Protein AF-0000000077735007 (afdb_homodimer)

Secondary structure (DSSP, 8-state):
---------------------------S--HHHHHT----TT-TT-SSB-TTSHHHHHHHHHHHHHH-TTSTT---GGG-EEEE--BTTTB---SSS-HHHHHHHIIIII-TT----HHHHHHHHHHHHHHHHT---TTHHHHHHHHHHHHHTT-BHHHHHHHHHHHHTSB-TTBTT-BGGG-B-HHHHHHHHHHHHTT-EEEEEEEEEHHHHHHHHTTTS---TT-EEEEEEEEEETT-TT--GGG----TTT--EEEEEEEE--STHHHHHHIIIII-S--SEEEE-SGGGHHHHHHHHTT-SS--EEEEEE---SSSS---HHHHHHHHHHHHHHTPEEEETTTTBS-SS-TT--B--/---------------------------S--HHHHHT----TT-TT-SSB-TT-HHHHHHHHHHHHHH-TTSTT---GGG-EEEE--BTTTB---SSS-HHHHHHHIIIII-TT----HHHHHHHHHHHHHHHHT---TTHHHHHHHHHHHHHTT-BHHHHHHHHHHHHTSB-TTBTT-BGGG-B-HHHHHHHHHHHHTT-EEEEEEEEEHHHHHHHHTTTS---TT-EEEEEEEEEETT-TT--GGG----TTT--EEEEEEEE---THHHHHHIIIII-S--SEEEE-SGGGHHHHHHHHTT-SS--EEEEEE---SSSS---HHHHHHHHHHHHHHTPEEEETTTTBS-SS-TT--B--

InterPro domains:
  IPR023214 HAD superfamily [G3DSA:3.40.50.1000] (142-342)
  IPR036412 HAD-like superfamily [SSF56784] (80-298)
  IPR050582 HAD-like hydrolase superfamily, SerB [PTHR43344] (69-299)

Organism: NCBI:txid416586

Radius of gyration: 31.61 Å; Cα contacts (8 Å, |Δi|>4): 1387; chains: 2; bounding box: 78×144×102 Å

Sequence (722 aa):
MKKGKLCAALLAMSIAIGGASFQMDVEAATRAEIGQISVNQKGSDFQYWNKDAASYKALTNYVKTVTNKKSADYIPPEDRVAVFDMDGTLLGERTPSYFEWMMYVHRALHDPSYTPSEEDRAYAKVVEDAIYAHAIPGDMERKEAKSQASVFAGMTIPEYDDYVRQFMETPAEGLTNLKRGEEFYLPMAEVVSYLKANDFDVWIVSGSDREAQRVLMEGVLPIERDHFIGTDAWILASGQGDTDGLDYVYNQKSDTLVRGQFVLKDVKMNKVSNIAREIGRQPVLAFGNSSGDASMFNYTIAKNKYKAMAFSLLCDDLEDDLGSTAKADKMRADCEKNGWVPVSMRDDWKTIYGYDVKVAKMKKGKLCAALLAMSIAIGGASFQMDVEAATRAEIGQISVNQKGSDFQYWNKDAASYKALTNYVKTVTNKKSADYIPPEDRVAVFDMDGTLLGERTPSYFEWMMYVHRALHDPSYTPSEEDRAYAKVVEDAIYAHAIPGDMERKEAKSQASVFAGMTIPEYDDYVRQFMETPAEGLTNLKRGEEFYLPMAEVVSYLKANDFDVWIVSGSDREAQRVLMEGVLPIERDHFIGTDAWILASGQGDTDGLDYVYNQKSDTLVRGQFVLKDVKMNKVSNIAREIGRQPVLAFGNSSGDASMFNYTIAKNKYKAMAFSLLCDDLEDDLGSTAKADKMRADCEKNGWVPVSMRDDWKTIYGYDVKVAK

pLDDT: mean 92.37, std 18.16, range [17.66, 99.0]

Nearest PDB structures (foldseek):
  4ovy-assembly1_A-2  TM=8.430E-01  e=2.562E-24  Planctopirus limnophila DSM 3776
  7c4d-assembly1_A  TM=3.943E-01  e=4.756E+00  uncultured bacterium
  6w6b-assembly1_A-2  TM=3.874E-01  e=7.699E+00  Staphylococcus aureus
  7wgr-assembly1_B  TM=2.923E-01  e=7.249E+00  Homo sapiens
  4ovy-assembly1_A-2  TM=8.430E-01  e=2.573E-24  Planctopirus limnophila DSM 3776

Structure (mmCIF, N/CA/C/O backbone):
data_AF-0000000077735007-model_v1
#
loop_
_entity.id
_entity.type
_entity.pdbx_description
1 polymer 'Haloacid dehalogenase-like hydrolase'
#
loop_
_atom_site.group_PDB
_atom_site.id
_atom_site.type_symbol
_atom_site.label_atom_id
_atom_site.label_alt_id
_atom_site.label_comp_id
_atom_site.label_asym_id
_atom_site.label_entity_id
_atom_site.label_seq_id
_atom_site.pdbx_PDB_ins_code
_atom_site.Cartn_x
_atom_site.Cartn_y
_atom_site.Cartn_z
_atom_site.occupancy
_atom_site.B_iso_or_equiv
_atom_site.auth_seq_id
_atom_site.auth_comp_id
_atom_site.auth_asym_id
_atom_site.auth_atom_id
_atom_site.pdbx_PDB_model_num
ATOM 1 N N . MET A 1 1 ? -22.094 -95.25 33.062 1 17.66 1 MET A N 1
ATOM 2 C CA . MET A 1 1 ? -22.344 -95.188 31.625 1 17.66 1 MET A CA 1
ATOM 3 C C . MET A 1 1 ? -21.984 -93.812 31.078 1 17.66 1 MET A C 1
ATOM 5 O O . MET A 1 1 ? -22.328 -93.5 29.953 1 17.66 1 MET A O 1
ATOM 9 N N . LYS A 1 2 ? -21.766 -92.938 32.156 1 20.27 2 LYS A N 1
ATOM 10 C CA . LYS A 1 2 ? -21.953 -91.5 32 1 20.27 2 LYS A CA 1
ATOM 11 C C . LYS A 1 2 ? -21.125 -91 30.844 1 20.27 2 LYS A C 1
ATOM 13 O O . LYS A 1 2 ? -20.172 -91.625 30.406 1 20.27 2 LYS A O 1
ATOM 18 N N . LYS A 1 3 ? -20.734 -89.688 30.922 1 23.72 3 LYS A N 1
ATOM 19 C CA . LYS A 1 3 ? -20.922 -88.5 30.031 1 23.72 3 LYS A CA 1
ATOM 20 C C . LYS A 1 3 ? -19.734 -88.375 29.078 1 23.72 3 LYS A C 1
ATOM 22 O O . LYS A 1 3 ? -18.594 -88.25 29.5 1 23.72 3 LYS A O 1
ATOM 27 N N . GLY A 1 4 ? -19.812 -88.875 27.891 1 18.06 4 GLY A N 1
ATOM 28 C CA . GLY A 1 4 ? -18.812 -89.125 26.875 1 18.06 4 GLY A CA 1
ATOM 29 C C . GLY A 1 4 ? -18.062 -87.812 26.5 1 18.06 4 GLY A C 1
ATOM 30 O O . GLY A 1 4 ? -18.531 -86.75 26.781 1 18.06 4 GLY A O 1
ATOM 31 N N . LYS A 1 5 ? -16.797 -88 26.156 1 22.81 5 LYS A N 1
ATOM 32 C CA . LYS A 1 5 ? -15.57 -87.312 25.672 1 22.81 5 LYS A CA 1
ATOM 33 C C . LYS A 1 5 ? -15.82 -86.562 24.375 1 22.81 5 LYS A C 1
ATOM 35 O O . LYS A 1 5 ? -15.883 -87.188 23.297 1 22.81 5 LYS A O 1
ATOM 40 N N . LEU A 1 6 ? -16.984 -85.625 24.297 1 23.36 6 LEU A N 1
ATOM 41 C CA . LEU A 1 6 ? -17.297 -85 23.016 1 23.36 6 LEU A CA 1
ATOM 42 C C . LEU A 1 6 ? -16.078 -84.25 22.469 1 23.36 6 LEU A C 1
ATOM 44 O O . LEU A 1 6 ? -15.539 -83.375 23.125 1 23.36 6 LEU A O 1
ATOM 48 N N . CYS A 1 7 ? -15.258 -84.812 21.719 1 22.83 7 CYS A N 1
ATOM 49 C CA . CYS A 1 7 ? -14.086 -84.375 20.969 1 22.83 7 CYS A CA 1
ATOM 50 C C . CYS A 1 7 ? -14.445 -83.25 20.062 1 22.83 7 CYS A C 1
ATOM 52 O O . CYS A 1 7 ? -15.195 -83.375 19.094 1 22.83 7 CYS A O 1
ATOM 54 N N . ALA A 1 8 ? -14.789 -82 20.594 1 24.3 8 ALA A N 1
ATOM 55 C CA . ALA A 1 8 ? -15.125 -80.875 19.797 1 24.3 8 ALA A CA 1
ATOM 56 C C . ALA A 1 8 ? -14.023 -80.5 18.812 1 24.3 8 ALA A C 1
ATOM 58 O O . ALA A 1 8 ? -12.867 -80.312 19.188 1 24.3 8 ALA A O 1
ATOM 59 N N . ALA A 1 9 ? -14.031 -81.062 17.594 1 22.89 9 ALA A N 1
ATOM 60 C CA . ALA A 1 9 ? -13.227 -80.75 16.422 1 22.89 9 ALA A CA 1
ATOM 61 C C . ALA A 1 9 ? -13.242 -79.25 16.141 1 22.89 9 ALA A C 1
ATOM 63 O O . ALA A 1 9 ? -14.305 -78.688 15.898 1 22.89 9 ALA A O 1
ATOM 64 N N . LEU A 1 10 ? -12.375 -78.5 16.75 1 22.52 10 LEU A N 1
ATOM 65 C CA . LEU A 1 10 ? -12.078 -77.125 16.531 1 22.52 10 LEU A CA 1
ATOM 66 C C . LEU A 1 10 ? -11.719 -76.812 15.078 1 22.52 10 LEU A C 1
ATOM 68 O O . LEU A 1 10 ? -10.703 -77.312 14.586 1 22.52 10 LEU A O 1
ATOM 72 N N . LEU A 1 11 ? -12.695 -76.875 14.156 1 22.05 11 LEU A N 1
ATOM 73 C CA . LEU A 1 11 ? -12.43 -76.5 12.766 1 22.05 11 LEU A CA 1
ATOM 74 C C . LEU A 1 11 ? -11.797 -75.125 12.664 1 22.05 11 LEU A C 1
ATOM 76 O O . LEU A 1 11 ? -12.359 -74.125 13.156 1 22.05 11 LEU A O 1
ATOM 80 N N . ALA A 1 12 ? -10.438 -74.938 12.438 1 24.91 12 ALA A N 1
ATOM 81 C CA . ALA A 1 12 ? -9.531 -73.875 12.102 1 24.91 12 ALA A CA 1
ATOM 82 C C . ALA A 1 12 ? -9.969 -73.188 10.812 1 24.91 12 ALA A C 1
ATOM 84 O O . ALA A 1 12 ? -9.828 -73.688 9.719 1 24.91 12 ALA A O 1
ATOM 85 N N . MET A 1 13 ? -11.195 -72.562 10.719 1 24.12 13 MET A N 1
ATOM 86 C CA . MET A 1 13 ? -11.445 -71.875 9.484 1 24.12 13 MET A CA 1
ATOM 87 C C . MET A 1 13 ? -10.398 -70.75 9.281 1 24.12 13 MET A C 1
ATOM 89 O O . MET A 1 13 ? -10.211 -69.875 10.148 1 24.12 13 MET A O 1
ATOM 93 N N . SER A 1 14 ? -9.336 -70.938 8.602 1 23.88 14 SER A N 1
ATOM 94 C CA . SER A 1 14 ? -8.344 -70 8.102 1 23.88 14 SER A CA 1
ATOM 95 C C . SER A 1 14 ? -9.016 -68.875 7.328 1 23.88 14 SER A C 1
ATOM 97 O O . SER A 1 14 ? -9.562 -69.062 6.246 1 23.88 14 SER A O 1
ATOM 99 N N . ILE A 1 15 ? -9.758 -68 7.945 1 27.77 15 ILE A N 1
ATOM 100 C CA . ILE A 1 15 ? -10.242 -66.812 7.195 1 27.77 15 ILE A CA 1
ATOM 101 C C . ILE A 1 15 ? -9.062 -66.062 6.602 1 27.77 15 ILE A C 1
ATOM 103 O O . ILE A 1 15 ? -8.188 -65.562 7.332 1 27.77 15 ILE A O 1
ATOM 107 N N . ALA A 1 16 ? -8.578 -66.25 5.367 1 30.47 16 ALA A N 1
ATOM 108 C CA . ALA A 1 16 ? -7.711 -65.375 4.535 1 30.47 16 ALA A CA 1
ATOM 109 C C . ALA A 1 16 ? -8.203 -63.969 4.492 1 30.47 16 ALA A C 1
ATOM 111 O O . ALA A 1 16 ? -9.211 -63.656 3.842 1 30.47 16 ALA A O 1
ATOM 112 N N . ILE A 1 17 ? -8.148 -63.188 5.543 1 31.28 17 ILE A N 1
ATOM 113 C CA . ILE A 1 17 ? -8.414 -61.75 5.457 1 31.28 17 ILE A CA 1
ATOM 114 C C . ILE A 1 17 ? -7.473 -61.125 4.438 1 31.28 17 ILE A C 1
ATOM 116 O O . ILE A 1 17 ? -6.254 -61.125 4.625 1 31.28 17 ILE A O 1
ATOM 120 N N . GLY A 1 18 ? -7.676 -61.188 3.168 1 31.64 18 GLY A N 1
ATOM 121 C CA . GLY A 1 18 ? -7.016 -60.344 2.184 1 31.64 18 GLY A CA 1
ATOM 122 C C . GLY A 1 18 ? -6.82 -58.906 2.654 1 31.64 18 GLY A C 1
ATOM 123 O O . GLY A 1 18 ? -7.781 -58.219 3.035 1 31.64 18 GLY A O 1
ATOM 124 N N . GLY A 1 19 ? -5.727 -58.531 3.273 1 30.31 19 GLY A N 1
ATOM 125 C CA . GLY A 1 19 ? -5.277 -57.188 3.629 1 30.31 19 GLY A CA 1
ATOM 126 C C . GLY A 1 19 ? -5.398 -56.188 2.486 1 30.31 19 GLY A C 1
ATOM 127 O O . GLY A 1 19 ? -4.645 -56.281 1.513 1 30.31 19 GLY A O 1
ATOM 128 N N . ALA A 1 20 ? -6.57 -55.781 2.041 1 35.41 20 ALA A N 1
ATOM 129 C CA . ALA A 1 20 ? -6.602 -54.562 1.223 1 35.41 20 ALA A CA 1
ATOM 130 C C . ALA A 1 20 ? -5.695 -53.469 1.807 1 35.41 20 ALA A C 1
ATOM 132 O O . ALA A 1 20 ? -5.883 -53.062 2.947 1 35.41 20 ALA A O 1
ATOM 133 N N . SER A 1 21 ? -4.496 -53.406 1.361 1 33.19 21 SER A N 1
ATOM 134 C CA . SER A 1 21 ? -3.691 -52.219 1.544 1 33.19 21 SER A CA 1
ATOM 135 C C . SER A 1 21 ? -4.516 -50.969 1.3 1 33.19 21 SER A C 1
ATOM 137 O O . SER A 1 21 ? -5.008 -50.75 0.192 1 33.19 21 SER A O 1
ATOM 139 N N . PHE A 1 22 ? -5.285 -50.5 2.223 1 32.91 22 PHE A N 1
ATOM 140 C CA . PHE A 1 22 ? -5.719 -49.094 2.143 1 32.91 22 PHE A CA 1
ATOM 141 C C . PHE A 1 22 ? -4.59 -48.219 1.636 1 32.91 22 PHE A C 1
ATOM 143 O O . PHE A 1 22 ? -3.625 -47.969 2.359 1 32.91 22 PHE A O 1
ATOM 150 N N . GLN A 1 23 ? -4.262 -48.312 0.34 1 32.78 23 GLN A N 1
ATOM 151 C CA . GLN A 1 23 ? -3.541 -47.156 -0.168 1 32.78 23 GLN A CA 1
ATOM 152 C C . GLN A 1 23 ? -4.098 -45.875 0.425 1 32.78 23 GLN A C 1
ATOM 154 O O . GLN A 1 23 ? -5.254 -45.5 0.179 1 32.78 23 GLN A O 1
ATOM 159 N N . MET A 1 24 ? -3.76 -45.562 1.601 1 35.25 24 MET A N 1
ATOM 160 C CA . MET A 1 24 ? -4.016 -44.188 1.989 1 35.25 24 MET A CA 1
ATOM 161 C C . MET A 1 24 ? -3.773 -43.25 0.818 1 35.25 24 MET A C 1
ATOM 163 O O . MET A 1 24 ? -2.643 -43.094 0.349 1 35.25 24 MET A O 1
ATOM 167 N N . ASP A 1 25 ? -4.625 -43.125 -0.136 1 41.38 25 ASP A N 1
ATOM 168 C CA . ASP A 1 25 ? -4.648 -42.062 -1.12 1 41.38 25 ASP A CA 1
ATOM 169 C C . ASP A 1 25 ? -4.102 -40.75 -0.529 1 41.38 25 ASP A C 1
ATOM 171 O O . ASP A 1 25 ? -4.816 -40.031 0.173 1 41.38 25 ASP A O 1
ATOM 175 N N . VAL A 1 26 ? -2.834 -40.75 -0.117 1 50.5 26 VAL A N 1
ATOM 176 C CA . VAL A 1 26 ? -2.234 -39.531 0.436 1 50.5 26 VAL A CA 1
ATOM 177 C C . VAL A 1 26 ? -2.311 -38.406 -0.591 1 50.5 26 VAL A C 1
ATOM 179 O O . VAL A 1 26 ? -1.719 -38.5 -1.669 1 50.5 26 VAL A O 1
ATOM 182 N N . GLU A 1 27 ? -3.332 -37.5 -0.576 1 65.38 27 GLU A N 1
ATOM 183 C CA . GLU A 1 27 ? -3.787 -36.344 -1.346 1 65.38 27 GLU A CA 1
ATOM 184 C C . GLU A 1 27 ? -2.812 -35.156 -1.216 1 65.38 27 GLU A C 1
ATOM 186 O O . GLU A 1 27 ? -1.914 -35.188 -0.372 1 65.38 27 GLU A O 1
ATOM 191 N N . ALA A 1 28 ? -2.686 -34.281 -2.232 1 82.38 28 ALA A N 1
ATOM 192 C CA . ALA A 1 28 ? -2.041 -32.969 -2.139 1 82.38 28 ALA A CA 1
ATOM 193 C C . ALA A 1 28 ? -2.215 -32.375 -0.746 1 82.38 28 ALA A C 1
ATOM 195 O O . ALA A 1 28 ? -3.193 -32.688 -0.053 1 82.38 28 ALA A O 1
ATOM 196 N N . ALA A 1 29 ? -1.147 -31.703 -0.324 1 91.44 29 ALA A N 1
ATOM 197 C CA . ALA A 1 29 ? -1.343 -30.969 0.925 1 91.44 29 ALA A CA 1
ATOM 198 C C . ALA A 1 29 ? -2.584 -30.094 0.854 1 91.44 29 ALA A C 1
ATOM 200 O O . ALA A 1 29 ? -2.777 -29.359 -0.121 1 91.44 29 ALA A O 1
ATOM 201 N N . THR A 1 30 ? -3.438 -30.188 1.893 1 94.75 30 THR A N 1
ATOM 202 C CA . THR A 1 30 ? -4.598 -29.312 1.975 1 94.75 30 THR A CA 1
ATOM 203 C C . THR A 1 30 ? -4.168 -27.891 2.316 1 94.75 30 THR A C 1
ATOM 205 O O . THR A 1 30 ? -3.051 -27.656 2.787 1 94.75 30 THR A O 1
ATOM 208 N N . ARG A 1 31 ? -5.043 -26.938 2.031 1 96.69 31 ARG A N 1
ATOM 209 C CA . ARG A 1 31 ? -4.773 -25.547 2.383 1 96.69 31 ARG A CA 1
ATOM 210 C C . ARG A 1 31 ? -4.473 -25.406 3.871 1 96.69 31 ARG A C 1
ATOM 212 O O . ARG A 1 31 ? -3.564 -24.672 4.258 1 96.69 31 ARG A O 1
ATOM 219 N N . ALA A 1 32 ? -5.234 -26.109 4.73 1 96.38 32 ALA A N 1
ATOM 220 C CA . ALA A 1 32 ? -5.02 -26.062 6.172 1 96.38 32 ALA A CA 1
ATOM 221 C C . ALA A 1 32 ? -3.637 -26.594 6.539 1 96.38 32 ALA A C 1
ATOM 223 O O . ALA A 1 32 ? -2.965 -26.047 7.414 1 96.38 32 ALA A O 1
ATOM 224 N N . GLU A 1 33 ? -3.234 -27.672 5.871 1 96.12 33 GLU A N 1
ATOM 225 C CA . GLU A 1 33 ? -1.919 -28.25 6.121 1 96.12 33 GLU A CA 1
ATOM 226 C C . GLU A 1 33 ? -0.806 -27.297 5.703 1 96.12 33 GLU A C 1
ATOM 228 O O . GLU A 1 33 ? 0.19 -27.141 6.414 1 96.12 33 GLU A O 1
ATOM 233 N N . ILE A 1 34 ? -0.926 -26.641 4.586 1 97.69 34 ILE A N 1
ATOM 234 C CA . ILE A 1 34 ? 0.062 -25.672 4.125 1 97.69 34 ILE A CA 1
ATOM 235 C C . ILE A 1 34 ? 0.154 -24.516 5.117 1 97.69 34 ILE A C 1
ATOM 237 O O . ILE A 1 34 ? 1.251 -24.047 5.445 1 97.69 34 ILE A O 1
ATOM 241 N N . GLY A 1 35 ? -0.985 -24.062 5.629 1 97.56 35 GLY A N 1
ATOM 242 C CA . GLY A 1 35 ? -1.037 -22.969 6.594 1 97.56 35 GLY A CA 1
ATOM 243 C C . GLY A 1 35 ? -0.333 -23.297 7.895 1 97.56 35 GLY A C 1
ATOM 244 O O . GLY A 1 35 ? -0.026 -22.391 8.68 1 97.56 35 GLY A O 1
ATOM 245 N N . GLN A 1 36 ? -0.027 -24.562 8.148 1 97.06 36 GLN A N 1
ATOM 246 C CA . GLN A 1 36 ? 0.595 -24.984 9.391 1 97.06 36 GLN A CA 1
ATOM 247 C C . GLN A 1 36 ? 2.102 -25.156 9.227 1 97.06 36 GLN A C 1
ATOM 249 O O . GLN A 1 36 ? 2.811 -25.453 10.195 1 97.06 36 GLN A O 1
ATOM 254 N N . ILE A 1 37 ? 2.539 -25 8.023 1 97.56 37 ILE A N 1
ATOM 255 C CA . ILE A 1 37 ? 3.975 -25.109 7.789 1 97.56 37 ILE A CA 1
ATOM 256 C C . ILE A 1 37 ? 4.711 -24.047 8.609 1 97.56 37 ILE A C 1
ATOM 258 O O . ILE A 1 37 ? 4.34 -22.875 8.594 1 97.56 37 ILE A O 1
ATOM 262 N N . SER A 1 38 ? 5.699 -24.484 9.352 1 97.75 38 SER A N 1
ATOM 263 C CA . SER A 1 38 ? 6.512 -23.609 10.195 1 97.75 38 SER A CA 1
ATOM 264 C C . SER A 1 38 ? 7.984 -24 10.133 1 97.75 38 SER A C 1
ATOM 266 O O . SER A 1 38 ? 8.32 -25.172 10.211 1 97.75 38 SER A O 1
ATOM 268 N N . VAL A 1 39 ? 8.805 -23.047 9.867 1 98.56 39 VAL A N 1
ATOM 269 C CA . VAL A 1 39 ? 10.25 -23.219 9.867 1 98.56 39 VAL A CA 1
ATOM 270 C C . VAL A 1 39 ? 10.883 -22.328 10.938 1 98.56 39 VAL A C 1
ATOM 272 O O . VAL A 1 39 ? 10.516 -21.172 11.078 1 98.56 39 VAL A O 1
ATOM 275 N N . ASN A 1 40 ? 11.82 -22.797 11.695 1 98 40 ASN A N 1
ATOM 276 C CA . ASN A 1 40 ? 12.414 -22.047 12.789 1 98 40 ASN A CA 1
ATOM 277 C C . ASN A 1 40 ? 13.453 -21.047 12.281 1 98 40 ASN A C 1
ATOM 279 O O . ASN A 1 40 ? 13.781 -21.031 11.094 1 98 40 ASN A O 1
ATOM 283 N N . GLN A 1 41 ? 14 -20.234 13.148 1 97.88 41 GLN A N 1
ATOM 284 C CA . GLN A 1 41 ? 14.906 -19.141 12.812 1 97.88 41 GLN A CA 1
ATOM 285 C C . GLN A 1 41 ? 16.203 -19.672 12.219 1 97.88 41 GLN A C 1
ATOM 287 O O . GLN A 1 41 ? 16.828 -19.016 11.375 1 97.88 41 GLN A O 1
ATOM 292 N N . LYS A 1 42 ? 16.578 -20.875 12.617 1 96.94 42 LYS A N 1
ATOM 293 C CA . LYS A 1 42 ? 17.844 -21.422 12.148 1 96.94 42 LYS A CA 1
ATOM 294 C C . LYS A 1 42 ? 17.703 -22.047 10.766 1 96.94 42 LYS A C 1
ATOM 296 O O . LYS A 1 42 ? 18.703 -22.328 10.094 1 96.94 42 LYS A O 1
ATOM 301 N N . GLY A 1 43 ? 16.5 -22.312 10.344 1 97 43 GLY A N 1
ATOM 302 C CA . GLY A 1 43 ? 16.25 -22.938 9.055 1 97 43 GLY A CA 1
ATOM 303 C C . GLY A 1 43 ? 16.625 -24.406 9.031 1 97 43 GLY A C 1
ATOM 304 O O . GLY A 1 43 ? 16.781 -25 7.957 1 97 43 GLY A O 1
ATOM 305 N N . SER A 1 44 ? 16.766 -25.062 10.133 1 95.81 44 SER A N 1
ATOM 306 C CA . SER A 1 44 ? 17.25 -26.438 10.219 1 95.81 44 SER A CA 1
ATOM 307 C C . SER A 1 44 ? 16.125 -27.438 9.984 1 95.81 44 SER A C 1
ATOM 309 O O . SER A 1 44 ? 16.375 -28.625 9.766 1 95.81 44 SER A O 1
ATOM 311 N N . ASP A 1 45 ? 14.922 -26.969 10.023 1 97.44 45 ASP A N 1
ATOM 312 C CA . ASP A 1 45 ? 13.812 -27.906 9.977 1 97.44 45 ASP A CA 1
ATOM 313 C C . ASP A 1 45 ? 13.023 -27.766 8.672 1 97.44 45 ASP A C 1
ATOM 315 O O . ASP A 1 45 ? 11.828 -28.062 8.625 1 97.44 45 ASP A O 1
ATOM 319 N N . PHE A 1 46 ? 13.688 -27.203 7.668 1 98.25 46 PHE A N 1
ATOM 320 C CA . PHE A 1 46 ? 13.117 -27.344 6.332 1 98.25 46 PHE A CA 1
ATOM 321 C C . PHE A 1 46 ? 12.828 -28.797 6.012 1 98.25 46 PHE A C 1
ATOM 323 O O . PHE A 1 46 ? 13.695 -29.656 6.188 1 98.25 46 PHE A O 1
ATOM 330 N N . GLN A 1 47 ? 11.68 -29.078 5.492 1 97.75 47 GLN A N 1
ATOM 331 C CA . GLN A 1 47 ? 11.289 -30.469 5.234 1 97.75 47 GLN A CA 1
ATOM 332 C C . GLN A 1 47 ? 11.297 -30.766 3.738 1 97.75 47 GLN A C 1
ATOM 334 O O . GLN A 1 47 ? 11.547 -31.906 3.332 1 97.75 47 GLN A O 1
ATOM 339 N N . TYR A 1 48 ? 11.047 -29.766 2.955 1 98.12 48 TYR A N 1
ATOM 340 C CA . TYR A 1 48 ? 10.742 -30.047 1.556 1 98.12 48 TYR A CA 1
ATOM 341 C C . TYR A 1 48 ? 11.852 -29.531 0.643 1 98.12 48 TYR A C 1
ATOM 343 O O . TYR A 1 48 ? 11.758 -29.656 -0.581 1 98.12 48 TYR A O 1
ATOM 351 N N . TRP A 1 49 ? 12.844 -28.859 1.148 1 98.25 49 TRP A N 1
ATOM 352 C CA . TRP A 1 49 ? 14.008 -28.344 0.425 1 98.25 49 TRP A CA 1
ATOM 353 C C . TRP A 1 49 ? 15.266 -29.109 0.819 1 98.25 49 TRP A C 1
ATOM 355 O O . TRP A 1 49 ? 15.617 -29.172 2 1 98.25 49 TRP A O 1
ATOM 365 N N . ASN A 1 50 ? 15.945 -29.719 -0.192 1 98.19 50 ASN A N 1
ATOM 366 C CA . ASN A 1 50 ? 17.172 -30.453 0.091 1 98.19 50 ASN A CA 1
ATOM 367 C C . ASN A 1 50 ? 18.25 -29.547 0.69 1 98.19 50 ASN A C 1
ATOM 369 O O . ASN A 1 50 ? 18.641 -28.562 0.072 1 98.19 50 ASN A O 1
ATOM 373 N N . LYS A 1 51 ? 18.781 -29.969 1.745 1 97.25 51 LYS A N 1
ATOM 374 C CA . LYS A 1 51 ? 19.688 -29.109 2.5 1 97.25 51 LYS A CA 1
ATOM 375 C C . LYS A 1 51 ? 21.078 -29.078 1.848 1 97.25 51 LYS A C 1
ATOM 377 O O . LYS A 1 51 ? 21.891 -28.203 2.166 1 97.25 51 LYS A O 1
ATOM 382 N N . ASP A 1 52 ? 21.328 -29.984 0.973 1 97.69 52 ASP A N 1
ATOM 383 C CA . ASP A 1 52 ? 22.609 -29.984 0.271 1 97.69 52 ASP A CA 1
ATOM 384 C C . ASP A 1 52 ? 22.547 -29.125 -0.991 1 97.69 52 ASP A C 1
ATOM 386 O O . ASP A 1 52 ? 23.578 -28.844 -1.614 1 97.69 52 ASP A O 1
ATOM 390 N N . ALA A 1 53 ? 21.297 -28.719 -1.317 1 98.56 53 ALA A N 1
ATOM 391 C CA . ALA A 1 53 ? 21.156 -27.859 -2.492 1 98.56 53 ALA A CA 1
ATOM 392 C C . ALA A 1 53 ? 21.891 -26.531 -2.303 1 98.56 53 ALA A C 1
ATOM 394 O O . ALA A 1 53 ? 21.828 -25.938 -1.228 1 98.56 53 ALA A O 1
ATOM 395 N N . ALA A 1 54 ? 22.562 -26.078 -3.408 1 98.56 54 ALA A N 1
ATOM 396 C CA . ALA A 1 54 ? 23.281 -24.812 -3.371 1 98.56 54 ALA A CA 1
ATOM 397 C C . ALA A 1 54 ? 22.344 -23.656 -3.078 1 98.56 54 ALA A C 1
ATOM 399 O O . ALA A 1 54 ? 22.703 -22.703 -2.373 1 98.56 54 ALA A O 1
ATOM 400 N N . SER A 1 55 ? 21.188 -23.688 -3.623 1 98.81 55 SER A N 1
ATOM 401 C CA . SER A 1 55 ? 20.203 -22.625 -3.426 1 98.81 55 SER A CA 1
ATOM 402 C C . SER A 1 55 ? 19.75 -22.547 -1.97 1 98.81 55 SER A C 1
ATOM 404 O O . SER A 1 55 ? 19.625 -21.453 -1.414 1 98.81 55 SER A O 1
ATOM 406 N N . TYR A 1 56 ? 19.516 -23.672 -1.333 1 98.81 56 TYR A N 1
ATOM 407 C CA . TYR A 1 56 ? 19.172 -23.719 0.086 1 98.81 56 TYR A CA 1
ATOM 408 C C . TYR A 1 56 ? 20.281 -23.094 0.929 1 98.81 56 TYR A C 1
ATOM 410 O O . TYR A 1 56 ? 20.016 -22.25 1.795 1 98.81 56 TYR A O 1
ATOM 418 N N . LYS A 1 57 ? 21.469 -23.484 0.669 1 98.75 57 LYS A N 1
ATOM 419 C CA . LYS A 1 57 ? 22.609 -22.984 1.421 1 98.75 57 LYS A CA 1
ATOM 420 C C . LYS A 1 57 ? 22.797 -21.484 1.217 1 98.75 57 LYS A C 1
ATOM 422 O O . LYS A 1 57 ? 23.109 -20.75 2.158 1 98.75 57 LYS A O 1
ATOM 427 N N . ALA A 1 58 ? 22.578 -21.062 -0.004 1 98.88 58 ALA A N 1
ATOM 428 C CA . ALA A 1 58 ? 22.688 -19.625 -0.29 1 98.88 58 ALA A CA 1
ATOM 429 C C . ALA A 1 58 ? 21.688 -18.828 0.549 1 98.88 58 ALA A C 1
ATOM 431 O O . ALA A 1 58 ? 22.062 -17.828 1.167 1 98.88 58 ALA A O 1
ATOM 432 N N . LEU A 1 59 ? 20.438 -19.281 0.611 1 98.94 59 LEU A N 1
ATOM 433 C CA . LEU A 1 59 ? 19.406 -18.562 1.342 1 98.94 59 LEU A CA 1
ATOM 434 C C . LEU A 1 59 ? 19.688 -18.578 2.842 1 98.94 59 LEU A C 1
ATOM 436 O O . LEU A 1 59 ? 19.656 -17.547 3.496 1 98.94 59 LEU A O 1
ATOM 440 N N . THR A 1 60 ? 19.984 -19.734 3.391 1 98.81 60 THR A N 1
ATOM 441 C CA . THR A 1 60 ? 20.125 -19.859 4.836 1 98.81 60 THR A CA 1
ATOM 442 C C . THR A 1 60 ? 21.391 -19.141 5.312 1 98.81 60 THR A C 1
ATOM 444 O O . THR A 1 60 ? 21.391 -18.531 6.379 1 98.81 60 THR A O 1
ATOM 447 N N . ASN A 1 61 ? 22.438 -19.203 4.5 1 98.75 61 ASN A N 1
ATOM 448 C CA . ASN A 1 61 ? 23.641 -18.438 4.832 1 98.75 61 ASN A CA 1
ATOM 449 C C . ASN A 1 61 ? 23.375 -16.938 4.785 1 98.75 61 ASN A C 1
ATOM 451 O O . ASN A 1 61 ? 23.859 -16.188 5.645 1 98.75 61 ASN A O 1
ATOM 455 N N . TYR A 1 62 ? 22.688 -16.531 3.771 1 98.88 62 TYR A N 1
ATOM 456 C CA . TYR A 1 62 ? 22.328 -15.117 3.656 1 98.88 62 TYR A CA 1
ATOM 457 C C . TYR A 1 62 ? 21.562 -14.641 4.883 1 98.88 62 TYR A C 1
ATOM 459 O O . TYR A 1 62 ? 21.938 -13.648 5.512 1 98.88 62 TYR A O 1
ATOM 467 N N . VAL A 1 63 ? 20.484 -15.352 5.266 1 98.94 63 VAL A N 1
ATOM 468 C CA . VAL A 1 63 ? 19.625 -14.953 6.379 1 98.94 63 VAL A CA 1
ATOM 469 C C . VAL A 1 63 ? 20.422 -14.945 7.676 1 98.94 63 VAL A C 1
ATOM 471 O O . VAL A 1 63 ? 20.328 -14.008 8.469 1 98.94 63 VAL A O 1
ATOM 474 N N . LYS A 1 64 ? 21.25 -16 7.84 1 98.62 64 LYS A N 1
ATOM 475 C CA . LYS A 1 64 ? 22.109 -16.062 9.023 1 98.62 64 LYS A CA 1
ATOM 476 C C . LYS A 1 64 ? 23.016 -14.836 9.102 1 98.62 64 LYS A C 1
ATOM 478 O O . LYS A 1 64 ? 23.188 -14.242 10.172 1 98.62 64 LYS A O 1
ATOM 483 N N . THR A 1 65 ? 23.547 -14.461 8.008 1 98.75 65 THR A N 1
ATOM 484 C CA . THR A 1 65 ? 24.5 -13.352 7.938 1 98.75 65 THR A CA 1
ATOM 485 C C . THR A 1 65 ? 23.812 -12.031 8.242 1 98.75 65 THR A C 1
ATOM 487 O O . THR A 1 65 ? 24.281 -11.25 9.078 1 98.75 65 THR A O 1
ATOM 490 N N . VAL A 1 66 ? 22.625 -11.711 7.688 1 98.88 66 VAL A N 1
ATOM 491 C CA . VAL A 1 66 ? 22.047 -10.383 7.727 1 98.88 66 VAL A CA 1
ATOM 492 C C . VAL A 1 66 ? 21.25 -10.203 9.023 1 98.88 66 VAL A C 1
ATOM 494 O O . VAL A 1 66 ? 20.859 -9.086 9.367 1 98.88 66 VAL A O 1
ATOM 497 N N . THR A 1 67 ? 21 -11.32 9.734 1 98.81 67 THR A N 1
ATOM 498 C CA . THR A 1 67 ? 20.266 -11.203 10.984 1 98.81 67 THR A CA 1
ATOM 499 C C . THR A 1 67 ? 21.219 -11.242 12.18 1 98.81 67 THR A C 1
ATOM 501 O O . THR A 1 67 ? 20.781 -11.094 13.328 1 98.81 67 THR A O 1
ATOM 504 N N . ASN A 1 68 ? 22.5 -11.492 11.945 1 98.62 68 ASN A N 1
ATOM 505 C CA . ASN A 1 68 ? 23.531 -11.477 12.984 1 98.62 68 ASN A CA 1
ATOM 506 C C . ASN A 1 68 ? 24 -10.055 13.281 1 98.62 68 ASN A C 1
ATOM 508 O O . ASN A 1 68 ? 24.703 -9.445 12.461 1 98.62 68 ASN A O 1
ATOM 512 N N . LYS A 1 69 ? 23.734 -9.523 14.445 1 98.12 69 LYS A N 1
ATOM 513 C CA . LYS A 1 69 ? 24.047 -8.148 14.82 1 98.12 69 LYS A CA 1
ATOM 514 C C . LYS A 1 69 ? 25.547 -7.895 14.805 1 98.12 69 LYS A C 1
ATOM 516 O O . LYS A 1 69 ? 25.984 -6.746 14.719 1 98.12 69 LYS A O 1
ATOM 521 N N . LYS A 1 70 ? 26.328 -8.953 14.836 1 98.25 70 LYS A N 1
ATOM 522 C CA . LYS A 1 70 ? 27.781 -8.82 14.844 1 98.25 70 LYS A CA 1
ATOM 523 C C . LYS A 1 70 ? 28.344 -8.82 13.422 1 98.25 70 LYS A C 1
ATOM 525 O O . LYS A 1 70 ? 29.531 -8.578 13.211 1 98.25 70 LYS A O 1
ATOM 530 N N . SER A 1 71 ? 27.516 -9.156 12.516 1 98.5 71 SER A N 1
ATOM 531 C CA . SER A 1 71 ? 27.938 -9.203 11.117 1 98.5 71 SER A CA 1
ATOM 532 C C . SER A 1 71 ? 28.078 -7.801 10.539 1 98.5 71 SER A C 1
ATOM 534 O O . SER A 1 71 ? 27.25 -6.93 10.812 1 98.5 71 SER A O 1
ATOM 536 N N . ALA A 1 72 ? 29.016 -7.582 9.641 1 98.19 72 ALA A N 1
ATOM 537 C CA . ALA A 1 72 ? 29.156 -6.328 8.906 1 98.19 72 ALA A CA 1
ATOM 538 C C . ALA A 1 72 ? 27.984 -6.121 7.941 1 98.19 72 ALA A C 1
ATOM 540 O O . ALA A 1 72 ? 27.75 -5.004 7.484 1 98.19 72 ALA A O 1
ATOM 541 N N . ASP A 1 73 ? 27.203 -7.168 7.719 1 98.69 73 ASP A N 1
ATOM 542 C CA . ASP A 1 73 ? 26.094 -7.121 6.773 1 98.69 73 ASP A CA 1
ATOM 543 C C . ASP A 1 73 ? 24.75 -7.145 7.5 1 98.69 73 ASP A C 1
ATOM 545 O O . ASP A 1 73 ? 23.719 -7.441 6.895 1 98.69 73 ASP A O 1
ATOM 549 N N . TYR A 1 74 ? 24.797 -6.84 8.789 1 98.88 74 TYR A N 1
ATOM 550 C CA . TYR A 1 74 ? 23.578 -6.82 9.57 1 98.88 74 TYR A CA 1
ATOM 551 C C . TYR A 1 74 ? 22.562 -5.859 8.969 1 98.88 74 TYR A C 1
ATOM 553 O O . TYR A 1 74 ? 22.906 -4.75 8.562 1 98.88 74 TYR A O 1
ATOM 561 N N . ILE A 1 75 ? 21.328 -6.32 8.891 1 98.88 75 ILE A N 1
ATOM 562 C CA . ILE A 1 75 ? 20.219 -5.484 8.445 1 98.88 75 ILE A CA 1
ATOM 563 C C . ILE A 1 75 ? 19.203 -5.336 9.578 1 98.88 75 ILE A C 1
ATOM 565 O O . ILE A 1 75 ? 18.656 -6.328 10.07 1 98.88 75 ILE A O 1
ATOM 569 N N . PRO A 1 76 ? 18.875 -4.121 9.992 1 98.44 76 PRO A N 1
ATOM 570 C CA . PRO A 1 76 ? 17.828 -3.953 11.008 1 98.44 76 PRO A CA 1
ATOM 571 C C . PRO A 1 76 ? 16.469 -4.453 10.539 1 98.44 76 PRO A C 1
ATOM 573 O O . PRO A 1 76 ? 16.141 -4.359 9.352 1 98.44 76 PRO A O 1
ATOM 576 N N . PRO A 1 77 ? 15.664 -4.953 11.422 1 98.12 77 PRO A N 1
ATOM 577 C CA . PRO A 1 77 ? 14.391 -5.57 11.047 1 98.12 77 PRO A CA 1
ATOM 578 C C . PRO A 1 77 ? 13.539 -4.672 10.148 1 98.12 77 PRO A C 1
ATOM 580 O O . PRO A 1 77 ? 12.898 -5.156 9.211 1 98.12 77 PRO A O 1
ATOM 583 N N . GLU A 1 78 ? 13.547 -3.369 10.344 1 96.25 78 GLU A N 1
ATOM 584 C CA . GLU A 1 78 ? 12.695 -2.441 9.609 1 96.25 78 GLU A CA 1
ATOM 585 C C . GLU A 1 78 ? 13.094 -2.385 8.133 1 96.25 78 GLU A C 1
ATOM 587 O O . GLU A 1 78 ? 12.305 -1.96 7.289 1 96.25 78 GLU A O 1
ATOM 592 N N . ASP A 1 79 ? 14.297 -2.883 7.805 1 98.12 79 ASP A N 1
ATOM 593 C CA . ASP A 1 79 ? 14.797 -2.799 6.438 1 98.12 79 ASP A CA 1
ATOM 594 C C . ASP A 1 79 ? 14.852 -4.18 5.789 1 98.12 79 ASP A C 1
ATOM 596 O O . ASP A 1 79 ? 15.273 -4.312 4.637 1 98.12 79 ASP A O 1
ATOM 600 N N . ARG A 1 80 ? 14.383 -5.23 6.5 1 98.88 80 ARG A N 1
ATOM 601 C CA . ARG A 1 80 ? 14.383 -6.582 5.945 1 98.88 80 ARG A CA 1
ATOM 602 C C . ARG A 1 80 ? 13.133 -6.84 5.117 1 98.88 80 ARG A C 1
ATOM 604 O O . ARG A 1 80 ? 12.211 -7.527 5.57 1 98.88 80 ARG A O 1
ATOM 611 N N . VAL A 1 81 ? 13.133 -6.344 3.947 1 98.94 81 VAL A N 1
ATOM 612 C CA . VAL A 1 81 ? 11.984 -6.496 3.059 1 98.94 81 VAL A CA 1
ATOM 613 C C . VAL A 1 81 ? 12.273 -7.59 2.031 1 98.94 81 VAL A C 1
ATOM 615 O O . VAL A 1 81 ? 13.297 -7.562 1.353 1 98.94 81 VAL A O 1
ATOM 618 N N . ALA A 1 82 ? 11.398 -8.562 1.925 1 99 82 ALA A N 1
ATOM 619 C CA . ALA A 1 82 ? 11.438 -9.609 0.905 1 99 82 ALA A CA 1
ATOM 620 C C . ALA A 1 82 ? 10.211 -9.539 0.005 1 99 82 ALA A C 1
ATOM 622 O O . ALA A 1 82 ? 9.078 -9.445 0.492 1 99 82 ALA A O 1
ATOM 623 N N . VAL A 1 83 ? 10.43 -9.586 -1.301 1 99 83 VAL A N 1
ATOM 624 C CA . VAL A 1 83 ? 9.32 -9.523 -2.25 1 99 83 VAL A CA 1
ATOM 625 C C . VAL A 1 83 ? 9.258 -10.828 -3.047 1 99 83 VAL A C 1
ATOM 627 O O . VAL A 1 83 ? 10.289 -11.375 -3.441 1 99 83 VAL A O 1
ATOM 630 N N . PHE A 1 84 ? 8.016 -11.32 -3.215 1 99 84 PHE A N 1
ATOM 631 C CA . PHE A 1 84 ? 7.754 -12.57 -3.922 1 99 84 PHE A CA 1
ATOM 632 C C . PHE A 1 84 ? 6.797 -12.344 -5.086 1 99 84 PHE A C 1
ATOM 634 O O . PHE A 1 84 ? 5.742 -11.734 -4.914 1 99 84 PHE A O 1
ATOM 641 N N . ASP A 1 85 ? 7.188 -12.898 -6.23 1 98.94 85 ASP A N 1
ATOM 642 C CA . ASP A 1 85 ? 6.168 -13.219 -7.23 1 98.94 85 ASP A CA 1
ATOM 643 C C . ASP A 1 85 ? 5.246 -14.328 -6.742 1 98.94 85 ASP A C 1
ATOM 645 O O . ASP A 1 85 ? 5.566 -15.039 -5.785 1 98.94 85 ASP A O 1
ATOM 649 N N . MET A 1 86 ? 4.027 -14.391 -7.371 1 98.81 86 MET A N 1
ATOM 650 C CA . MET A 1 86 ? 3.129 -15.461 -6.961 1 98.81 86 MET A CA 1
ATOM 651 C C . MET A 1 86 ? 3.168 -16.609 -7.957 1 98.81 86 MET A C 1
ATOM 653 O O . MET A 1 86 ? 3.674 -17.688 -7.645 1 98.81 86 MET A O 1
ATOM 657 N N . ASP A 1 87 ? 2.793 -16.406 -9.195 1 98.38 87 ASP A N 1
ATOM 658 C CA . ASP A 1 87 ? 2.641 -17.438 -10.203 1 98.38 87 ASP A CA 1
ATOM 659 C C . ASP A 1 87 ? 3.996 -18.031 -10.602 1 98.38 87 ASP A C 1
ATOM 661 O O . ASP A 1 87 ? 4.887 -17.297 -11.047 1 98.38 87 ASP A O 1
ATOM 665 N N . GLY A 1 88 ? 4.113 -19.297 -10.43 1 98.56 88 GLY A N 1
ATOM 666 C CA . GLY A 1 88 ? 5.359 -19.969 -10.758 1 98.56 88 GLY A CA 1
ATOM 667 C C . GLY A 1 88 ? 6.426 -19.797 -9.695 1 98.56 88 GLY A C 1
ATOM 668 O O . GLY A 1 88 ? 7.57 -20.219 -9.883 1 98.56 88 GLY A O 1
ATOM 669 N N . THR A 1 89 ? 6.055 -19.109 -8.617 1 98.88 89 THR A N 1
ATOM 670 C CA . THR A 1 89 ? 6.98 -18.859 -7.52 1 98.88 89 THR A CA 1
ATOM 671 C C . THR A 1 89 ? 6.426 -19.406 -6.203 1 98.88 89 THR A C 1
ATOM 673 O O . THR A 1 89 ? 7.074 -20.219 -5.543 1 98.88 89 THR A O 1
ATOM 676 N N . LEU A 1 90 ? 5.234 -18.984 -5.82 1 98.88 90 LEU A N 1
ATOM 677 C CA . LEU A 1 90 ? 4.555 -19.516 -4.641 1 98.88 90 LEU A CA 1
ATOM 678 C C . LEU A 1 90 ? 3.455 -20.484 -5.039 1 98.88 90 LEU A C 1
ATOM 680 O O . LEU A 1 90 ? 3.139 -21.406 -4.285 1 98.88 90 LEU A O 1
ATOM 684 N N . LEU A 1 91 ? 2.871 -20.25 -6.18 1 98.44 91 LEU A N 1
ATOM 685 C CA . LEU A 1 91 ? 1.729 -20.984 -6.707 1 98.44 91 LEU A CA 1
ATOM 686 C C . LEU A 1 91 ? 1.998 -21.453 -8.133 1 98.44 91 LEU A C 1
ATOM 688 O O . LEU A 1 91 ? 2.598 -20.734 -8.93 1 98.44 91 LEU A O 1
ATOM 692 N N . GLY A 1 92 ? 1.491 -22.656 -8.461 1 97.81 92 GLY A N 1
ATOM 693 C CA . GLY A 1 92 ? 1.643 -23.156 -9.82 1 97.81 92 GLY A CA 1
ATOM 694 C C . GLY A 1 92 ? 1.061 -22.219 -10.867 1 97.81 92 GLY A C 1
ATOM 695 O O . GLY A 1 92 ? 0.107 -21.484 -10.594 1 97.81 92 GLY A O 1
ATOM 696 N N . GLU A 1 93 ? 1.604 -22.328 -12.156 1 96.25 93 GLU A N 1
ATOM 697 C CA . GLU A 1 93 ? 1.146 -21.375 -13.164 1 96.25 93 GLU A CA 1
ATOM 698 C C . GLU A 1 93 ? 0.853 -22.078 -14.484 1 96.25 93 GLU A C 1
ATOM 700 O O . GLU A 1 93 ? 0.64 -21.406 -15.508 1 96.25 93 GLU A O 1
ATOM 705 N N . ARG A 1 94 ? 0.848 -23.359 -14.516 1 94.69 94 ARG A N 1
ATOM 706 C CA . ARG A 1 94 ? 0.774 -24.047 -15.805 1 94.69 94 ARG A CA 1
ATOM 707 C C . ARG A 1 94 ? -0.337 -25.094 -15.812 1 94.69 94 ARG A C 1
ATOM 709 O O . ARG A 1 94 ? -0.182 -26.172 -16.391 1 94.69 94 ARG A O 1
ATOM 716 N N . THR A 1 95 ? -1.392 -24.828 -15.242 1 95.69 95 THR A N 1
ATOM 717 C CA . THR A 1 95 ? -2.447 -25.828 -15.125 1 95.69 95 THR A CA 1
ATOM 718 C C . THR A 1 95 ? -3.736 -25.328 -15.773 1 95.69 95 THR A C 1
ATOM 720 O O . THR A 1 95 ? -4.789 -25.297 -15.133 1 95.69 95 THR A O 1
ATOM 723 N N . PRO A 1 96 ? -3.854 -24.938 -16.938 1 95.38 96 PRO A N 1
ATOM 724 C CA . PRO A 1 96 ? -2.752 -24.844 -17.906 1 95.38 96 PRO A CA 1
ATOM 725 C C . PRO A 1 96 ? -2.166 -23.438 -18 1 95.38 96 PRO A C 1
ATOM 727 O O . PRO A 1 96 ? -1.245 -23.203 -18.781 1 95.38 96 PRO A O 1
ATOM 730 N N . SER A 1 97 ? -2.734 -22.516 -17.375 1 96.56 97 SER A N 1
ATOM 731 C CA . SER A 1 97 ? -2.205 -21.156 -17.281 1 96.56 97 SER A CA 1
ATOM 732 C C . SER A 1 97 ? -2.398 -20.594 -15.867 1 96.56 97 SER A C 1
ATOM 734 O O . SER A 1 97 ? -2.744 -21.328 -14.945 1 96.56 97 SER A O 1
ATOM 736 N N . TYR A 1 98 ? -2.051 -19.281 -15.734 1 97.06 98 TYR A N 1
ATOM 737 C CA . TYR A 1 98 ? -2.18 -18.625 -14.438 1 97.06 98 TYR A CA 1
ATOM 738 C C . TYR A 1 98 ? -3.584 -18.797 -13.875 1 97.06 98 TYR A C 1
ATOM 740 O O . TYR A 1 98 ? -4.562 -18.828 -14.625 1 97.06 98 TYR A O 1
ATOM 748 N N . PHE A 1 99 ? -3.668 -18.891 -12.5 1 98.06 99 PHE A N 1
ATOM 749 C CA . PHE A 1 99 ? -4.949 -19.016 -11.82 1 98.06 99 PHE A CA 1
ATOM 750 C C . PHE A 1 99 ? -5.941 -17.984 -12.344 1 98.06 99 PHE A C 1
ATOM 752 O O . PHE A 1 99 ? -7.066 -18.328 -12.711 1 98.06 99 PHE A O 1
ATOM 759 N N . GLU A 1 100 ? -5.539 -16.703 -12.422 1 97.44 100 GLU A N 1
ATOM 760 C CA . GLU A 1 100 ? -6.484 -15.633 -12.742 1 97.44 100 GLU A CA 1
ATOM 761 C C . GLU A 1 100 ? -6.883 -15.672 -14.219 1 97.44 100 GLU A C 1
ATOM 763 O O . GLU A 1 100 ? -7.996 -15.281 -14.578 1 97.44 100 GLU A O 1
ATOM 768 N N . TRP A 1 101 ? -5.957 -16.172 -15.117 1 97.94 101 TRP A N 1
ATOM 769 C CA . TRP A 1 101 ? -6.332 -16.312 -16.516 1 97.94 101 TRP A CA 1
ATOM 770 C C . TRP A 1 101 ? -7.41 -17.375 -16.688 1 97.94 101 TRP A C 1
ATOM 772 O O . TRP A 1 101 ? -8.367 -17.188 -17.438 1 97.94 101 TRP A O 1
ATOM 782 N N . MET A 1 102 ? -7.203 -18.453 -15.992 1 98.44 102 MET A N 1
ATOM 783 C CA . MET A 1 102 ? -8.188 -19.531 -16.078 1 98.44 102 MET A CA 1
ATOM 784 C C . MET A 1 102 ? -9.523 -19.094 -15.477 1 98.44 102 MET A C 1
ATOM 786 O O . MET A 1 102 ? -10.586 -19.438 -15.992 1 98.44 102 MET A O 1
ATOM 790 N N . MET A 1 103 ? -9.484 -18.359 -14.375 1 98.75 103 MET A N 1
ATOM 791 C CA . MET A 1 103 ? -10.688 -17.828 -13.742 1 98.75 103 MET A CA 1
ATOM 792 C C . MET A 1 103 ? -11.406 -16.859 -14.68 1 98.75 103 MET A C 1
ATOM 794 O O . MET A 1 103 ? -12.633 -16.906 -14.797 1 98.75 103 MET A O 1
ATOM 798 N N . TYR A 1 104 ? -10.664 -16.016 -15.344 1 98.69 104 TYR A N 1
ATOM 799 C CA . TYR A 1 104 ? -11.18 -15.078 -16.328 1 98.69 104 TYR A CA 1
ATOM 800 C C . TYR A 1 104 ? -11.883 -15.805 -17.469 1 98.69 104 TYR A C 1
ATOM 802 O O . TYR A 1 104 ? -13.016 -15.477 -17.828 1 98.69 104 TYR A O 1
ATOM 810 N N . VAL A 1 105 ? -11.227 -16.812 -18.031 1 98.5 105 VAL A N 1
ATOM 811 C CA . VAL A 1 105 ? -11.797 -17.594 -19.125 1 98.5 105 VAL A CA 1
ATOM 812 C C . VAL A 1 105 ? -13.078 -18.281 -18.656 1 98.5 105 VAL A C 1
ATOM 814 O O . VAL A 1 105 ? -14.086 -18.297 -19.375 1 98.5 105 VAL A O 1
ATOM 817 N N . HIS A 1 106 ? -13.039 -18.844 -17.469 1 98.75 106 HIS A N 1
ATOM 818 C CA . HIS A 1 106 ? -14.234 -19.469 -16.906 1 98.75 106 HIS A CA 1
ATOM 819 C C . HIS A 1 106 ? -15.398 -18.484 -16.828 1 98.75 106 HIS A C 1
ATOM 821 O O . HIS A 1 106 ? -16.516 -18.797 -17.25 1 98.75 106 HIS A O 1
ATOM 827 N N . ARG A 1 107 ? -15.156 -17.297 -16.312 1 98.75 107 ARG A N 1
ATOM 828 C CA . ARG A 1 107 ? -16.203 -16.281 -16.156 1 98.75 107 ARG A CA 1
ATOM 829 C C . ARG A 1 107 ? -16.781 -15.891 -17.5 1 98.75 107 ARG A C 1
ATOM 831 O O . ARG A 1 107 ? -18 -15.859 -17.688 1 98.75 107 ARG A O 1
ATOM 838 N N . ALA A 1 108 ? -15.93 -15.641 -18.453 1 98.75 108 ALA A N 1
ATOM 839 C CA . ALA A 1 108 ? -16.328 -15.055 -19.734 1 98.75 108 ALA A CA 1
ATOM 840 C C . ALA A 1 108 ? -17 -16.094 -20.609 1 98.75 108 ALA A C 1
ATOM 842 O O . ALA A 1 108 ? -17.891 -15.758 -21.406 1 98.75 108 ALA A O 1
ATOM 843 N N . LEU A 1 109 ? -16.625 -17.391 -20.438 1 98.62 109 LEU A N 1
ATOM 844 C CA . LEU A 1 109 ? -17.047 -18.344 -21.453 1 98.62 109 LEU A CA 1
ATOM 845 C C . LEU A 1 109 ? -17.891 -19.453 -20.828 1 98.62 109 LEU A C 1
ATOM 847 O O . LEU A 1 109 ? -18.719 -20.078 -21.516 1 98.62 109 LEU A O 1
ATOM 851 N N . HIS A 1 110 ? -17.719 -19.719 -19.516 1 98.19 110 HIS A N 1
ATOM 852 C CA . HIS A 1 110 ? -18.25 -21 -19.016 1 98.19 110 HIS A CA 1
ATOM 853 C C . HIS A 1 110 ? -19.141 -20.781 -17.797 1 98.19 110 HIS A C 1
ATOM 855 O O . HIS A 1 110 ? -19.734 -21.734 -17.297 1 98.19 110 HIS A O 1
ATOM 861 N N . ASP A 1 111 ? -19.172 -19.625 -17.297 1 97.88 111 ASP A N 1
ATOM 862 C CA . ASP A 1 111 ? -20.047 -19.297 -16.172 1 97.88 111 ASP A CA 1
ATOM 863 C C . ASP A 1 111 ? -21.469 -19.062 -16.641 1 97.88 111 ASP A C 1
ATOM 865 O O . ASP A 1 111 ? -21.766 -18.031 -17.266 1 97.88 111 ASP A O 1
ATOM 869 N N . PRO A 1 112 ? -22.422 -19.875 -16.328 1 97.19 112 PRO A N 1
ATOM 870 C CA . PRO A 1 112 ? -23.797 -19.719 -16.812 1 97.19 112 PRO A CA 1
ATOM 871 C C . PRO A 1 112 ? -24.516 -18.547 -16.156 1 97.19 112 PRO A C 1
ATOM 873 O O . PRO A 1 112 ? -25.562 -18.109 -16.656 1 97.19 112 PRO A O 1
ATOM 876 N N . SER A 1 113 ? -23.984 -18.078 -15.07 1 96.31 113 SER A N 1
ATOM 877 C CA . SER A 1 113 ? -24.641 -17 -14.344 1 96.31 113 SER A CA 1
ATOM 878 C C . SER A 1 113 ? -24.25 -15.641 -14.891 1 96.31 113 SER A C 1
ATOM 880 O O . SER A 1 113 ? -24.75 -14.609 -14.414 1 96.31 113 SER A O 1
ATOM 882 N N . TYR A 1 114 ? -23.406 -15.641 -15.875 1 97.56 114 TYR A N 1
ATOM 883 C CA . TYR A 1 114 ? -22.891 -14.375 -16.391 1 97.56 114 TYR A CA 1
ATOM 884 C C . TYR A 1 114 ? -22.938 -14.352 -17.906 1 97.56 114 TYR A C 1
ATOM 886 O O . TYR A 1 114 ? -22.562 -15.32 -18.562 1 97.56 114 TYR A O 1
ATOM 894 N N . THR A 1 115 ? -23.469 -13.211 -18.516 1 97.94 115 THR A N 1
ATOM 895 C CA . THR A 1 115 ? -23.422 -12.992 -19.953 1 97.94 115 THR A CA 1
ATOM 896 C C . THR A 1 115 ? -22.422 -11.891 -20.312 1 97.94 115 THR A C 1
ATOM 898 O O . THR A 1 115 ? -22.672 -10.711 -20.078 1 97.94 115 THR A O 1
ATOM 901 N N . PRO A 1 116 ? -21.328 -12.234 -20.781 1 98.12 116 PRO A N 1
ATOM 902 C CA . PRO A 1 116 ? -20.344 -11.219 -21.172 1 98.12 116 PRO A CA 1
ATOM 903 C C . PRO A 1 116 ? -20.781 -10.422 -22.406 1 98.12 116 PRO A C 1
ATOM 905 O O . PRO A 1 116 ? -21.672 -10.859 -23.141 1 98.12 116 PRO A O 1
ATOM 908 N N . SER A 1 117 ? -20.172 -9.273 -22.641 1 97.94 117 SER A N 1
ATOM 909 C CA . SER A 1 117 ? -20.344 -8.594 -23.922 1 97.94 117 SER A CA 1
ATOM 910 C C . SER A 1 117 ? -19.812 -9.453 -25.078 1 97.94 117 SER A C 1
ATOM 912 O O . SER A 1 117 ? -19.016 -10.367 -24.859 1 97.94 117 SER A O 1
ATOM 914 N N . GLU A 1 118 ? -20.281 -9.133 -26.234 1 98.19 118 GLU A N 1
ATOM 915 C CA . GLU A 1 118 ? -19.797 -9.852 -27.406 1 98.19 118 GLU A CA 1
ATOM 916 C C . GLU A 1 118 ? -18.281 -9.711 -27.562 1 98.19 118 GLU A C 1
ATOM 918 O O . GLU A 1 118 ? -17.594 -10.68 -27.875 1 98.19 118 GLU A O 1
ATOM 923 N N . GLU A 1 119 ? -17.797 -8.539 -27.312 1 98 119 GLU A N 1
ATOM 924 C CA . GLU A 1 119 ? -16.375 -8.266 -27.422 1 98 119 GLU A CA 1
ATOM 925 C C . GLU A 1 119 ? -15.578 -9.07 -26.391 1 98 119 GLU A C 1
ATOM 927 O O . GLU A 1 119 ? -14.562 -9.68 -26.734 1 98 119 GLU A O 1
ATOM 932 N N . ASP A 1 120 ? -16.016 -9.109 -25.188 1 98.06 120 ASP A N 1
ATOM 933 C CA . ASP A 1 120 ? -15.328 -9.852 -24.125 1 98.06 120 ASP A CA 1
ATOM 934 C C . ASP A 1 120 ? -15.344 -11.352 -24.422 1 98.06 120 ASP A C 1
ATOM 936 O O . ASP A 1 120 ? -14.344 -12.039 -24.203 1 98.06 120 ASP A O 1
ATOM 940 N N . ARG A 1 121 ? -16.453 -11.852 -24.875 1 98.38 121 ARG A N 1
ATOM 941 C CA . ARG A 1 121 ? -16.562 -13.266 -25.188 1 98.38 121 ARG A CA 1
ATOM 942 C C . ARG A 1 121 ? -15.602 -13.656 -26.312 1 98.38 121 ARG A C 1
ATOM 944 O O . ARG A 1 121 ? -14.898 -14.664 -26.219 1 98.38 121 ARG A O 1
ATOM 951 N N . ALA A 1 122 ? -15.617 -12.836 -27.375 1 98.44 122 ALA A N 1
ATOM 952 C CA . ALA A 1 122 ? -14.75 -13.117 -28.531 1 98.44 122 ALA A CA 1
ATOM 953 C C . ALA A 1 122 ? -13.281 -13.125 -28.109 1 98.44 122 ALA A C 1
ATOM 955 O O . ALA A 1 122 ? -12.523 -14.008 -28.516 1 98.44 122 ALA A O 1
ATOM 956 N N . TYR A 1 123 ? -12.891 -12.195 -27.344 1 97.94 123 TYR A N 1
ATOM 957 C CA . TYR A 1 123 ? -11.484 -12.117 -26.953 1 97.94 123 TYR A CA 1
ATOM 958 C C . TYR A 1 123 ? -11.133 -13.234 -25.984 1 97.94 123 TYR A C 1
ATOM 960 O O . TYR A 1 123 ? -10.023 -13.781 -26.031 1 97.94 123 TYR A O 1
ATOM 968 N N . ALA A 1 124 ? -12.023 -13.508 -25.047 1 98.5 124 ALA A N 1
ATOM 969 C CA . ALA A 1 124 ? -11.781 -14.609 -24.125 1 98.5 124 ALA A CA 1
ATOM 970 C C . ALA A 1 124 ? -11.539 -15.922 -24.875 1 98.5 124 ALA A C 1
ATOM 972 O O . ALA A 1 124 ? -10.742 -16.75 -24.438 1 98.5 124 ALA A O 1
ATOM 973 N N . LYS A 1 125 ? -12.242 -16.109 -25.984 1 98.44 125 LYS A N 1
ATOM 974 C CA . LYS A 1 125 ? -12.023 -17.297 -26.812 1 98.44 125 LYS A CA 1
ATOM 975 C C . LYS A 1 125 ? -10.617 -17.312 -27.406 1 98.44 125 LYS A C 1
ATOM 977 O O . LYS A 1 125 ? -9.977 -18.359 -27.469 1 98.44 125 LYS A O 1
ATOM 982 N N . VAL A 1 126 ? -10.172 -16.141 -27.875 1 97.94 126 VAL A N 1
ATOM 983 C CA . VAL A 1 126 ? -8.812 -16.016 -28.375 1 97.94 126 VAL A CA 1
ATOM 984 C C . VAL A 1 126 ? -7.812 -16.391 -27.281 1 97.94 126 VAL A C 1
ATOM 986 O O . VAL A 1 126 ? -6.848 -17.109 -27.547 1 97.94 126 VAL A O 1
ATOM 989 N N . VAL A 1 127 ? -8.023 -15.945 -26.047 1 98.19 127 VAL A N 1
ATOM 990 C CA . VAL A 1 127 ? -7.145 -16.219 -24.906 1 98.19 127 VAL A CA 1
ATOM 991 C C . VAL A 1 127 ? -7.168 -17.703 -24.578 1 98.19 127 VAL A C 1
ATOM 993 O O . VAL A 1 127 ? -6.113 -18.328 -24.406 1 98.19 127 VAL A O 1
ATOM 996 N N . GLU A 1 128 ? -8.359 -18.281 -24.516 1 98.19 128 GLU A N 1
ATOM 997 C CA . GLU A 1 128 ? -8.477 -19.703 -24.219 1 98.19 128 GLU A CA 1
ATOM 998 C C . GLU A 1 128 ? -7.715 -20.531 -25.25 1 98.19 128 GLU A C 1
ATOM 1000 O O . GLU A 1 128 ? -6.977 -21.453 -24.875 1 98.19 128 GLU A O 1
ATOM 1005 N N . ASP A 1 129 ? -7.875 -20.219 -26.484 1 97.81 129 ASP A N 1
ATOM 1006 C CA . ASP A 1 129 ? -7.203 -20.953 -27.547 1 97.81 129 ASP A CA 1
ATOM 1007 C C . ASP A 1 129 ? -5.684 -20.844 -27.406 1 97.81 129 ASP A C 1
ATOM 1009 O O . ASP A 1 129 ? -4.973 -21.844 -27.594 1 97.81 129 ASP A O 1
ATOM 1013 N N . ALA A 1 130 ? -5.227 -19.688 -27.125 1 97 130 ALA A N 1
ATOM 1014 C CA . ALA A 1 130 ? -3.791 -19.484 -26.953 1 97 130 ALA A CA 1
ATOM 1015 C C . ALA A 1 130 ? -3.262 -20.312 -25.781 1 97 130 ALA A C 1
ATOM 1017 O O . ALA A 1 130 ? -2.172 -20.875 -25.859 1 97 130 ALA A O 1
ATOM 1018 N N . ILE A 1 131 ? -4 -20.359 -24.672 1 96.81 131 ILE A N 1
ATOM 1019 C CA . ILE A 1 131 ? -3.617 -21.125 -23.484 1 96.81 131 ILE A CA 1
ATOM 1020 C C . ILE A 1 131 ? -3.477 -22.594 -23.828 1 96.81 131 ILE A C 1
ATOM 1022 O O . ILE A 1 131 ? -2.443 -23.219 -23.562 1 96.81 131 ILE A O 1
ATOM 1026 N N . TYR A 1 132 ? -4.387 -23.125 -24.516 1 95.75 132 TYR A N 1
ATOM 1027 C CA . TYR A 1 132 ? -4.402 -24.562 -24.781 1 95.75 132 TYR A CA 1
ATOM 1028 C C . TYR A 1 132 ? -3.451 -24.922 -25.922 1 95.75 132 TYR A C 1
ATOM 1030 O O . TYR A 1 132 ? -3.004 -26.062 -26.031 1 95.75 132 TYR A O 1
ATOM 1038 N N . ALA A 1 133 ? -3.1 -23.938 -26.734 1 94.5 133 ALA A N 1
ATOM 1039 C CA . ALA A 1 133 ? -2.082 -24.141 -27.766 1 94.5 133 ALA A CA 1
ATOM 1040 C C . ALA A 1 133 ? -0.68 -23.953 -27.188 1 94.5 133 ALA A C 1
ATOM 1042 O O . ALA A 1 133 ? 0.315 -24.219 -27.875 1 94.5 133 ALA A O 1
ATOM 1043 N N . HIS A 1 134 ? -0.611 -23.5 -25.922 1 89.62 134 HIS A N 1
ATOM 1044 C CA . HIS A 1 134 ? 0.646 -23.203 -25.25 1 89.62 134 HIS A CA 1
ATOM 1045 C C . HIS A 1 134 ? 1.474 -22.188 -26.031 1 89.62 134 HIS A C 1
ATOM 1047 O O . HIS A 1 134 ? 2.693 -22.328 -26.141 1 89.62 134 HIS A O 1
ATOM 1053 N N . ALA A 1 135 ? 0.783 -21.266 -26.641 1 88.19 135 ALA A N 1
ATOM 1054 C CA . ALA A 1 135 ? 1.401 -20.219 -27.469 1 88.19 135 ALA A CA 1
ATOM 1055 C C . ALA A 1 135 ? 0.808 -18.859 -27.156 1 88.19 135 ALA A C 1
ATOM 1057 O O . ALA A 1 135 ? 0.079 -18.297 -27.984 1 88.19 135 ALA A O 1
ATOM 1058 N N . ILE A 1 136 ? 1.128 -18.344 -26.031 1 88.12 136 ILE A N 1
ATOM 1059 C CA . ILE A 1 136 ? 0.611 -17.047 -25.609 1 88.12 136 ILE A CA 1
ATOM 1060 C C . ILE A 1 136 ? 1.505 -15.938 -26.156 1 88.12 136 ILE A C 1
ATOM 1062 O O . ILE A 1 136 ? 2.684 -15.859 -25.812 1 88.12 136 ILE A O 1
ATOM 1066 N N . PRO A 1 137 ? 0.946 -15.102 -26.984 1 86.31 137 PRO A N 1
ATOM 1067 C CA . PRO A 1 137 ? 1.752 -14 -27.5 1 86.31 137 PRO A CA 1
ATOM 1068 C C . PRO A 1 137 ? 2.205 -13.031 -26.406 1 86.31 137 PRO A C 1
ATOM 1070 O O . PRO A 1 137 ? 1.51 -12.859 -25.406 1 86.31 137 PRO A O 1
ATOM 1073 N N . GLY A 1 138 ? 3.322 -12.328 -26.672 1 77.62 138 GLY A N 1
ATOM 1074 C CA . GLY A 1 138 ? 3.916 -11.438 -25.688 1 77.62 138 GLY A CA 1
ATOM 1075 C C . GLY A 1 138 ? 3.033 -10.258 -25.344 1 77.62 138 GLY A C 1
ATOM 1076 O O . GLY A 1 138 ? 3.072 -9.75 -24.219 1 77.62 138 GLY A O 1
ATOM 1077 N N . ASP A 1 139 ? 2.279 -9.805 -26.219 1 81.38 139 ASP A N 1
ATOM 1078 C CA . ASP A 1 139 ? 1.489 -8.594 -26.016 1 81.38 139 ASP A CA 1
ATOM 1079 C C . ASP A 1 139 ? 0.108 -8.922 -25.453 1 81.38 139 ASP A C 1
ATOM 1081 O O . ASP A 1 139 ? -0.697 -8.023 -25.203 1 81.38 139 ASP A O 1
ATOM 1085 N N . MET A 1 140 ? -0.178 -10.125 -25.203 1 90.62 140 MET A N 1
ATOM 1086 C CA . MET A 1 140 ? -1.508 -10.555 -24.781 1 90.62 140 MET A CA 1
ATOM 1087 C C . MET A 1 140 ? -1.77 -10.148 -23.328 1 90.62 140 MET A C 1
ATOM 1089 O O . MET A 1 140 ? -2.92 -9.961 -22.938 1 90.62 140 MET A O 1
ATOM 1093 N N . GLU A 1 141 ? -0.747 -9.938 -22.594 1 88.81 141 GLU A N 1
ATOM 1094 C CA . GLU A 1 141 ? -0.884 -9.672 -21.172 1 88.81 141 GLU A CA 1
ATOM 1095 C C . GLU A 1 141 ? -1.709 -8.414 -20.922 1 88.81 141 GLU A C 1
ATOM 1097 O O . GLU A 1 141 ? -2.582 -8.406 -20.047 1 88.81 141 GLU A O 1
ATOM 1102 N N . ARG A 1 142 ? -1.45 -7.406 -21.688 1 90.19 142 ARG A N 1
ATOM 1103 C CA . ARG A 1 142 ? -2.146 -6.137 -21.484 1 90.19 142 ARG A CA 1
ATOM 1104 C C . ARG A 1 142 ? -3.623 -6.262 -21.859 1 90.19 142 ARG A C 1
ATOM 1106 O O . ARG A 1 142 ? -4.492 -5.848 -21.094 1 90.19 142 ARG A O 1
ATOM 1113 N N . LYS A 1 143 ? -3.885 -6.797 -23.016 1 93.25 143 LYS A N 1
ATOM 1114 C CA . LYS A 1 143 ? -5.262 -6.914 -23.484 1 93.25 143 LYS A CA 1
ATOM 1115 C C . LYS A 1 143 ? -6.066 -7.871 -22.609 1 93.25 143 LYS A C 1
ATOM 1117 O O . LYS A 1 143 ? -7.246 -7.637 -22.344 1 93.25 143 LYS A O 1
ATOM 1122 N N . GLU A 1 144 ? -5.395 -8.875 -22.25 1 96.56 144 GLU A N 1
ATOM 1123 C CA . GLU A 1 144 ? -6.051 -9.82 -21.344 1 96.56 144 GLU A CA 1
ATOM 1124 C C . GLU A 1 144 ? -6.453 -9.148 -20.031 1 96.56 144 GLU A C 1
ATOM 1126 O O . GLU A 1 144 ? -7.574 -9.336 -19.562 1 96.56 144 GLU A O 1
ATOM 1131 N N . ALA A 1 145 ? -5.555 -8.367 -19.422 1 96.31 145 ALA A N 1
ATOM 1132 C CA . ALA A 1 145 ? -5.84 -7.703 -18.156 1 96.31 145 ALA A CA 1
ATOM 1133 C C . ALA A 1 145 ? -7.039 -6.77 -18.281 1 96.31 145 ALA A C 1
ATOM 1135 O O . ALA A 1 145 ? -7.875 -6.695 -17.391 1 96.31 145 ALA A O 1
ATOM 1136 N N . LYS A 1 146 ? -7.117 -6.051 -19.375 1 97 146 LYS A N 1
ATOM 1137 C CA . LYS A 1 146 ? -8.242 -5.16 -19.625 1 97 146 LYS A CA 1
ATOM 1138 C C . LYS A 1 146 ? -9.547 -5.941 -19.734 1 97 146 LYS A C 1
ATOM 1140 O O . LYS A 1 146 ? -10.555 -5.555 -19.141 1 97 146 LYS A O 1
ATOM 1145 N N . SER A 1 147 ? -9.516 -7 -20.516 1 98.06 147 SER A N 1
ATOM 1146 C CA . SER A 1 147 ? -10.711 -7.82 -20.672 1 98.06 147 SER A CA 1
ATOM 1147 C C . SER A 1 147 ? -11.109 -8.477 -19.359 1 98.06 147 SER A C 1
ATOM 1149 O O . SER A 1 147 ? -12.297 -8.578 -19.047 1 98.06 147 SER A O 1
ATOM 1151 N N . GLN A 1 148 ? -10.133 -8.945 -18.641 1 98.31 148 GLN A N 1
ATOM 1152 C CA . GLN A 1 148 ? -10.406 -9.539 -17.328 1 98.31 148 GLN A CA 1
ATOM 1153 C C . GLN A 1 148 ? -11.102 -8.539 -16.406 1 98.31 148 GLN A C 1
ATOM 1155 O O . GLN A 1 148 ? -12.109 -8.875 -15.773 1 98.31 148 GLN A O 1
ATOM 1160 N N . ALA A 1 149 ? -10.578 -7.305 -16.328 1 98.38 149 ALA A N 1
ATOM 1161 C CA . ALA A 1 149 ? -11.219 -6.281 -15.508 1 98.38 149 ALA A CA 1
ATOM 1162 C C . ALA A 1 149 ? -12.656 -6.047 -15.953 1 98.38 149 ALA A C 1
ATOM 1164 O O . ALA A 1 149 ? -13.555 -5.887 -15.117 1 98.38 149 ALA A O 1
ATOM 1165 N N . SER A 1 150 ? -12.875 -6.086 -17.203 1 98.44 150 SER A N 1
ATOM 1166 C CA . SER A 1 150 ? -14.195 -5.816 -17.781 1 98.44 150 SER A CA 1
ATOM 1167 C C . SER A 1 150 ? -15.211 -6.863 -17.344 1 98.44 150 SER A C 1
ATOM 1169 O O . SER A 1 150 ? -16.328 -6.52 -16.953 1 98.44 150 SER A O 1
ATOM 1171 N N . VAL A 1 151 ? -14.867 -8.102 -17.344 1 98.62 151 VAL A N 1
ATOM 1172 C CA . VAL A 1 151 ? -15.852 -9.148 -17.109 1 98.62 151 VAL A CA 1
ATOM 1173 C C . VAL A 1 151 ? -16.172 -9.25 -15.625 1 98.62 151 VAL A C 1
ATOM 1175 O O . VAL A 1 151 ? -17.172 -9.844 -15.234 1 98.62 151 VAL A O 1
ATOM 1178 N N . PHE A 1 152 ? -15.328 -8.75 -14.781 1 98.56 152 PHE A N 1
ATOM 1179 C CA . PHE A 1 152 ? -15.594 -8.773 -13.344 1 98.56 152 PHE A CA 1
ATOM 1180 C C . PHE A 1 152 ? -16.047 -7.406 -12.859 1 98.56 152 PHE A C 1
ATOM 1182 O O . PHE A 1 152 ? -16.297 -7.219 -11.664 1 98.56 152 PHE A O 1
ATOM 1189 N N . ALA A 1 153 ? -16.125 -6.379 -13.734 1 98 153 ALA A N 1
ATOM 1190 C CA . ALA A 1 153 ? -16.562 -5.035 -13.367 1 98 153 ALA A CA 1
ATOM 1191 C C . ALA A 1 153 ? -17.984 -5.055 -12.812 1 98 153 ALA A C 1
ATOM 1193 O O . ALA A 1 153 ? -18.828 -5.809 -13.297 1 98 153 ALA A O 1
ATOM 1194 N N . GLY A 1 154 ? -18.203 -4.242 -11.773 1 97.44 154 GLY A N 1
ATOM 1195 C CA . GLY A 1 154 ? -19.531 -4.117 -11.195 1 97.44 154 GLY A CA 1
ATOM 1196 C C . GLY A 1 154 ? -19.75 -5.039 -10.008 1 97.44 154 GLY A C 1
ATOM 1197 O O . GLY A 1 154 ? -20.656 -4.816 -9.211 1 97.44 154 GLY A O 1
ATOM 1198 N N . MET A 1 155 ? -18.953 -6.125 -9.875 1 98.06 155 MET A N 1
ATOM 1199 C CA . MET A 1 155 ? -19.047 -6.98 -8.695 1 98.06 155 MET A CA 1
ATOM 1200 C C . MET A 1 155 ? -18.641 -6.219 -7.434 1 98.06 155 MET A C 1
ATOM 1202 O O . MET A 1 155 ? -17.703 -5.43 -7.453 1 98.06 155 MET A O 1
ATOM 1206 N N . THR A 1 156 ? -19.391 -6.434 -6.426 1 98.06 156 THR A N 1
ATOM 1207 C CA . THR A 1 156 ? -18.891 -5.984 -5.129 1 98.06 156 THR A CA 1
ATOM 1208 C C . THR A 1 156 ? -17.641 -6.773 -4.727 1 98.06 156 THR A C 1
ATOM 1210 O O . THR A 1 156 ? -17.375 -7.848 -5.273 1 98.06 156 THR A O 1
ATOM 1213 N N . ILE A 1 157 ? -16.922 -6.297 -3.812 1 96.69 157 ILE A N 1
ATOM 1214 C CA . ILE A 1 157 ? -15.695 -6.957 -3.396 1 96.69 157 ILE A CA 1
ATOM 1215 C C . ILE A 1 157 ? -16.016 -8.32 -2.795 1 96.69 157 ILE A C 1
ATOM 1217 O O . ILE A 1 157 ? -15.422 -9.336 -3.168 1 96.69 157 ILE A O 1
ATOM 1221 N N . PRO A 1 158 ? -17.078 -8.422 -1.905 1 97.44 158 PRO A N 1
ATOM 1222 C CA . PRO A 1 158 ? -17.422 -9.75 -1.377 1 97.44 158 PRO A CA 1
ATOM 1223 C C . PRO A 1 158 ? -17.859 -10.727 -2.467 1 97.44 158 PRO A C 1
ATOM 1225 O O . PRO A 1 158 ? -17.531 -11.914 -2.402 1 97.44 158 PRO A O 1
ATOM 1228 N N . GLU A 1 159 ? -18.578 -10.258 -3.465 1 98.31 159 GLU A N 1
ATOM 1229 C CA . GLU A 1 159 ? -18.984 -11.117 -4.574 1 98.31 159 GLU A CA 1
ATOM 1230 C C . GLU A 1 159 ? -17.766 -11.656 -5.324 1 98.31 159 GLU A C 1
ATOM 1232 O O . GLU A 1 159 ? -17.719 -12.836 -5.688 1 98.31 159 GLU A O 1
ATOM 1237 N N . TYR A 1 160 ? -16.844 -10.812 -5.59 1 98.56 160 TYR A N 1
ATOM 1238 C CA . TYR A 1 160 ? -15.625 -11.227 -6.277 1 98.56 160 TYR A CA 1
ATOM 1239 C C . TYR A 1 160 ? -14.836 -12.227 -5.441 1 98.56 160 TYR A C 1
ATOM 1241 O O . TYR A 1 160 ? -14.352 -13.234 -5.961 1 98.56 160 TYR A O 1
ATOM 1249 N N . ASP A 1 161 ? -14.688 -11.938 -4.137 1 98.5 161 ASP A N 1
ATOM 1250 C CA . ASP A 1 161 ? -14 -12.859 -3.238 1 98.5 161 ASP A CA 1
ATOM 1251 C C . ASP A 1 161 ? -14.625 -14.25 -3.297 1 98.5 161 ASP A C 1
ATOM 1253 O O . ASP A 1 161 ? -13.914 -15.258 -3.359 1 98.5 161 ASP A O 1
ATOM 1257 N N . ASP A 1 162 ? -15.914 -14.273 -3.283 1 98.62 162 ASP A N 1
ATOM 1258 C CA . ASP A 1 162 ? -16.625 -15.547 -3.336 1 98.62 162 ASP A CA 1
ATOM 1259 C C . ASP A 1 162 ? -16.359 -16.266 -4.652 1 98.62 162 ASP A C 1
ATOM 1261 O O . ASP A 1 162 ? -16.234 -17.5 -4.68 1 98.62 162 ASP A O 1
ATOM 1265 N N . TYR A 1 163 ? -16.328 -15.5 -5.699 1 98.75 163 TYR A N 1
ATOM 1266 C CA . TYR A 1 163 ? -16.031 -16.094 -6.996 1 98.75 163 TYR A CA 1
ATOM 1267 C C . TYR A 1 163 ? -14.648 -16.734 -7 1 98.75 163 TYR A C 1
ATOM 1269 O O . TYR A 1 163 ? -14.477 -17.859 -7.488 1 98.75 163 TYR A O 1
ATOM 1277 N N . VAL A 1 164 ? -13.68 -16.062 -6.473 1 98.81 164 VAL A N 1
ATOM 1278 C CA . VAL A 1 164 ? -12.32 -16.578 -6.375 1 98.81 164 VAL A CA 1
ATOM 1279 C C . VAL A 1 164 ? -12.32 -17.859 -5.555 1 98.81 164 VAL A C 1
ATOM 1281 O O . VAL A 1 164 ? -11.766 -18.875 -5.98 1 98.81 164 VAL A O 1
ATOM 1284 N N . ARG A 1 165 ? -12.977 -17.859 -4.422 1 98.62 165 ARG A N 1
ATOM 1285 C CA . ARG A 1 165 ? -13.008 -19.031 -3.539 1 98.62 165 ARG A CA 1
ATOM 1286 C C . ARG A 1 165 ? -13.633 -20.234 -4.242 1 98.62 165 ARG A C 1
ATOM 1288 O O . ARG A 1 165 ? -13.148 -21.359 -4.109 1 98.62 165 ARG A O 1
ATOM 1295 N N . GLN A 1 166 ? -14.695 -19.953 -4.953 1 98.38 166 GLN A N 1
ATOM 1296 C CA . GLN A 1 166 ? -15.352 -21.031 -5.68 1 98.38 166 GLN A CA 1
ATOM 1297 C C . GLN A 1 166 ? -14.422 -21.609 -6.746 1 98.38 166 GLN A C 1
ATOM 1299 O O . GLN A 1 166 ? -14.336 -22.828 -6.898 1 98.38 166 GLN A O 1
ATOM 1304 N N . PHE A 1 167 ? -13.758 -20.797 -7.438 1 98.56 167 PHE A N 1
ATOM 1305 C CA . PHE A 1 167 ? -12.883 -21.266 -8.508 1 98.56 167 PHE A CA 1
ATOM 1306 C C . PHE A 1 167 ? -11.695 -22.031 -7.945 1 98.56 167 PHE A C 1
ATOM 1308 O O . PHE A 1 167 ? -11.188 -22.953 -8.586 1 98.56 167 PHE A O 1
ATOM 1315 N N . MET A 1 168 ? -11.219 -21.703 -6.758 1 98.38 168 MET A N 1
ATOM 1316 C CA . MET A 1 168 ? -10.133 -22.375 -6.066 1 98.38 168 MET A CA 1
ATOM 1317 C C . MET A 1 168 ? -10.43 -23.875 -5.914 1 98.38 168 MET A C 1
ATOM 1319 O O . MET A 1 168 ? -9.508 -24.688 -5.828 1 98.38 168 MET A O 1
ATOM 1323 N N . GLU A 1 169 ? -11.656 -24.203 -5.91 1 98 169 GLU A N 1
ATOM 1324 C CA . GLU A 1 169 ? -12.07 -25.578 -5.629 1 98 169 GLU A CA 1
ATOM 1325 C C . GLU A 1 169 ? -12.023 -26.438 -6.891 1 98 169 GLU A C 1
ATOM 1327 O O . GLU A 1 169 ? -12.195 -27.656 -6.828 1 98 169 GLU A O 1
ATOM 1332 N N . THR A 1 170 ? -11.781 -25.859 -8.008 1 97.88 170 THR A N 1
ATOM 1333 C CA . THR A 1 170 ? -11.734 -26.594 -9.266 1 97.88 170 THR A CA 1
ATOM 1334 C C . THR A 1 170 ? -10.398 -27.312 -9.422 1 97.88 170 THR A C 1
ATOM 1336 O O . THR A 1 170 ? -9.406 -26.938 -8.789 1 97.88 170 THR A O 1
ATOM 1339 N N . PRO A 1 171 ? -10.352 -28.359 -10.203 1 96.94 171 PRO A N 1
ATOM 1340 C CA . PRO A 1 171 ? -9.125 -29.141 -10.344 1 96.94 171 PRO A CA 1
ATOM 1341 C C . PRO A 1 171 ? -8.008 -28.391 -11.055 1 96.94 171 PRO A C 1
ATOM 1343 O O . PRO A 1 171 ? -8.273 -27.609 -11.984 1 96.94 171 PRO A O 1
ATOM 1346 N N . ALA A 1 172 ? -6.812 -28.609 -10.648 1 97.5 172 ALA A N 1
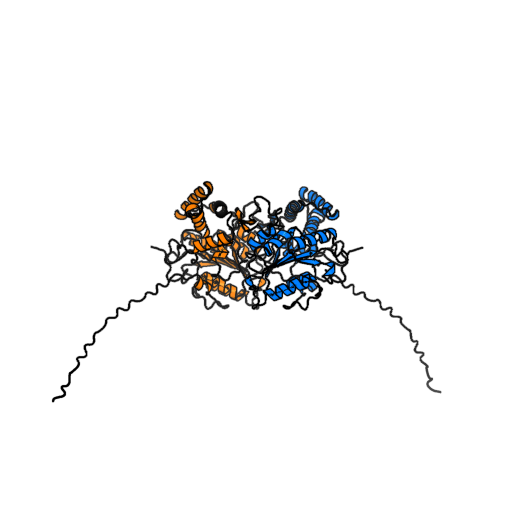ATOM 1347 C CA . ALA A 1 172 ? -5.629 -28.188 -11.391 1 97.5 172 ALA A CA 1
ATOM 1348 C C . ALA A 1 172 ? -5.383 -29.109 -12.594 1 97.5 172 ALA A C 1
ATOM 1350 O O . ALA A 1 172 ? -4.773 -30.172 -12.461 1 97.5 172 ALA A O 1
ATOM 1351 N N . GLU A 1 173 ? -5.758 -28.641 -13.734 1 96.38 173 GLU A N 1
ATOM 1352 C CA . GLU A 1 173 ? -5.742 -29.484 -14.922 1 96.38 173 GLU A CA 1
ATOM 1353 C C . GLU A 1 173 ? -4.324 -29.938 -15.258 1 96.38 173 GLU A C 1
ATOM 1355 O O . GLU A 1 173 ? -3.395 -29.125 -15.289 1 96.38 173 GLU A O 1
ATOM 1360 N N . GLY A 1 174 ? -4.223 -31.219 -15.477 1 96.62 174 GLY A N 1
ATOM 1361 C CA . GLY A 1 174 ? -2.941 -31.781 -15.859 1 96.62 174 GLY A CA 1
ATOM 1362 C C . GLY A 1 174 ? -2.17 -32.375 -14.695 1 96.62 174 GLY A C 1
ATOM 1363 O O . GLY A 1 174 ? -1.172 -33.062 -14.891 1 96.62 174 GLY A O 1
ATOM 1364 N N . LEU A 1 175 ? -2.592 -32.062 -13.469 1 97.19 175 LEU A N 1
ATOM 1365 C CA . LEU A 1 175 ? -1.99 -32.656 -12.266 1 97.19 175 LEU A CA 1
ATOM 1366 C C . LEU A 1 175 ? -3.004 -33.5 -11.5 1 97.19 175 LEU A C 1
ATOM 1368 O O . LEU A 1 175 ? -4.184 -33.125 -11.422 1 97.19 175 LEU A O 1
ATOM 1372 N N . THR A 1 176 ? -2.549 -34.594 -10.922 1 95.62 176 THR A N 1
ATOM 1373 C CA . THR A 1 176 ? -3.434 -35.469 -10.188 1 95.62 176 THR A CA 1
ATOM 1374 C C . THR A 1 176 ? -3.633 -35 -8.758 1 95.62 176 THR A C 1
ATOM 1376 O O . THR A 1 176 ? -2.715 -34.438 -8.156 1 95.62 176 THR A O 1
ATOM 1379 N N . ASN A 1 177 ? -4.863 -35.156 -8.234 1 94.31 177 ASN A N 1
ATOM 1380 C CA . ASN A 1 177 ? -5.16 -35 -6.816 1 94.31 177 ASN A CA 1
ATOM 1381 C C . ASN A 1 177 ? -4.844 -33.562 -6.344 1 94.31 177 ASN A C 1
ATOM 1383 O O . ASN A 1 177 ? -4.242 -33.375 -5.281 1 94.31 177 ASN A O 1
ATOM 1387 N N . LEU A 1 178 ? -5.133 -32.625 -7.133 1 96.94 178 LEU A N 1
ATOM 1388 C CA . LEU A 1 178 ? -4.758 -31.25 -6.797 1 96.94 178 LEU A CA 1
ATOM 1389 C C . LEU A 1 178 ? -5.828 -30.266 -7.254 1 96.94 178 LEU A C 1
ATOM 1391 O O . LEU A 1 178 ? -6.25 -30.297 -8.414 1 96.94 178 LEU A O 1
ATOM 1395 N N . LYS A 1 179 ? -6.297 -29.469 -6.332 1 97.44 179 LYS A N 1
ATOM 1396 C CA . LYS A 1 179 ? -7.18 -28.359 -6.672 1 97.44 179 LYS A CA 1
ATOM 1397 C C . LYS A 1 179 ? -6.387 -27.078 -6.91 1 97.44 179 LYS A C 1
ATOM 1399 O O . LYS A 1 179 ? -5.27 -26.938 -6.41 1 97.44 179 LYS A O 1
ATOM 1404 N N . ARG A 1 180 ? -6.992 -26.141 -7.613 1 97.88 180 ARG A N 1
ATOM 1405 C CA . ARG A 1 180 ? -6.312 -24.891 -7.949 1 97.88 180 ARG A CA 1
ATOM 1406 C C . ARG A 1 180 ? -5.938 -24.109 -6.691 1 97.88 180 ARG A C 1
ATOM 1408 O O . ARG A 1 180 ? -4.875 -23.484 -6.633 1 97.88 180 ARG A O 1
ATOM 1415 N N . GLY A 1 181 ? -6.758 -24.094 -5.668 1 97.88 181 GLY A N 1
ATOM 1416 C CA . GLY A 1 181 ? -6.492 -23.359 -4.438 1 97.88 181 GLY A CA 1
ATOM 1417 C C . GLY A 1 181 ? -5.422 -24.016 -3.58 1 97.88 181 GLY A C 1
ATOM 1418 O O . GLY A 1 181 ? -5.012 -23.469 -2.561 1 97.88 181 GLY A O 1
ATOM 1419 N N . GLU A 1 182 ? -4.902 -25.188 -4 1 97.44 182 GLU A N 1
ATOM 1420 C CA . GLU A 1 182 ? -3.92 -25.969 -3.246 1 97.44 182 GLU A CA 1
ATOM 1421 C C . GLU A 1 182 ? -2.586 -26.031 -3.986 1 97.44 182 GLU A C 1
ATOM 1423 O O . GLU A 1 182 ? -1.65 -26.688 -3.527 1 97.44 182 GLU A O 1
ATOM 1428 N N . GLU A 1 183 ? -2.455 -25.312 -5.02 1 97.88 183 GLU A N 1
ATOM 1429 C CA . GLU A 1 183 ? -1.298 -25.438 -5.898 1 97.88 183 GLU A CA 1
ATOM 1430 C C . GLU A 1 183 ? -0.101 -24.656 -5.352 1 97.88 183 GLU A C 1
ATOM 1432 O O . GLU A 1 183 ? 0.672 -24.078 -6.117 1 97.88 183 GLU A O 1
ATOM 1437 N N . PHE A 1 184 ? 0.048 -24.594 -4.082 1 98.5 184 PHE A N 1
ATOM 1438 C CA . PHE A 1 184 ? 1.178 -23.906 -3.486 1 98.5 184 PHE A CA 1
ATOM 1439 C C . PHE A 1 184 ? 2.412 -24.797 -3.445 1 98.5 184 PHE A C 1
ATOM 1441 O O . PHE A 1 184 ? 2.309 -25.984 -3.162 1 98.5 184 PHE A O 1
ATOM 1448 N N . TYR A 1 185 ? 3.564 -24.219 -3.789 1 98.69 185 TYR A N 1
ATOM 1449 C CA . TYR A 1 185 ? 4.832 -24.922 -3.643 1 98.69 185 TYR A CA 1
ATOM 1450 C C . TYR A 1 185 ? 5.227 -25.031 -2.176 1 98.69 185 TYR A C 1
ATOM 1452 O O . TYR A 1 185 ? 5.59 -24.047 -1.542 1 98.69 185 TYR A O 1
ATOM 1460 N N . LEU A 1 186 ? 5.262 -26.25 -1.686 1 98.5 186 LEU A N 1
ATOM 1461 C CA . LEU A 1 186 ? 5.5 -26.5 -0.267 1 98.5 186 LEU A CA 1
ATOM 1462 C C . LEU A 1 186 ? 6.859 -25.953 0.156 1 98.5 186 LEU A C 1
ATOM 1464 O O . LEU A 1 186 ? 6.973 -25.281 1.19 1 98.5 186 LEU A O 1
ATOM 1468 N N . PRO A 1 187 ? 7.969 -26.141 -0.638 1 98.69 187 PRO A N 1
ATOM 1469 C CA . PRO A 1 187 ? 9.25 -25.578 -0.216 1 98.69 187 PRO A CA 1
ATOM 1470 C C . PRO A 1 187 ? 9.219 -24.062 -0.105 1 98.69 187 PRO A C 1
ATOM 1472 O O . PRO A 1 187 ? 9.875 -23.484 0.769 1 98.69 187 PRO A O 1
ATOM 1475 N N . MET A 1 188 ? 8.469 -23.375 -0.931 1 98.88 188 MET A N 1
ATOM 1476 C CA . MET A 1 188 ? 8.414 -21.922 -0.891 1 98.88 188 MET A CA 1
ATOM 1477 C C . MET A 1 188 ? 7.551 -21.438 0.271 1 98.88 188 MET A C 1
ATOM 1479 O O . MET A 1 188 ? 7.816 -20.391 0.851 1 98.88 188 MET A O 1
ATOM 1483 N N . ALA A 1 189 ? 6.488 -22.219 0.58 1 98.81 189 ALA A N 1
ATOM 1484 C CA . ALA A 1 189 ? 5.77 -21.922 1.818 1 98.81 189 ALA A CA 1
ATOM 1485 C C . ALA A 1 189 ? 6.715 -21.953 3.018 1 98.81 189 ALA A C 1
ATOM 1487 O O . ALA A 1 189 ? 6.613 -21.125 3.916 1 98.81 189 ALA A O 1
ATOM 1488 N N . GLU A 1 190 ? 7.676 -22.906 3.012 1 98.81 190 GLU A N 1
ATOM 1489 C CA . GLU A 1 190 ? 8.688 -22.969 4.059 1 98.81 190 GLU A CA 1
ATOM 1490 C C . GLU A 1 190 ? 9.57 -21.719 4.055 1 98.81 190 GLU A C 1
ATOM 1492 O O . GLU A 1 190 ? 9.938 -21.203 5.113 1 98.81 190 GLU A O 1
ATOM 1497 N N . VAL A 1 191 ? 9.883 -21.25 2.857 1 98.94 191 VAL A N 1
ATOM 1498 C CA . VAL A 1 191 ? 10.727 -20.062 2.74 1 98.94 191 VAL A CA 1
ATOM 1499 C C . VAL A 1 191 ? 10.016 -18.875 3.371 1 98.94 191 VAL A C 1
ATOM 1501 O O . VAL A 1 191 ? 10.625 -18.109 4.133 1 98.94 191 VAL A O 1
ATOM 1504 N N . VAL A 1 192 ? 8.742 -18.672 3.066 1 98.94 192 VAL A N 1
ATOM 1505 C CA . VAL A 1 192 ? 7.973 -17.562 3.629 1 98.94 192 VAL A CA 1
ATOM 1506 C C . VAL A 1 192 ? 7.961 -17.672 5.152 1 98.94 192 VAL A C 1
ATOM 1508 O O . VAL A 1 192 ? 8.227 -16.688 5.848 1 98.94 192 VAL A O 1
ATOM 1511 N N . SER A 1 193 ? 7.699 -18.891 5.66 1 98.75 193 SER A N 1
ATOM 1512 C CA . SER A 1 193 ? 7.691 -19.109 7.102 1 98.75 193 SER A CA 1
ATOM 1513 C C . SER A 1 193 ? 9.047 -18.797 7.719 1 98.75 193 SER A C 1
ATOM 1515 O O . SER A 1 193 ? 9.133 -18.125 8.75 1 98.75 193 SER A O 1
ATOM 1517 N N . TYR A 1 194 ? 10.078 -19.234 7.066 1 98.88 194 TYR A N 1
ATOM 1518 C CA . TYR A 1 194 ? 11.453 -19.031 7.531 1 98.88 194 TYR A CA 1
ATOM 1519 C C . TYR A 1 194 ? 11.797 -17.547 7.609 1 98.88 194 TYR A C 1
ATOM 1521 O O . TYR A 1 194 ? 12.375 -17.094 8.602 1 98.88 194 TYR A O 1
ATOM 1529 N N . LEU A 1 195 ? 11.438 -16.844 6.598 1 98.94 195 LEU A N 1
ATOM 1530 C CA . LEU A 1 195 ? 11.734 -15.414 6.551 1 98.94 195 LEU A CA 1
ATOM 1531 C C . LEU A 1 195 ? 10.938 -14.656 7.609 1 98.94 195 LEU A C 1
ATOM 1533 O O . LEU A 1 195 ? 11.461 -13.75 8.258 1 98.94 195 LEU A O 1
ATOM 1537 N N . LYS A 1 196 ? 9.711 -15.039 7.785 1 98.62 196 LYS A N 1
ATOM 1538 C CA . LYS A 1 196 ? 8.906 -14.43 8.836 1 98.62 196 LYS A CA 1
ATOM 1539 C C . LYS A 1 196 ? 9.508 -14.688 10.219 1 98.62 196 LYS A C 1
ATOM 1541 O O . LYS A 1 196 ? 9.547 -13.789 11.062 1 98.62 196 LYS A O 1
ATOM 1546 N N . ALA A 1 197 ? 10.008 -15.859 10.453 1 98.62 197 ALA A N 1
ATOM 1547 C CA . ALA A 1 197 ? 10.641 -16.219 11.719 1 98.62 197 ALA A CA 1
ATOM 1548 C C . ALA A 1 197 ? 11.883 -15.359 11.969 1 98.62 197 ALA A C 1
ATOM 1550 O O . ALA A 1 197 ? 12.367 -15.281 13.094 1 98.62 197 ALA A O 1
ATOM 1551 N N . ASN A 1 198 ? 12.406 -14.812 10.945 1 98.88 198 ASN A N 1
ATOM 1552 C CA . ASN A 1 198 ? 13.602 -13.984 11.047 1 98.88 198 ASN A CA 1
ATOM 1553 C C . ASN A 1 198 ? 13.281 -12.508 10.828 1 98.88 198 ASN A C 1
ATOM 1555 O O . ASN A 1 198 ? 14.156 -11.734 10.43 1 98.88 198 ASN A O 1
ATOM 1559 N N . ASP A 1 199 ? 12.055 -12.078 10.992 1 98.38 199 ASP A N 1
ATOM 1560 C CA . ASP A 1 199 ? 11.555 -10.703 11.055 1 98.38 199 ASP A CA 1
ATOM 1561 C C . ASP A 1 199 ? 11.656 -10.023 9.695 1 98.38 199 ASP A C 1
ATOM 1563 O O . ASP A 1 199 ? 11.891 -8.812 9.617 1 98.38 199 ASP A O 1
ATOM 1567 N N . PHE A 1 200 ? 11.625 -10.812 8.641 1 98.88 200 PHE A N 1
ATOM 1568 C CA . PHE A 1 200 ? 11.477 -10.195 7.328 1 98.88 200 PHE A CA 1
ATOM 1569 C C . PHE A 1 200 ? 10.039 -9.75 7.105 1 98.88 200 PHE A C 1
ATOM 1571 O O . PHE A 1 200 ? 9.094 -10.438 7.492 1 98.88 200 PHE A O 1
ATOM 1578 N N . ASP A 1 201 ? 9.945 -8.578 6.559 1 98.75 201 ASP A N 1
ATOM 1579 C CA . ASP A 1 201 ? 8.672 -8.078 6.043 1 98.75 201 ASP A CA 1
ATOM 1580 C C . ASP A 1 201 ? 8.398 -8.625 4.641 1 98.75 201 ASP A C 1
ATOM 1582 O O . ASP A 1 201 ? 9.016 -8.18 3.668 1 98.75 201 ASP A O 1
ATOM 1586 N N . VAL A 1 202 ? 7.453 -9.547 4.516 1 98.94 202 VAL A N 1
ATOM 1587 C CA . VAL A 1 202 ? 7.254 -10.289 3.271 1 98.94 202 VAL A CA 1
ATOM 1588 C C . VAL A 1 202 ? 6.09 -9.68 2.492 1 98.94 202 VAL A C 1
ATOM 1590 O O . VAL A 1 202 ? 4.996 -9.5 3.035 1 98.94 202 VAL A O 1
ATOM 1593 N N . TRP A 1 203 ? 6.355 -9.359 1.232 1 98.94 203 TRP A N 1
ATOM 1594 C CA . TRP A 1 203 ? 5.367 -8.82 0.307 1 98.94 203 TRP A CA 1
ATOM 1595 C C . TRP A 1 203 ? 5.203 -9.719 -0.909 1 98.94 203 TRP A C 1
ATOM 1597 O O . TRP A 1 203 ? 6.172 -10.32 -1.384 1 98.94 203 TRP A O 1
ATOM 1607 N N . ILE A 1 204 ? 3.943 -9.805 -1.378 1 98.94 204 ILE A N 1
ATOM 1608 C CA . ILE A 1 204 ? 3.676 -10.469 -2.65 1 98.94 204 ILE A CA 1
ATOM 1609 C C . ILE A 1 204 ? 3.502 -9.422 -3.75 1 98.94 204 ILE A C 1
ATOM 1611 O O . ILE A 1 204 ? 2.74 -8.461 -3.592 1 98.94 204 ILE A O 1
ATOM 1615 N N . VAL A 1 205 ? 4.254 -9.586 -4.824 1 98.94 205 VAL A N 1
ATOM 1616 C CA . VAL A 1 205 ? 4.258 -8.68 -5.969 1 98.94 205 VAL A CA 1
ATOM 1617 C C . VAL A 1 205 ? 4.043 -9.477 -7.254 1 98.94 205 VAL A C 1
ATOM 1619 O O . VAL A 1 205 ? 4.988 -10.055 -7.797 1 98.94 205 VAL A O 1
ATOM 1622 N N . SER A 1 206 ? 2.838 -9.375 -7.82 1 98.69 206 SER A N 1
ATOM 1623 C CA . SER A 1 206 ? 2.486 -10.32 -8.875 1 98.69 206 SER A CA 1
ATOM 1624 C C . SER A 1 206 ? 1.725 -9.625 -10 1 98.69 206 SER A C 1
ATOM 1626 O O . SER A 1 206 ? 1.109 -8.578 -9.789 1 98.69 206 SER A O 1
ATOM 1628 N N . GLY A 1 207 ? 1.85 -10.227 -11.172 1 97.88 207 GLY A N 1
ATOM 1629 C CA . GLY A 1 207 ? 1.032 -9.805 -12.297 1 97.88 207 GLY A CA 1
ATOM 1630 C C . GLY A 1 207 ? -0.423 -10.211 -12.164 1 97.88 207 GLY A C 1
ATOM 1631 O O . GLY A 1 207 ? -1.268 -9.773 -12.953 1 97.88 207 GLY A O 1
ATOM 1632 N N . SER A 1 208 ? -0.762 -10.945 -11.203 1 98.25 208 SER A N 1
ATOM 1633 C CA . SER A 1 208 ? -2.139 -11.375 -10.984 1 98.25 208 SER A CA 1
ATOM 1634 C C . SER A 1 208 ? -2.936 -10.305 -10.242 1 98.25 208 SER A C 1
ATOM 1636 O O . SER A 1 208 ? -2.359 -9.422 -9.602 1 98.25 208 SER A O 1
ATOM 1638 N N . ASP A 1 209 ? -4.219 -10.438 -10.359 1 98.38 209 ASP A N 1
ATOM 1639 C CA . ASP A 1 209 ? -5.148 -9.531 -9.695 1 98.38 209 ASP A CA 1
ATOM 1640 C C . ASP A 1 209 ? -4.867 -9.453 -8.195 1 98.38 209 ASP A C 1
ATOM 1642 O O . ASP A 1 209 ? -4.715 -10.484 -7.535 1 98.38 209 ASP A O 1
ATOM 1646 N N . ARG A 1 210 ? -4.793 -8.266 -7.676 1 98.62 210 ARG A N 1
ATOM 1647 C CA . ARG A 1 210 ? -4.402 -8.016 -6.293 1 98.62 210 ARG A CA 1
ATOM 1648 C C . ARG A 1 210 ? -5.352 -8.711 -5.324 1 98.62 210 ARG A C 1
ATOM 1650 O O . ARG A 1 210 ? -4.91 -9.414 -4.41 1 98.62 210 ARG A O 1
ATOM 1657 N N . GLU A 1 211 ? -6.629 -8.516 -5.473 1 98.56 211 GLU A N 1
ATOM 1658 C CA . GLU A 1 211 ? -7.609 -9.094 -4.559 1 98.56 211 GLU A CA 1
ATOM 1659 C C . GLU A 1 211 ? -7.637 -10.617 -4.66 1 98.56 211 GLU A C 1
ATOM 1661 O O . GLU A 1 211 ? -7.773 -11.312 -3.648 1 98.56 211 GLU A O 1
ATOM 1666 N N . ALA A 1 212 ? -7.465 -11.117 -5.828 1 98.75 212 ALA A N 1
ATOM 1667 C CA . ALA A 1 212 ? -7.406 -12.57 -5.988 1 98.75 212 ALA A CA 1
ATOM 1668 C C . ALA A 1 212 ? -6.234 -13.164 -5.211 1 98.75 212 ALA A C 1
ATOM 1670 O O . ALA A 1 212 ? -6.359 -14.227 -4.602 1 98.75 212 ALA A O 1
ATOM 1671 N N . GLN A 1 213 ? -5.109 -12.5 -5.227 1 98.75 213 GLN A N 1
ATOM 1672 C CA . GLN A 1 213 ? -3.961 -12.945 -4.445 1 98.75 213 GLN A CA 1
ATOM 1673 C C . GLN A 1 213 ? -4.312 -13.055 -2.965 1 98.75 213 GLN A C 1
ATOM 1675 O O . GLN A 1 213 ? -3.971 -14.047 -2.311 1 98.75 213 GLN A O 1
ATOM 1680 N N . ARG A 1 214 ? -4.961 -11.969 -2.479 1 98.62 214 ARG A N 1
ATOM 1681 C CA . ARG A 1 214 ? -5.332 -11.93 -1.067 1 98.62 214 ARG A CA 1
ATOM 1682 C C . ARG A 1 214 ? -6.199 -13.125 -0.694 1 98.62 214 ARG A C 1
ATOM 1684 O O . ARG A 1 214 ? -5.941 -13.797 0.305 1 98.62 214 ARG A O 1
ATOM 1691 N N . VAL A 1 215 ? -7.191 -13.367 -1.523 1 98.5 215 VAL A N 1
ATOM 1692 C CA . VAL A 1 215 ? -8.125 -14.453 -1.241 1 98.5 215 VAL A CA 1
ATOM 1693 C C . VAL A 1 215 ? -7.402 -15.797 -1.334 1 98.5 215 VAL A C 1
ATOM 1695 O O . VAL A 1 215 ? -7.555 -16.656 -0.459 1 98.5 215 VAL A O 1
ATOM 1698 N N . LEU A 1 216 ? -6.586 -15.945 -2.328 1 98.38 216 LEU A N 1
ATOM 1699 C CA . LEU A 1 216 ? -5.855 -17.188 -2.553 1 98.38 216 LEU A CA 1
ATOM 1700 C C . LEU A 1 216 ? -4.941 -17.5 -1.372 1 98.38 216 LEU A C 1
ATOM 1702 O O . LEU A 1 216 ? -4.789 -18.656 -0.992 1 98.38 216 LEU A O 1
ATOM 1706 N N . MET A 1 217 ? -4.359 -16.547 -0.771 1 98 217 MET A N 1
ATOM 1707 C CA . MET A 1 217 ? -3.324 -16.797 0.228 1 98 217 MET A CA 1
ATOM 1708 C C . MET A 1 217 ? -3.908 -16.766 1.636 1 98 217 MET A C 1
ATOM 1710 O O . MET A 1 217 ? -3.238 -17.156 2.598 1 98 217 MET A O 1
ATOM 1714 N N . GLU A 1 218 ? -5.141 -16.344 1.719 1 97.25 218 GLU A N 1
ATOM 1715 C CA . GLU A 1 218 ? -5.793 -16.281 3.023 1 97.25 218 GLU A CA 1
ATOM 1716 C C . GLU A 1 218 ? -5.797 -17.656 3.695 1 97.25 218 GLU A C 1
ATOM 1718 O O . GLU A 1 218 ? -6.293 -18.641 3.125 1 97.25 218 GLU A O 1
ATOM 1723 N N . GLY A 1 219 ? -5.16 -17.734 4.867 1 96 219 GLY A N 1
ATOM 1724 C CA . GLY A 1 219 ? -5.156 -18.953 5.648 1 96 219 GLY A CA 1
ATOM 1725 C C . GLY A 1 219 ? -4.094 -19.953 5.207 1 96 219 GLY A C 1
ATOM 1726 O O . GLY A 1 219 ? -3.973 -21.031 5.773 1 96 219 GLY A O 1
ATOM 1727 N N . VAL A 1 220 ? -3.309 -19.578 4.215 1 97.31 220 VAL A N 1
ATOM 1728 C CA . VAL A 1 220 ? -2.35 -20.516 3.648 1 97.31 220 VAL A CA 1
ATOM 1729 C C . VAL A 1 220 ? -0.927 -20.016 3.893 1 97.31 220 VAL A C 1
ATOM 1731 O O . VAL A 1 220 ? -0.052 -20.781 4.297 1 97.31 220 VAL A O 1
ATOM 1734 N N . LEU A 1 221 ? -0.683 -18.828 3.609 1 97.94 221 LEU A N 1
ATOM 1735 C CA . LEU A 1 221 ? 0.593 -18.188 3.906 1 97.94 221 LEU A CA 1
ATOM 1736 C C . LEU A 1 221 ? 0.404 -17 4.855 1 97.94 221 LEU A C 1
ATOM 1738 O O . LEU A 1 221 ? -0.604 -16.297 4.781 1 97.94 221 LEU A O 1
ATOM 1742 N N . PRO A 1 222 ? 1.352 -16.828 5.785 1 96.88 222 PRO A N 1
ATOM 1743 C CA . PRO A 1 222 ? 1.221 -15.773 6.797 1 96.88 222 PRO A CA 1
ATOM 1744 C C . PRO A 1 222 ? 1.584 -14.391 6.262 1 96.88 222 PRO A C 1
ATOM 1746 O O . PRO A 1 222 ? 2.51 -13.758 6.766 1 96.88 222 PRO A O 1
ATOM 1749 N N . ILE A 1 223 ? 0.853 -13.938 5.305 1 98.06 223 ILE A N 1
ATOM 1750 C CA . ILE A 1 223 ? 1.054 -12.625 4.695 1 98.06 223 ILE A CA 1
ATOM 1751 C C . ILE A 1 223 ? -0.055 -11.672 5.137 1 98.06 223 ILE A C 1
ATOM 1753 O O . ILE A 1 223 ? -1.239 -12.008 5.059 1 98.06 223 ILE A O 1
ATOM 1757 N N . GLU A 1 224 ? 0.342 -10.539 5.633 1 97.19 224 GLU A N 1
ATOM 1758 C CA . GLU A 1 224 ? -0.657 -9.547 6.023 1 97.19 224 GLU A CA 1
ATOM 1759 C C . GLU A 1 224 ? -1.491 -9.109 4.824 1 97.19 224 GLU A C 1
ATOM 1761 O O . GLU A 1 224 ? -0.975 -8.992 3.709 1 97.19 224 GLU A O 1
ATOM 1766 N N . ARG A 1 225 ? -2.711 -8.82 5.047 1 97.56 225 ARG A N 1
ATOM 1767 C CA . ARG A 1 225 ? -3.648 -8.531 3.967 1 97.56 225 ARG A CA 1
ATOM 1768 C C . ARG A 1 225 ? -3.238 -7.266 3.215 1 97.56 225 ARG A C 1
ATOM 1770 O O . ARG A 1 225 ? -3.617 -7.074 2.059 1 97.56 225 ARG A O 1
ATOM 1777 N N . ASP A 1 226 ? -2.471 -6.367 3.82 1 98.5 226 ASP A N 1
ATOM 1778 C CA . ASP A 1 226 ? -2.039 -5.133 3.176 1 98.5 226 ASP A CA 1
ATOM 1779 C C . ASP A 1 226 ? -0.673 -5.305 2.518 1 98.5 226 ASP A C 1
ATOM 1781 O O . ASP A 1 226 ? -0.036 -4.32 2.131 1 98.5 226 ASP A O 1
ATOM 1785 N N . HIS A 1 227 ? -0.157 -6.504 2.375 1 98.81 227 HIS A N 1
ATOM 1786 C CA . HIS A 1 227 ? 1.163 -6.758 1.809 1 98.81 227 HIS A CA 1
ATOM 1787 C C . HIS A 1 227 ? 1.059 -7.414 0.437 1 98.81 227 HIS A C 1
ATOM 1789 O O . HIS A 1 227 ? 1.874 -8.273 0.09 1 98.81 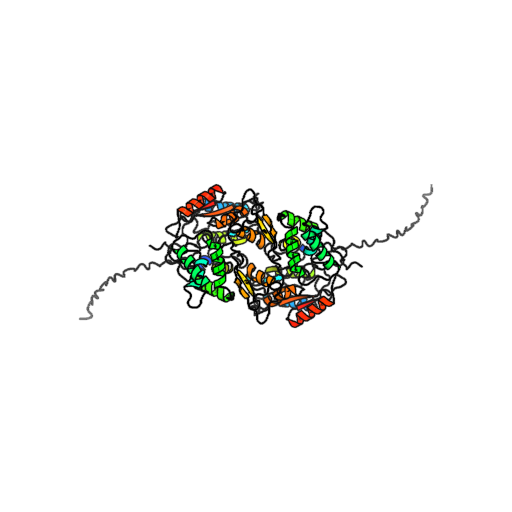227 HIS A O 1
ATOM 1795 N N . PHE A 1 228 ? 0.012 -7.012 -0.301 1 98.88 228 PHE A N 1
ATOM 1796 C CA . PHE A 1 228 ? -0.169 -7.516 -1.658 1 98.88 228 PHE A CA 1
ATOM 1797 C C . PHE A 1 228 ? -0.129 -6.375 -2.668 1 98.88 228 PHE A C 1
ATOM 1799 O O . PHE A 1 228 ? -0.905 -5.422 -2.568 1 98.88 228 PHE A O 1
ATOM 1806 N N . ILE A 1 229 ? 0.813 -6.465 -3.584 1 98.88 229 ILE A N 1
ATOM 1807 C CA . ILE A 1 229 ? 0.868 -5.645 -4.789 1 98.88 229 ILE A CA 1
ATOM 1808 C C . ILE A 1 229 ? 0.529 -6.496 -6.012 1 98.88 229 ILE A C 1
ATOM 1810 O O . ILE A 1 229 ? 1.055 -7.598 -6.172 1 98.88 229 ILE A O 1
ATOM 1814 N N . GLY A 1 230 ? -0.383 -6.098 -6.797 1 98.69 230 GLY A N 1
ATOM 1815 C CA . GLY A 1 230 ? -0.803 -6.852 -7.965 1 98.69 230 GLY A CA 1
ATOM 1816 C C . GLY A 1 230 ? -1.372 -5.977 -9.07 1 98.69 230 GLY A C 1
ATOM 1817 O O . GLY A 1 230 ? -1.192 -4.758 -9.055 1 98.69 230 GLY A O 1
ATOM 1818 N N . THR A 1 231 ? -1.885 -6.656 -10.047 1 98.31 231 THR A N 1
ATOM 1819 C CA . THR A 1 231 ? -2.611 -5.953 -11.102 1 98.31 231 THR A CA 1
ATOM 1820 C C . THR A 1 231 ? -3.891 -5.332 -10.547 1 98.31 231 THR A C 1
ATOM 1822 O O . THR A 1 231 ? -4.621 -5.969 -9.789 1 98.31 231 THR A O 1
ATOM 1825 N N . ASP A 1 232 ? -4.07 -4.094 -10.945 1 97.38 232 ASP A N 1
ATOM 1826 C CA . ASP A 1 232 ? -5.148 -3.346 -10.305 1 97.38 232 ASP A CA 1
ATOM 1827 C C . ASP A 1 232 ? -6.254 -3.014 -11.305 1 97.38 232 ASP A C 1
ATOM 1829 O O . ASP A 1 232 ? -5.973 -2.658 -12.453 1 97.38 232 ASP A O 1
ATOM 1833 N N . ALA A 1 233 ? -7.477 -3.188 -10.875 1 97.56 233 ALA A N 1
ATOM 1834 C CA . ALA A 1 233 ? -8.664 -2.525 -11.406 1 97.56 233 ALA A CA 1
ATOM 1835 C C . ALA A 1 233 ? -9.18 -1.462 -10.438 1 97.56 233 ALA A C 1
ATOM 1837 O O . ALA A 1 233 ? -8.883 -1.507 -9.242 1 97.56 233 ALA A O 1
ATOM 1838 N N . TRP A 1 234 ? -9.883 -0.558 -10.977 1 97.38 234 TRP A N 1
ATOM 1839 C CA . TRP A 1 234 ? -10.445 0.483 -10.117 1 97.38 234 TRP A CA 1
ATOM 1840 C C . TRP A 1 234 ? -11.367 -0.117 -9.062 1 97.38 234 TRP A C 1
ATOM 1842 O O . TRP A 1 234 ? -12.078 -1.093 -9.336 1 97.38 234 TRP A O 1
ATOM 1852 N N . ILE A 1 235 ? -11.336 0.446 -7.902 1 98.44 235 ILE A N 1
ATOM 1853 C CA . ILE A 1 235 ? -12.367 0.259 -6.891 1 98.44 235 ILE A CA 1
ATOM 1854 C C . ILE A 1 235 ? -13.219 1.522 -6.785 1 98.44 235 ILE A C 1
ATOM 1856 O O . ILE A 1 235 ? -12.703 2.605 -6.508 1 98.44 235 ILE A O 1
ATOM 1860 N N . LEU A 1 236 ? -14.484 1.378 -6.957 1 98.5 236 LEU A N 1
ATOM 1861 C CA . LEU A 1 236 ? -15.383 2.516 -7.082 1 98.5 236 LEU A CA 1
ATOM 1862 C C . LEU A 1 236 ? -16.516 2.426 -6.066 1 98.5 236 LEU A C 1
ATOM 1864 O O . LEU A 1 236 ? -16.812 1.343 -5.559 1 98.5 236 LEU A O 1
ATOM 1868 N N . ALA A 1 237 ? -17.094 3.58 -5.75 1 98.69 237 ALA A N 1
ATOM 1869 C CA . ALA A 1 237 ? -18.406 3.562 -5.105 1 98.69 237 ALA A CA 1
ATOM 1870 C C . ALA A 1 237 ? -19.5 3.172 -6.094 1 98.69 237 ALA A C 1
ATOM 1872 O O . ALA A 1 237 ? -19.484 3.615 -7.242 1 98.69 237 ALA A O 1
ATOM 1873 N N . SER A 1 238 ? -20.438 2.393 -5.645 1 98.19 238 SER A N 1
ATOM 1874 C CA . SER A 1 238 ? -21.469 1.871 -6.523 1 98.19 238 SER A CA 1
ATOM 1875 C C . SER A 1 238 ? -22.281 3 -7.156 1 98.19 238 SER A C 1
ATOM 1877 O O . SER A 1 238 ? -22.781 2.859 -8.273 1 98.19 238 SER A O 1
ATOM 1879 N N . GLY A 1 239 ? -22.438 4.148 -6.469 1 97.88 239 GLY A N 1
ATOM 1880 C CA . GLY A 1 239 ? -23.219 5.266 -6.988 1 97.88 239 GLY A CA 1
ATOM 1881 C C . GLY A 1 239 ? -22.375 6.285 -7.727 1 97.88 239 GLY A C 1
ATOM 1882 O O . GLY A 1 239 ? -22.891 7.289 -8.227 1 97.88 239 GLY A O 1
ATOM 1883 N N . GLN A 1 240 ? -21.078 6 -7.867 1 97.31 240 GLN A N 1
ATOM 1884 C CA . GLN A 1 240 ? -20.125 6.957 -8.422 1 97.31 240 GLN A CA 1
ATOM 1885 C C . GLN A 1 240 ? -20.359 7.152 -9.914 1 97.31 240 GLN A C 1
ATOM 1887 O O . GLN A 1 240 ? -20.141 8.25 -10.438 1 97.31 240 GLN A O 1
ATOM 1892 N N . GLY A 1 241 ? -20.766 6.141 -10.609 1 93.69 241 GLY A N 1
ATOM 1893 C CA . GLY A 1 241 ? -20.891 6.191 -12.062 1 93.69 241 GLY A CA 1
ATOM 1894 C C . GLY A 1 241 ? -19.625 6.645 -12.75 1 93.69 241 GLY A C 1
ATOM 1895 O O . GLY A 1 241 ? -18.531 6.125 -12.477 1 93.69 241 GLY A O 1
ATOM 1896 N N . ASP A 1 242 ? -19.75 7.648 -13.602 1 93.94 242 ASP A N 1
ATOM 1897 C CA . ASP A 1 242 ? -18.609 8.141 -14.367 1 93.94 242 ASP A CA 1
ATOM 1898 C C . ASP A 1 242 ? -17.969 9.352 -13.688 1 93.94 242 ASP A C 1
ATOM 1900 O O . ASP A 1 242 ? -17.047 9.961 -14.234 1 93.94 242 ASP A O 1
ATOM 1904 N N . THR A 1 243 ? -18.5 9.648 -12.523 1 96.56 243 THR A N 1
ATOM 1905 C CA . THR A 1 243 ? -17.938 10.789 -11.805 1 96.56 243 THR A CA 1
ATOM 1906 C C . THR A 1 243 ? -16.531 10.492 -11.312 1 96.56 243 THR A C 1
ATOM 1908 O O . THR A 1 243 ? -16.281 9.438 -10.719 1 96.56 243 THR A O 1
ATOM 1911 N N . ASP A 1 244 ? -15.617 11.406 -11.562 1 95.19 244 ASP A N 1
ATOM 1912 C CA . ASP A 1 244 ? -14.242 11.25 -11.094 1 95.19 244 ASP A CA 1
ATOM 1913 C C . ASP A 1 244 ? -14.188 11.141 -9.57 1 95.19 244 ASP A C 1
ATOM 1915 O O . ASP A 1 244 ? -14.938 11.828 -8.867 1 95.19 244 ASP A O 1
ATOM 1919 N N . GLY A 1 245 ? -13.32 10.297 -9.047 1 96.19 245 GLY A N 1
ATOM 1920 C CA . GLY A 1 245 ? -13.188 10.109 -7.609 1 96.19 245 GLY A CA 1
ATOM 1921 C C . GLY A 1 245 ? -12.883 11.398 -6.867 1 96.19 245 GLY A C 1
ATOM 1922 O O . GLY A 1 245 ? -13.234 11.547 -5.695 1 96.19 245 GLY A O 1
ATOM 1923 N N . LEU A 1 246 ? -12.305 12.375 -7.566 1 95.12 246 LEU A N 1
ATOM 1924 C CA . LEU A 1 246 ? -11.961 13.656 -6.977 1 95.12 246 LEU A CA 1
ATOM 1925 C C . LEU A 1 246 ? -13.195 14.531 -6.793 1 95.12 246 LEU A C 1
ATOM 1927 O O . LEU A 1 246 ? -13.156 15.539 -6.09 1 95.12 246 LEU A O 1
ATOM 1931 N N . ASP A 1 247 ? -14.312 14.078 -7.398 1 95.31 247 ASP A N 1
ATOM 1932 C CA . ASP A 1 247 ? -15.531 14.883 -7.367 1 95.31 247 ASP A CA 1
ATOM 1933 C C . ASP A 1 247 ? -16.688 14.109 -6.75 1 95.31 247 ASP A C 1
ATOM 1935 O O . ASP A 1 247 ? -17.844 14.531 -6.848 1 95.31 247 ASP A O 1
ATOM 1939 N N . TYR A 1 248 ? -16.422 12.961 -6.18 1 97.5 248 TYR A N 1
ATOM 1940 C CA . TYR A 1 248 ? -17.469 12.133 -5.598 1 97.5 248 TYR A CA 1
ATOM 1941 C C . TYR A 1 248 ? -17.266 11.969 -4.094 1 97.5 248 TYR A C 1
ATOM 1943 O O . TYR A 1 248 ? -16.141 11.797 -3.629 1 97.5 248 TYR A O 1
ATOM 1951 N N . VAL A 1 249 ? -18.344 12.023 -3.35 1 98 249 VAL A N 1
ATOM 1952 C CA . VAL A 1 249 ? -18.344 11.766 -1.914 1 98 249 VAL A CA 1
ATOM 1953 C C . VAL A 1 249 ? -19.062 10.453 -1.625 1 98 249 VAL A C 1
ATOM 1955 O O . VAL A 1 249 ? -20.234 10.289 -1.988 1 98 249 VAL A O 1
ATOM 1958 N N 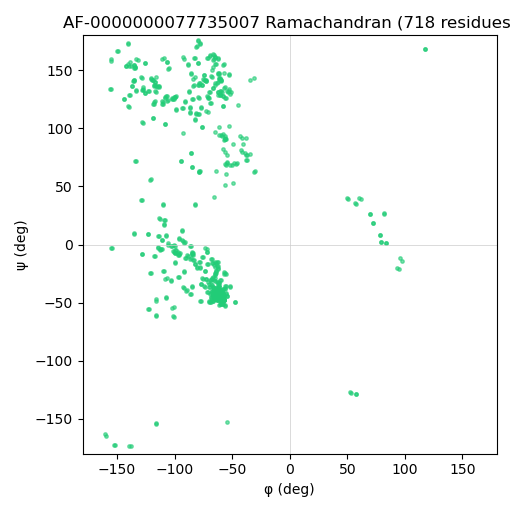. TYR A 1 250 ? -18.391 9.539 -1.025 1 98.62 250 TYR A N 1
ATOM 1959 C CA . TYR A 1 250 ? -18.953 8.242 -0.673 1 98.62 250 TYR A CA 1
ATOM 1960 C C . TYR A 1 250 ? -20.219 8.406 0.178 1 98.62 250 TYR A C 1
ATOM 1962 O O . TYR A 1 250 ? -20.188 9.07 1.219 1 98.62 250 TYR A O 1
ATOM 1970 N N . ASN A 1 251 ? -21.281 7.82 -0.237 1 97.69 251 ASN A N 1
ATOM 1971 C CA . ASN A 1 251 ? -22.547 7.93 0.478 1 97.69 251 ASN A CA 1
ATOM 1972 C C . ASN A 1 251 ? -22.719 6.805 1.497 1 97.69 251 ASN A C 1
ATOM 1974 O O . ASN A 1 251 ? -22.75 5.629 1.129 1 97.69 251 ASN A O 1
ATOM 1978 N N . GLN A 1 252 ? -22.922 7.137 2.75 1 96 252 GLN A N 1
ATOM 1979 C CA . GLN A 1 252 ? -22.969 6.18 3.852 1 96 252 GLN A CA 1
ATOM 1980 C C . GLN A 1 252 ? -24.109 5.188 3.662 1 96 252 GLN A C 1
ATOM 1982 O O . GLN A 1 252 ? -23.984 4.012 4.023 1 96 252 GLN A O 1
ATOM 1987 N N . LYS A 1 253 ? -25.141 5.656 3.137 1 95.75 253 LYS A N 1
ATOM 1988 C CA . LYS A 1 253 ? -26.359 4.871 3.109 1 95.75 253 LYS A CA 1
ATOM 1989 C C . LYS A 1 253 ? -26.438 4.008 1.854 1 95.75 253 LYS A C 1
ATOM 1991 O O . LYS A 1 253 ? -26.766 2.82 1.93 1 95.75 253 LYS A O 1
ATOM 1996 N N . SER A 1 254 ? -26.016 4.527 0.724 1 96.94 254 SER A N 1
ATOM 1997 C CA . SER A 1 254 ? -26.375 3.865 -0.526 1 96.94 254 SER A CA 1
ATOM 1998 C C . SER A 1 254 ? -25.156 3.213 -1.174 1 96.94 254 SER A C 1
ATOM 2000 O O . SER A 1 254 ? -25.297 2.281 -1.97 1 96.94 254 SER A O 1
ATOM 2002 N N . ASP A 1 255 ? -24.016 3.654 -0.865 1 97.81 255 ASP A N 1
ATOM 2003 C CA . ASP A 1 255 ? -22.859 3.186 -1.616 1 97.81 255 ASP A CA 1
ATOM 2004 C C . ASP A 1 255 ? -22.312 1.879 -1.039 1 97.81 255 ASP A C 1
ATOM 2006 O O . ASP A 1 255 ? -22.484 1.608 0.153 1 97.81 255 ASP A O 1
ATOM 2010 N N . THR A 1 256 ? -21.812 1.066 -1.87 1 98.06 256 THR A N 1
ATOM 2011 C CA . THR A 1 256 ? -20.891 -0.043 -1.619 1 98.06 256 THR A CA 1
ATOM 2012 C C . THR A 1 256 ? -19.719 -0.015 -2.6 1 98.06 256 THR A C 1
ATOM 2014 O O . THR A 1 256 ? -19.766 0.696 -3.605 1 98.06 256 THR A O 1
ATOM 2017 N N . LEU A 1 257 ? -18.656 -0.633 -2.279 1 98.5 257 LEU A N 1
ATOM 2018 C CA . LEU A 1 257 ? -17.531 -0.675 -3.201 1 98.5 257 LEU A CA 1
ATOM 2019 C C . LEU A 1 257 ? -17.766 -1.712 -4.297 1 98.5 257 LEU A C 1
ATOM 2021 O O . LEU A 1 257 ? -18.203 -2.828 -4.016 1 98.5 257 LEU A O 1
ATOM 2025 N N . VAL A 1 258 ? -17.438 -1.356 -5.484 1 98.56 258 VAL A N 1
ATOM 2026 C CA . VAL A 1 258 ? -17.562 -2.252 -6.633 1 98.56 258 VAL A CA 1
ATOM 2027 C C . VAL A 1 258 ? -16.297 -2.182 -7.48 1 98.56 258 VAL A C 1
ATOM 2029 O O . VAL A 1 258 ? -15.578 -1.176 -7.461 1 98.56 258 VAL A O 1
ATOM 2032 N N . ARG A 1 259 ? -16.016 -3.254 -8.172 1 98.31 259 ARG A N 1
ATOM 2033 C CA . ARG A 1 259 ? -14.875 -3.312 -9.086 1 98.31 259 ARG A CA 1
ATOM 2034 C C . ARG A 1 259 ? -15.141 -2.494 -10.344 1 98.31 259 ARG A C 1
ATOM 2036 O O . ARG A 1 259 ? -16.25 -2.492 -10.867 1 98.31 259 ARG A O 1
ATOM 2043 N N . GLY A 1 260 ? -14.086 -1.806 -10.82 1 97.88 260 GLY A N 1
ATOM 2044 C CA . GLY A 1 260 ? -14.172 -1.026 -12.039 1 97.88 260 GLY A CA 1
ATOM 2045 C C . GLY A 1 260 ? -13.266 -1.548 -13.141 1 97.88 260 GLY A C 1
ATOM 2046 O O . GLY A 1 260 ? -12.961 -2.742 -13.188 1 97.88 260 GLY A O 1
ATOM 2047 N N . GLN A 1 261 ? -12.891 -0.678 -14.016 1 97 261 GLN A N 1
ATOM 2048 C CA . GLN A 1 261 ? -12.086 -1.024 -15.18 1 97 261 GLN A CA 1
ATOM 2049 C C . GLN A 1 261 ? -10.609 -1.136 -14.82 1 97 261 GLN A C 1
ATOM 2051 O O . GLN A 1 261 ? -10.203 -0.743 -13.727 1 97 261 GLN A O 1
ATOM 2056 N N . PHE A 1 262 ? -9.844 -1.63 -15.773 1 97.69 262 PHE A N 1
ATOM 2057 C CA . PHE A 1 262 ? -8.414 -1.906 -15.664 1 97.69 262 PHE A CA 1
ATOM 2058 C C . PHE A 1 262 ? -7.641 -0.628 -15.367 1 97.69 262 PHE A C 1
ATOM 2060 O O . PHE A 1 262 ? -7.961 0.437 -15.898 1 97.69 262 PHE A O 1
ATOM 2067 N N . VAL A 1 263 ? -6.598 -0.755 -14.508 1 96.38 263 VAL A N 1
ATOM 2068 C CA . VAL A 1 263 ? -5.73 0.38 -14.203 1 96.38 263 VAL A CA 1
ATOM 2069 C C . VAL A 1 263 ? -4.312 0.092 -14.688 1 96.38 263 VAL A C 1
ATOM 2071 O O . VAL A 1 263 ? -3.799 0.785 -15.57 1 96.38 263 VAL A O 1
ATOM 2074 N N . LEU A 1 264 ? -3.693 -0.966 -14.141 1 96.56 264 LEU A N 1
ATOM 2075 C CA . LEU A 1 264 ? -2.283 -1.216 -14.422 1 96.56 264 LEU A CA 1
ATOM 2076 C C . LEU A 1 264 ? -1.945 -2.691 -14.242 1 96.56 264 LEU A C 1
ATOM 2078 O O . LEU A 1 264 ? -2.373 -3.314 -13.266 1 96.56 264 LEU A O 1
ATOM 2082 N N . LYS A 1 265 ? -1.219 -3.256 -15.219 1 97.56 265 LYS A N 1
ATOM 2083 C CA . LYS A 1 265 ? -0.673 -4.605 -15.117 1 97.56 265 LYS A CA 1
ATOM 2084 C C . LYS A 1 265 ? 0.662 -4.605 -14.375 1 97.56 265 LYS A C 1
ATOM 2086 O O . LYS A 1 265 ? 1.608 -3.936 -14.789 1 97.56 265 LYS A O 1
ATOM 2091 N N . ASP A 1 266 ? 0.806 -5.398 -13.305 1 97.94 266 ASP A N 1
ATOM 2092 C CA . ASP A 1 266 ? 1.96 -5.332 -12.414 1 97.94 266 ASP A CA 1
ATOM 2093 C C . ASP A 1 266 ? 3.025 -6.348 -12.82 1 97.94 266 ASP A C 1
ATOM 2095 O O . ASP A 1 266 ? 3.291 -7.305 -12.094 1 97.94 266 ASP A O 1
ATOM 2099 N N . VAL A 1 267 ? 3.688 -6.117 -13.898 1 97.56 267 VAL A N 1
ATOM 2100 C CA . VAL A 1 267 ? 4.758 -6.945 -14.453 1 97.56 267 VAL A CA 1
ATOM 2101 C C . VAL A 1 267 ? 5.934 -6.062 -14.867 1 97.56 267 VAL A C 1
ATOM 2103 O O . VAL A 1 267 ? 5.754 -4.875 -15.156 1 97.56 267 VAL A O 1
ATOM 2106 N N . LYS A 1 268 ? 7.145 -6.617 -14.844 1 97.69 268 LYS A N 1
ATOM 2107 C CA . LYS A 1 268 ? 8.367 -5.941 -15.266 1 97.69 268 LYS A CA 1
ATOM 2108 C C . LYS A 1 268 ? 8.586 -4.656 -14.477 1 97.69 268 LYS A C 1
ATOM 2110 O O . LYS A 1 268 ? 8.586 -4.672 -13.242 1 97.69 268 LYS A O 1
ATOM 2115 N N . MET A 1 269 ? 8.82 -3.516 -15.133 1 98.69 269 MET A N 1
ATOM 2116 C CA . MET A 1 269 ? 9.156 -2.285 -14.422 1 98.69 269 MET A CA 1
ATOM 2117 C C . MET A 1 269 ? 7.992 -1.817 -13.555 1 98.69 269 MET A C 1
ATOM 2119 O O . MET A 1 269 ? 8.195 -1.162 -12.531 1 98.69 269 MET A O 1
ATOM 2123 N N . ASN A 1 270 ? 6.793 -2.178 -13.914 1 98.5 270 ASN A N 1
ATOM 2124 C CA . ASN A 1 270 ? 5.656 -1.801 -13.078 1 98.5 270 ASN A CA 1
ATOM 2125 C C . ASN A 1 270 ? 5.746 -2.424 -11.688 1 98.5 270 ASN A C 1
ATOM 2127 O O . ASN A 1 270 ? 5.305 -1.825 -10.703 1 98.5 270 ASN A O 1
ATOM 2131 N N . LYS A 1 271 ? 6.332 -3.627 -11.578 1 98.88 271 LYS A N 1
ATOM 2132 C CA . LYS A 1 271 ? 6.582 -4.199 -10.258 1 98.88 271 LYS A CA 1
ATOM 2133 C C . LYS A 1 271 ? 7.465 -3.279 -9.422 1 98.88 271 LYS A C 1
ATOM 2135 O O . LYS A 1 271 ? 7.164 -3.018 -8.25 1 98.88 271 LYS A O 1
ATOM 2140 N N . VAL A 1 272 ? 8.531 -2.777 -10.047 1 98.94 272 VAL A N 1
ATOM 2141 C CA . VAL A 1 272 ? 9.484 -1.929 -9.344 1 98.94 272 VAL A CA 1
ATOM 2142 C C . VAL A 1 272 ? 8.812 -0.615 -8.945 1 98.94 272 VAL A C 1
ATOM 2144 O O . VAL A 1 272 ? 8.961 -0.151 -7.812 1 98.94 272 VAL A O 1
ATOM 2147 N N . SER A 1 273 ? 8.055 -0.043 -9.867 1 98.75 273 SER A N 1
ATOM 2148 C CA . SER A 1 273 ? 7.348 1.204 -9.586 1 98.75 273 SER A CA 1
ATOM 2149 C C . SER A 1 273 ? 6.406 1.054 -8.398 1 98.75 273 SER A C 1
ATOM 2151 O O . SER A 1 273 ? 6.375 1.913 -7.512 1 98.75 273 SER A O 1
ATOM 2153 N N . ASN A 1 274 ? 5.707 -0.008 -8.367 1 98.81 274 ASN A N 1
ATOM 2154 C CA . ASN A 1 274 ? 4.734 -0.217 -7.297 1 98.81 274 ASN A CA 1
ATOM 2155 C C . ASN A 1 274 ? 5.414 -0.567 -5.977 1 98.81 274 ASN A C 1
ATOM 2157 O O . ASN A 1 274 ? 4.938 -0.186 -4.906 1 98.81 274 ASN A O 1
ATOM 2161 N N . ILE A 1 275 ? 6.52 -1.332 -6.027 1 98.94 275 ILE A N 1
ATOM 2162 C CA . ILE A 1 275 ? 7.301 -1.604 -4.824 1 98.94 275 ILE A CA 1
ATOM 2163 C C . ILE A 1 275 ? 7.766 -0.289 -4.203 1 98.94 275 ILE A C 1
ATOM 2165 O O . ILE A 1 275 ? 7.547 -0.048 -3.012 1 98.94 275 ILE A O 1
ATOM 2169 N N . ALA A 1 276 ? 8.359 0.537 -5.016 1 98.69 276 ALA A N 1
ATOM 2170 C CA . ALA A 1 276 ? 8.875 1.81 -4.52 1 98.69 276 ALA A CA 1
ATOM 2171 C C . ALA A 1 276 ? 7.742 2.691 -3.994 1 98.69 276 ALA A C 1
ATOM 2173 O O . ALA A 1 276 ? 7.887 3.346 -2.961 1 98.69 276 ALA A O 1
ATOM 2174 N N . ARG A 1 277 ? 6.688 2.682 -4.66 1 98.38 277 ARG A N 1
ATOM 2175 C CA . ARG A 1 277 ? 5.559 3.537 -4.309 1 98.38 277 ARG A CA 1
ATOM 2176 C C . ARG A 1 277 ? 4.898 3.072 -3.018 1 98.38 277 ARG A C 1
ATOM 2178 O O . ARG A 1 277 ? 4.66 3.873 -2.111 1 98.38 277 ARG A O 1
ATOM 2185 N N . GLU A 1 278 ? 4.609 1.802 -2.902 1 98.62 278 GLU A N 1
ATOM 2186 C CA . GLU A 1 278 ? 3.746 1.325 -1.826 1 98.62 278 GLU A CA 1
ATOM 2187 C C . GLU A 1 278 ? 4.562 0.896 -0.612 1 98.62 278 GLU A C 1
ATOM 2189 O O . GLU A 1 278 ? 4.16 1.133 0.529 1 98.62 278 GLU A O 1
ATOM 2194 N N . ILE A 1 279 ? 5.719 0.309 -0.852 1 98.69 279 ILE A N 1
ATOM 2195 C CA . ILE A 1 279 ? 6.535 -0.157 0.264 1 98.69 279 ILE A CA 1
ATOM 2196 C C . ILE A 1 279 ? 7.418 0.981 0.767 1 98.69 279 ILE A C 1
ATOM 2198 O O . ILE A 1 279 ? 7.598 1.148 1.976 1 98.69 279 ILE A O 1
ATOM 2202 N N . GLY A 1 280 ? 7.992 1.726 -0.139 1 97.69 280 GLY A N 1
ATOM 2203 C CA . GLY A 1 280 ? 8.812 2.869 0.226 1 97.69 280 GLY A CA 1
ATOM 2204 C C . GLY A 1 280 ? 10.203 2.484 0.692 1 97.69 280 GLY A C 1
ATOM 2205 O O . GLY A 1 280 ? 10.922 3.305 1.266 1 97.69 280 GLY A O 1
ATOM 2206 N N . ARG A 1 281 ? 10.547 1.237 0.55 1 97.88 281 ARG A N 1
ATOM 2207 C CA . ARG A 1 281 ? 11.867 0.7 0.846 1 97.88 281 ARG A CA 1
ATOM 2208 C C . ARG A 1 281 ? 12.336 -0.25 -0.254 1 97.88 281 ARG A C 1
ATOM 2210 O O . ARG A 1 281 ? 11.539 -1.021 -0.792 1 97.88 281 ARG A O 1
ATOM 2217 N N . GLN A 1 282 ? 13.602 -0.142 -0.542 1 98.62 282 GLN A N 1
ATOM 2218 C CA . GLN A 1 282 ? 14.164 -1.109 -1.48 1 98.62 282 GLN A CA 1
ATOM 2219 C C . GLN A 1 282 ? 14.273 -2.492 -0.843 1 98.62 282 GLN A C 1
ATOM 2221 O O . GLN A 1 282 ? 14.844 -2.635 0.243 1 98.62 282 GLN A O 1
ATOM 2226 N N . PRO A 1 283 ? 13.742 -3.521 -1.464 1 98.94 283 PRO A N 1
ATOM 2227 C CA . PRO A 1 283 ? 13.883 -4.871 -0.905 1 98.94 283 PRO A CA 1
ATOM 2228 C C . PRO A 1 283 ? 15.328 -5.355 -0.883 1 98.94 283 PRO A C 1
ATOM 2230 O O . PRO A 1 283 ? 16.172 -4.848 -1.629 1 98.94 283 PRO A O 1
ATOM 2233 N N . VAL A 1 284 ? 15.531 -6.383 -0.027 1 98.94 284 VAL A N 1
ATOM 2234 C CA . VAL A 1 284 ? 16.875 -6.953 0.06 1 98.94 284 VAL A CA 1
ATOM 2235 C C . VAL A 1 284 ? 16.844 -8.414 -0.384 1 98.94 284 VAL A C 1
ATOM 2237 O O . VAL A 1 284 ? 17.891 -9.039 -0.555 1 98.94 284 VAL A O 1
ATOM 2240 N N . LEU A 1 285 ? 15.602 -8.945 -0.561 1 98.94 285 LEU A N 1
ATOM 2241 C CA . LEU A 1 285 ? 15.391 -10.289 -1.095 1 98.94 285 LEU A CA 1
ATOM 2242 C C . LEU A 1 285 ? 14.25 -10.297 -2.107 1 98.94 285 LEU A C 1
ATOM 2244 O O . LEU A 1 285 ? 13.219 -9.656 -1.89 1 98.94 285 LEU A O 1
ATOM 2248 N N . ALA A 1 286 ? 14.508 -10.992 -3.189 1 99 286 ALA A N 1
ATOM 2249 C CA . ALA A 1 286 ? 13.453 -11.164 -4.188 1 99 286 ALA A CA 1
ATOM 2250 C C . ALA A 1 286 ? 13.383 -12.609 -4.668 1 99 286 ALA A C 1
ATOM 2252 O O . ALA A 1 286 ? 14.414 -13.266 -4.836 1 99 286 ALA A O 1
ATOM 2253 N N . PHE A 1 287 ? 12.164 -13.094 -4.879 1 99 287 PHE A N 1
ATOM 2254 C CA . PHE A 1 287 ? 11.914 -14.43 -5.414 1 99 287 PHE A CA 1
ATOM 2255 C C . PHE A 1 287 ? 10.969 -14.359 -6.609 1 99 287 PHE A C 1
ATOM 2257 O O . PHE A 1 287 ? 9.953 -13.664 -6.57 1 99 287 PHE A O 1
ATOM 2264 N N . GLY A 1 288 ? 11.258 -15.016 -7.684 1 98.88 288 GLY A N 1
ATOM 2265 C CA . GLY A 1 288 ? 10.445 -15.086 -8.883 1 98.88 288 GLY A CA 1
ATOM 2266 C C . GLY A 1 288 ? 10.789 -16.266 -9.766 1 98.88 288 GLY A C 1
ATOM 2267 O O . GLY A 1 288 ? 11.367 -17.25 -9.297 1 98.88 288 GLY A O 1
ATOM 2268 N N . ASN A 1 289 ? 10.344 -16.234 -11.047 1 98.69 289 ASN A N 1
ATOM 2269 C CA . ASN A 1 289 ? 10.578 -17.406 -11.883 1 98.69 289 ASN A CA 1
ATOM 2270 C C . ASN A 1 289 ? 10.594 -17.047 -13.367 1 98.69 289 ASN A C 1
ATOM 2272 O O . ASN A 1 289 ? 10.82 -17.906 -14.219 1 98.69 289 ASN A O 1
ATOM 2276 N N . SER A 1 290 ? 10.344 -15.781 -13.695 1 96.25 290 SER A N 1
ATOM 2277 C CA . SER A 1 290 ? 10.172 -15.461 -15.109 1 96.25 290 SER A CA 1
ATOM 2278 C C . SER A 1 290 ? 10.836 -14.133 -15.453 1 96.25 290 SER A C 1
ATOM 2280 O O . SER A 1 290 ? 11.297 -13.406 -14.57 1 96.25 290 SER A O 1
ATOM 2282 N N . SER A 1 291 ? 10.859 -13.82 -16.766 1 94.38 291 SER A N 1
ATOM 2283 C CA . SER A 1 291 ? 11.406 -12.555 -17.25 1 94.38 291 SER A CA 1
ATOM 2284 C C . SER A 1 291 ? 10.586 -11.375 -16.75 1 94.38 291 SER A C 1
ATOM 2286 O O . SER A 1 291 ? 11.102 -10.258 -16.625 1 94.38 291 SER A O 1
ATOM 2288 N N . GLY A 1 292 ? 9.297 -11.633 -16.422 1 95.94 292 GLY A N 1
ATOM 2289 C CA . GLY A 1 292 ? 8.453 -10.594 -15.844 1 95.94 292 GLY A CA 1
ATOM 2290 C C . GLY A 1 292 ? 8.922 -10.141 -14.477 1 95.94 292 GLY A C 1
ATOM 2291 O O . GLY A 1 292 ? 8.523 -9.07 -14.008 1 95.94 292 GLY A O 1
ATOM 2292 N N . ASP A 1 293 ? 9.828 -10.922 -13.836 1 98.56 293 ASP A N 1
ATOM 2293 C CA . ASP A 1 293 ? 10.336 -10.617 -12.5 1 98.56 293 ASP A CA 1
ATOM 2294 C C . ASP A 1 293 ? 11.711 -9.953 -12.578 1 98.56 293 ASP A C 1
ATOM 2296 O O . ASP A 1 293 ? 12.25 -9.523 -11.555 1 98.56 293 ASP A O 1
ATOM 2300 N N . ALA A 1 294 ? 12.289 -9.883 -13.766 1 98.75 294 ALA A N 1
ATOM 2301 C CA . ALA A 1 294 ? 13.68 -9.461 -13.906 1 98.75 294 ALA A CA 1
ATOM 2302 C C . ALA A 1 294 ? 13.891 -8.062 -13.328 1 98.75 294 ALA A C 1
ATOM 2304 O O . ALA A 1 294 ? 14.875 -7.824 -12.625 1 98.75 294 ALA A O 1
ATOM 2305 N N . SER A 1 295 ? 12.953 -7.164 -13.625 1 98.88 295 SER A N 1
ATOM 2306 C CA . SER A 1 295 ? 13.086 -5.82 -13.078 1 98.88 295 SER A CA 1
ATOM 2307 C C . SER A 1 295 ? 13.094 -5.844 -11.555 1 98.88 295 SER A C 1
ATOM 2309 O O . SER A 1 295 ? 13.883 -5.137 -10.922 1 98.88 295 SER A O 1
ATOM 2311 N N . MET A 1 296 ? 12.242 -6.617 -10.961 1 98.94 296 MET A N 1
ATOM 2312 C CA . MET A 1 296 ? 12.164 -6.738 -9.508 1 98.94 296 MET A CA 1
ATOM 2313 C C . MET A 1 296 ? 13.461 -7.305 -8.938 1 98.94 296 MET A C 1
ATOM 2315 O O . MET A 1 296 ? 13.977 -6.805 -7.938 1 98.94 296 MET A O 1
ATOM 2319 N N . PHE A 1 297 ? 14.047 -8.328 -9.625 1 98.94 297 PHE A N 1
ATOM 2320 C CA . PHE A 1 297 ? 15.336 -8.891 -9.219 1 98.94 297 PHE A CA 1
ATOM 2321 C C . PHE A 1 297 ? 16.422 -7.832 -9.273 1 98.94 297 PHE A C 1
ATOM 2323 O O . PHE A 1 297 ? 17.125 -7.605 -8.281 1 98.94 297 PHE A O 1
ATOM 2330 N N . ASN A 1 298 ? 16.469 -7.223 -10.383 1 98.88 298 ASN A N 1
ATOM 2331 C CA . ASN A 1 298 ? 17.531 -6.254 -10.641 1 98.88 298 ASN A CA 1
ATOM 2332 C C . ASN A 1 298 ? 17.469 -5.074 -9.68 1 98.88 298 ASN A C 1
ATOM 2334 O O . ASN A 1 298 ? 18.484 -4.656 -9.125 1 98.88 298 ASN A O 1
ATOM 2338 N N . TYR A 1 299 ? 16.312 -4.543 -9.461 1 98.88 299 TYR A N 1
ATOM 2339 C CA . TYR A 1 299 ? 16.125 -3.43 -8.531 1 98.88 299 TYR A CA 1
ATOM 2340 C C . TYR A 1 299 ? 16.547 -3.822 -7.121 1 98.88 299 TYR A C 1
ATOM 2342 O O . TYR A 1 299 ? 17.156 -3.025 -6.406 1 98.88 299 TYR A O 1
ATOM 2350 N N . THR A 1 300 ? 16.25 -5.031 -6.715 1 98.94 300 THR A N 1
ATOM 2351 C CA . THR A 1 300 ? 16.547 -5.516 -5.375 1 98.94 300 THR A CA 1
ATOM 2352 C C . THR A 1 300 ? 18.062 -5.566 -5.148 1 98.94 300 THR A C 1
ATOM 2354 O O . THR A 1 300 ? 18.547 -5.137 -4.102 1 98.94 300 THR A O 1
ATOM 2357 N N . ILE A 1 301 ? 18.828 -5.957 -6.113 1 98.31 301 ILE A N 1
ATOM 2358 C CA . ILE A 1 301 ? 20.234 -6.223 -5.84 1 98.31 301 ILE A CA 1
ATOM 2359 C C . ILE A 1 301 ? 21.078 -5.027 -6.273 1 98.31 301 ILE A C 1
ATOM 2361 O O . ILE A 1 301 ? 22.219 -4.875 -5.836 1 98.31 301 ILE A O 1
ATOM 2365 N N . ALA A 1 302 ? 20.5 -4.141 -7.09 1 97 302 ALA A N 1
ATOM 2366 C CA . ALA A 1 302 ? 21.266 -3.037 -7.656 1 97 302 ALA A CA 1
ATOM 2367 C C . ALA A 1 302 ? 21.453 -1.913 -6.641 1 97 302 ALA A C 1
ATOM 2369 O O . ALA A 1 302 ? 20.484 -1.405 -6.086 1 97 302 ALA A O 1
ATOM 2370 N N . LYS A 1 303 ? 22.719 -1.519 -6.43 1 96.75 303 LYS A N 1
ATOM 2371 C CA . LYS A 1 303 ? 23.047 -0.319 -5.66 1 96.75 303 LYS A CA 1
ATOM 2372 C C . LYS A 1 303 ? 22.297 -0.313 -4.324 1 96.75 303 LYS A C 1
ATOM 2374 O O . LYS A 1 303 ? 21.734 0.708 -3.924 1 96.75 303 LYS A O 1
ATOM 2379 N N . ASN A 1 304 ? 22.219 -1.468 -3.725 1 97.94 304 ASN A N 1
ATOM 2380 C CA . ASN A 1 304 ? 21.562 -1.601 -2.426 1 97.94 304 ASN A CA 1
ATOM 2381 C C . ASN A 1 304 ? 22.547 -1.33 -1.282 1 97.94 304 ASN A C 1
ATOM 2383 O O . ASN A 1 304 ? 23.672 -1.818 -1.295 1 97.94 304 ASN A O 1
ATOM 2387 N N . LYS A 1 305 ? 22.109 -0.515 -0.367 1 96.12 305 LYS A N 1
ATOM 2388 C CA . LYS A 1 305 ? 23 -0.202 0.748 1 96.12 305 LYS A CA 1
ATOM 2389 C C . LYS A 1 305 ? 23.266 -1.438 1.604 1 96.12 305 LYS A C 1
ATOM 2391 O O . LYS A 1 305 ? 24.234 -1.482 2.357 1 96.12 305 LYS A O 1
ATOM 2396 N N . TYR A 1 306 ? 22.438 -2.467 1.491 1 98.69 306 TYR A N 1
ATOM 2397 C CA . TYR A 1 306 ? 22.594 -3.74 2.188 1 98.69 306 TYR A CA 1
ATOM 2398 C C . TYR A 1 306 ? 22.953 -4.852 1.212 1 98.69 306 TYR A C 1
ATOM 2400 O O . TYR A 1 306 ? 22.75 -4.719 0.003 1 98.69 306 TYR A O 1
ATOM 2408 N N . LYS A 1 307 ? 23.547 -5.969 1.807 1 98.69 307 LYS A N 1
ATOM 2409 C CA . LYS A 1 307 ? 23.641 -7.203 1.03 1 98.69 307 LYS A CA 1
ATOM 2410 C C . LYS A 1 307 ? 22.266 -7.676 0.579 1 98.69 307 LYS A C 1
ATOM 2412 O O . LYS A 1 307 ? 21.328 -7.727 1.378 1 98.69 307 LYS A O 1
ATOM 2417 N N . ALA A 1 308 ? 22.125 -7.93 -0.711 1 98.88 308 ALA A N 1
ATOM 2418 C CA . ALA A 1 308 ? 20.828 -8.328 -1.263 1 98.88 308 ALA A CA 1
ATOM 2419 C C . ALA A 1 308 ? 20.984 -9.5 -2.229 1 98.88 308 ALA A C 1
ATOM 2421 O O . ALA A 1 308 ? 22.078 -9.727 -2.773 1 98.88 308 ALA A O 1
ATOM 2422 N N . MET A 1 309 ? 19.922 -10.273 -2.381 1 98.94 309 MET A N 1
ATOM 2423 C CA . MET A 1 309 ? 19.938 -11.43 -3.273 1 98.94 309 MET A CA 1
ATOM 2424 C C . MET A 1 309 ? 18.594 -11.57 -3.988 1 98.94 309 MET A C 1
ATOM 2426 O O . MET A 1 309 ? 17.562 -11.133 -3.479 1 98.94 309 MET A O 1
ATOM 2430 N N . ALA A 1 310 ? 18.656 -12.172 -5.117 1 98.94 310 ALA A N 1
ATOM 2431 C CA . ALA A 1 310 ? 17.469 -12.57 -5.871 1 98.94 310 ALA A CA 1
ATOM 2432 C C . ALA A 1 310 ? 17.531 -14.047 -6.246 1 98.94 310 ALA A C 1
ATOM 2434 O O . ALA A 1 310 ? 18.594 -14.555 -6.625 1 98.94 310 ALA A O 1
ATOM 2435 N N . PHE A 1 311 ? 16.438 -14.703 -6.055 1 98.94 311 PHE A N 1
ATOM 2436 C CA . PHE A 1 311 ? 16.297 -16.125 -6.375 1 98.94 311 PHE A CA 1
ATOM 2437 C C . PHE A 1 311 ? 15.281 -16.328 -7.492 1 98.94 311 PHE A C 1
ATOM 2439 O O . PHE A 1 311 ? 14.219 -15.703 -7.484 1 98.94 311 PHE A O 1
ATOM 2446 N N . SER A 1 312 ? 15.602 -17.156 -8.422 1 98.94 312 SER A N 1
ATOM 2447 C CA . SER A 1 312 ? 14.664 -17.484 -9.492 1 98.94 312 SER A CA 1
ATOM 2448 C C . SER A 1 312 ? 14.461 -19 -9.602 1 98.94 312 SER A C 1
ATOM 2450 O O . SER A 1 312 ? 15.422 -19.75 -9.703 1 98.94 312 SER A O 1
ATOM 2452 N N . LEU A 1 313 ? 13.242 -19.391 -9.633 1 98.94 313 LEU A N 1
ATOM 2453 C CA . LEU A 1 313 ? 12.906 -20.812 -9.773 1 98.94 313 LEU A CA 1
ATOM 2454 C C . LEU A 1 313 ? 13.047 -21.266 -11.219 1 98.94 313 LEU A C 1
ATOM 2456 O O . LEU A 1 313 ? 12.68 -20.531 -12.141 1 98.94 313 LEU A O 1
ATOM 2460 N N . LEU A 1 314 ? 13.578 -22.438 -11.367 1 98.81 314 LEU A N 1
ATOM 2461 C CA . LEU A 1 314 ? 13.617 -23.141 -12.648 1 98.81 314 LEU A CA 1
ATOM 2462 C C . LEU A 1 314 ? 12.5 -24.172 -12.742 1 98.81 314 LEU A C 1
ATOM 2464 O O . LEU A 1 314 ? 12.445 -25.109 -11.938 1 98.81 314 LEU A O 1
ATOM 2468 N N . CYS A 1 315 ? 11.617 -23.953 -13.656 1 98.19 315 CYS A N 1
ATOM 2469 C CA . CYS A 1 315 ? 10.508 -24.891 -13.805 1 98.19 315 CYS A CA 1
ATOM 2470 C C . CYS A 1 315 ? 10.945 -26.156 -14.547 1 98.19 315 CYS A C 1
ATOM 2472 O O . CYS A 1 315 ? 10.391 -26.484 -15.594 1 98.19 315 CYS A O 1
ATOM 2474 N N . ASP A 1 316 ? 11.852 -26.922 -14.008 1 98.5 316 ASP A N 1
ATOM 2475 C CA . ASP A 1 316 ? 12.531 -28 -14.711 1 98.5 316 ASP A CA 1
ATOM 2476 C C . ASP A 1 316 ? 12.016 -29.359 -14.25 1 98.5 316 ASP A C 1
ATOM 2478 O O . ASP A 1 316 ? 12.523 -30.406 -14.672 1 98.5 316 ASP A O 1
ATOM 2482 N N . ASP A 1 317 ? 11.062 -29.438 -13.344 1 98.31 317 ASP A N 1
ATOM 2483 C CA . ASP A 1 317 ? 10.477 -30.703 -12.922 1 98.31 317 ASP A CA 1
ATOM 2484 C C . ASP A 1 317 ? 9.312 -31.109 -13.836 1 98.31 317 ASP A C 1
ATOM 2486 O O . ASP A 1 317 ? 8.281 -30.438 -13.867 1 98.31 317 ASP A O 1
ATOM 2490 N N . LEU A 1 318 ? 9.453 -32.156 -14.578 1 97.38 318 LEU A N 1
ATOM 2491 C CA . LEU A 1 318 ? 8.469 -32.594 -15.57 1 97.38 318 LEU A CA 1
ATOM 2492 C C . LEU A 1 318 ? 7.613 -33.719 -15.023 1 97.38 318 LEU A C 1
ATOM 2494 O O . LEU A 1 318 ? 6.699 -34.219 -15.703 1 97.38 318 LEU A O 1
ATOM 2498 N N . GLU A 1 319 ? 7.879 -34.125 -13.82 1 96.5 319 GLU A N 1
ATOM 2499 C CA . GLU A 1 319 ? 7.168 -35.25 -13.234 1 96.5 319 GLU A CA 1
ATOM 2500 C C . GLU A 1 319 ? 6.188 -34.812 -12.164 1 96.5 319 GLU A C 1
ATOM 2502 O O . GLU A 1 319 ? 5.047 -35.281 -12.109 1 96.5 319 GLU A O 1
ATOM 2507 N N . ASP A 1 320 ? 6.641 -33.906 -11.289 1 96.56 320 ASP A N 1
ATOM 2508 C CA . ASP A 1 320 ? 5.832 -33.469 -10.156 1 96.56 320 ASP A CA 1
ATOM 2509 C C . ASP A 1 320 ? 5.125 -32.125 -10.477 1 96.56 320 ASP A C 1
ATOM 2511 O O . ASP A 1 320 ? 4.305 -31.656 -9.688 1 96.56 320 ASP A O 1
ATOM 2515 N N . ASP A 1 321 ? 5.457 -31.531 -11.602 1 97.44 321 ASP A N 1
ATOM 2516 C CA . ASP A 1 321 ? 4.82 -30.328 -12.125 1 97.44 321 ASP A CA 1
ATOM 2517 C C . ASP A 1 321 ? 4.852 -30.297 -13.656 1 97.44 321 ASP A C 1
ATOM 2519 O O . ASP A 1 321 ? 5.523 -31.125 -14.273 1 97.44 321 ASP A O 1
ATOM 2523 N N . LEU A 1 322 ? 4.066 -29.391 -14.219 1 96.25 322 LEU A N 1
ATOM 2524 C CA . LEU A 1 322 ? 4.027 -29.234 -15.672 1 96.25 322 LEU A CA 1
ATOM 2525 C C . LEU A 1 322 ? 5.152 -28.312 -16.141 1 96.25 322 LEU A C 1
ATOM 2527 O O . LEU A 1 322 ? 4.895 -27.25 -16.703 1 96.25 322 LEU A O 1
ATOM 2531 N N . GLY A 1 323 ? 6.391 -28.797 -15.984 1 95.25 323 GLY A N 1
ATOM 2532 C CA . GLY A 1 323 ? 7.586 -28.016 -16.25 1 95.25 323 GLY A CA 1
ATOM 2533 C C . GLY A 1 323 ? 7.902 -27.906 -17.734 1 95.25 323 GLY A C 1
ATOM 2534 O O . GLY A 1 323 ? 7.152 -28.406 -18.578 1 95.25 323 GLY A O 1
ATOM 2535 N N . SER A 1 324 ? 8.922 -27.078 -18.016 1 95.69 324 SER A N 1
ATOM 2536 C CA . SER A 1 324 ? 9.469 -26.891 -19.359 1 95.69 324 SER A CA 1
ATOM 2537 C C . SER A 1 324 ? 10.992 -26.766 -19.312 1 95.69 324 SER A C 1
ATOM 2539 O O . SER A 1 324 ? 11.523 -25.797 -18.766 1 95.69 324 SER A O 1
ATOM 2541 N N . THR A 1 325 ? 11.633 -27.703 -19.984 1 97 325 THR A N 1
ATOM 2542 C CA . THR A 1 325 ? 13.094 -27.703 -20.031 1 97 325 THR A CA 1
ATOM 2543 C C . THR A 1 325 ? 13.609 -26.453 -20.719 1 97 325 THR A C 1
ATOM 2545 O O . THR A 1 325 ? 14.555 -25.812 -20.25 1 97 325 THR A O 1
ATOM 2548 N N . ALA A 1 326 ? 12.992 -26.141 -21.797 1 96.25 326 ALA A N 1
ATOM 2549 C CA . ALA A 1 326 ? 13.422 -24.984 -22.578 1 96.25 326 ALA A CA 1
ATOM 2550 C C . ALA A 1 326 ? 13.336 -23.703 -21.75 1 96.25 326 ALA A C 1
ATOM 2552 O O . ALA A 1 326 ? 14.266 -22.891 -21.734 1 96.25 326 ALA A O 1
ATOM 2553 N N . LYS A 1 327 ? 12.266 -23.531 -21.031 1 95.31 327 LYS A N 1
ATOM 2554 C CA . LYS A 1 327 ? 12.07 -22.344 -20.203 1 95.31 327 LYS A CA 1
ATOM 2555 C C . LYS A 1 327 ? 13.039 -22.344 -19.031 1 95.31 327 LYS A C 1
ATOM 2557 O O . LYS A 1 327 ? 13.586 -21.297 -18.672 1 95.31 327 LYS A O 1
ATOM 2562 N N . ALA A 1 328 ? 13.211 -23.453 -18.438 1 98.31 328 ALA A N 1
ATOM 2563 C CA . ALA A 1 328 ? 14.133 -23.578 -17.297 1 98.31 328 ALA A CA 1
ATOM 2564 C C . ALA A 1 328 ? 15.562 -23.25 -17.719 1 98.31 328 ALA A C 1
ATOM 2566 O O . ALA A 1 328 ? 16.281 -22.562 -17 1 98.31 328 ALA A O 1
ATOM 2567 N N . ASP A 1 329 ? 15.984 -23.734 -18.906 1 98.38 329 ASP A N 1
ATOM 2568 C CA . ASP A 1 329 ? 17.328 -23.484 -19.406 1 98.38 329 ASP A CA 1
ATOM 2569 C C . ASP A 1 329 ? 17.547 -22 -19.672 1 98.38 329 ASP A C 1
ATOM 2571 O O . ASP A 1 329 ? 18.594 -21.453 -19.344 1 98.38 329 ASP A O 1
ATOM 2575 N N . LYS A 1 330 ? 16.562 -21.453 -20.234 1 97.94 330 LYS A N 1
ATOM 2576 C CA . LYS A 1 330 ? 16.641 -20.016 -20.469 1 97.94 330 LYS A CA 1
ATOM 2577 C C . LYS A 1 330 ? 16.797 -19.25 -19.156 1 97.94 330 LYS A C 1
ATOM 2579 O O . LYS A 1 330 ? 17.609 -18.328 -19.062 1 97.94 330 LYS A O 1
ATOM 2584 N N . MET A 1 331 ? 16.047 -19.578 -18.188 1 98.5 331 MET A N 1
ATOM 2585 C CA . MET A 1 331 ? 16.109 -18.891 -16.891 1 98.5 331 MET A CA 1
ATOM 2586 C C . MET A 1 331 ? 17.438 -19.141 -16.203 1 98.5 331 MET A C 1
ATOM 2588 O O . MET A 1 331 ? 18 -18.25 -15.57 1 98.5 331 MET A O 1
ATOM 2592 N N . ARG A 1 332 ? 17.953 -20.359 -16.344 1 98.69 332 ARG A N 1
ATOM 2593 C CA . ARG A 1 332 ? 19.266 -20.641 -15.789 1 98.69 332 ARG A CA 1
ATOM 2594 C C . ARG A 1 332 ? 20.328 -19.719 -16.375 1 98.69 332 ARG A C 1
ATOM 2596 O O . ARG A 1 332 ? 21.156 -19.188 -15.648 1 98.69 332 ARG A O 1
ATOM 2603 N N . ALA A 1 333 ? 20.25 -19.547 -17.672 1 98.69 333 ALA A N 1
ATOM 2604 C CA . ALA A 1 333 ? 21.188 -18.656 -18.344 1 98.69 333 ALA A CA 1
ATOM 2605 C C . ALA A 1 333 ? 21.031 -17.219 -17.859 1 98.69 333 ALA A C 1
ATOM 2607 O O . ALA A 1 333 ? 22.016 -16.5 -17.672 1 98.69 333 ALA A O 1
ATOM 2608 N N . ASP A 1 334 ? 19.812 -16.781 -17.703 1 98.44 334 ASP A N 1
ATOM 2609 C CA . ASP A 1 334 ? 19.547 -15.445 -17.188 1 98.44 334 ASP A CA 1
ATOM 2610 C C . ASP A 1 334 ? 20.109 -15.266 -15.781 1 98.44 334 ASP A C 1
ATOM 2612 O O . ASP A 1 334 ? 20.625 -14.203 -15.453 1 98.44 334 ASP A O 1
ATOM 2616 N N . CYS A 1 335 ? 19.938 -16.281 -14.961 1 98.75 335 CYS A N 1
ATOM 2617 C CA . CYS A 1 335 ? 20.484 -16.234 -13.609 1 98.75 335 CYS A CA 1
ATOM 2618 C C . CYS A 1 335 ? 22 -16.031 -13.648 1 98.75 335 CYS A C 1
ATOM 2620 O O . CYS A 1 335 ? 22.531 -15.18 -12.922 1 98.75 335 CYS A O 1
ATOM 2622 N N . GLU A 1 336 ? 22.656 -16.797 -14.461 1 98.31 336 GLU A N 1
ATOM 2623 C CA . GLU A 1 336 ? 24.109 -16.672 -14.586 1 98.31 336 GLU A CA 1
ATOM 2624 C C . GLU A 1 336 ? 24.516 -15.273 -15.062 1 98.31 336 GLU A C 1
ATOM 2626 O O . GLU A 1 336 ? 25.422 -14.664 -14.508 1 98.31 336 GLU A O 1
ATOM 2631 N N . LYS A 1 337 ? 23.781 -14.812 -16 1 97.88 337 LYS A N 1
ATOM 2632 C CA . LYS A 1 337 ? 24.109 -13.531 -16.625 1 97.88 337 LYS A CA 1
ATOM 2633 C C . LYS A 1 337 ? 23.891 -12.375 -15.648 1 97.88 337 LYS A C 1
ATOM 2635 O O . LYS A 1 337 ? 24.641 -11.398 -15.664 1 97.88 337 LYS A O 1
ATOM 2640 N N . ASN A 1 338 ? 22.906 -12.453 -14.766 1 98.06 338 ASN A N 1
ATOM 2641 C CA . ASN A 1 338 ? 22.469 -11.289 -13.992 1 98.06 338 ASN A CA 1
ATOM 2642 C C . ASN A 1 338 ? 22.812 -11.43 -12.516 1 98.06 338 ASN A C 1
ATOM 2644 O O . ASN A 1 338 ? 22.578 -10.516 -11.727 1 98.06 338 ASN A O 1
ATOM 2648 N N . GLY A 1 339 ? 23.344 -12.539 -12.109 1 98.12 339 GLY A N 1
ATOM 2649 C CA . GLY A 1 339 ? 23.734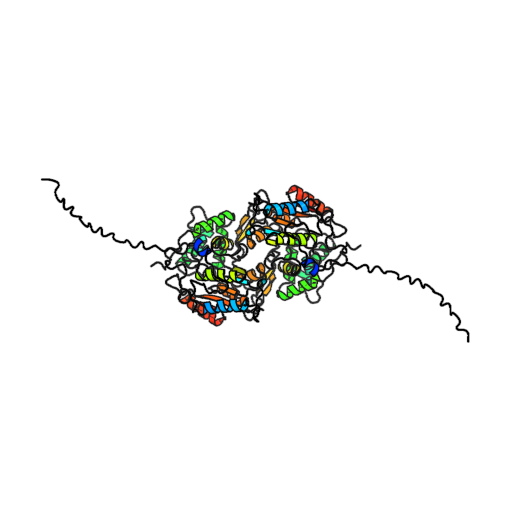 -12.742 -10.727 1 98.12 339 GLY A CA 1
ATOM 2650 C C . GLY A 1 339 ? 22.594 -13.141 -9.828 1 98.12 339 GLY A C 1
ATOM 2651 O O . GLY A 1 339 ? 22.547 -12.75 -8.656 1 98.12 339 GLY A O 1
ATOM 2652 N N . TRP A 1 340 ? 21.562 -13.781 -10.375 1 98.81 340 TRP A N 1
ATOM 2653 C CA . TRP A 1 340 ? 20.484 -14.359 -9.578 1 98.81 340 TRP A CA 1
ATOM 2654 C C . TRP A 1 340 ? 20.812 -15.789 -9.172 1 98.81 340 TRP A C 1
ATOM 2656 O O . TRP A 1 340 ? 21.625 -16.453 -9.812 1 98.81 340 TRP A O 1
ATOM 2666 N N . VAL A 1 341 ? 20.234 -16.25 -8.102 1 98.94 341 VAL A N 1
ATOM 2667 C CA . VAL A 1 341 ? 20.453 -17.625 -7.645 1 98.94 341 VAL A CA 1
ATOM 2668 C C . VAL A 1 341 ? 19.359 -18.531 -8.219 1 98.94 341 VAL A C 1
ATOM 2670 O O . VAL A 1 341 ? 18.172 -18.359 -7.918 1 98.94 341 VAL A O 1
ATOM 2673 N N . PRO A 1 342 ? 19.766 -19.484 -9.031 1 98.88 342 PRO A N 1
ATOM 2674 C CA . PRO A 1 342 ? 18.766 -20.422 -9.547 1 98.88 342 PRO A CA 1
ATOM 2675 C C . PRO A 1 342 ? 18.312 -21.438 -8.508 1 98.88 342 PRO A C 1
ATOM 2677 O O . PRO A 1 342 ? 19.125 -21.906 -7.699 1 98.88 342 PRO A O 1
ATOM 2680 N N . VAL A 1 343 ? 17.062 -21.781 -8.477 1 98.94 343 VAL A N 1
ATOM 2681 C CA . VAL A 1 343 ? 16.484 -22.844 -7.664 1 98.94 343 VAL A CA 1
ATOM 2682 C C . VAL A 1 343 ? 15.852 -23.906 -8.57 1 98.94 343 VAL A C 1
ATOM 2684 O O . VAL A 1 343 ? 14.812 -23.656 -9.188 1 98.94 343 VAL A O 1
ATOM 2687 N N . SER A 1 344 ? 16.438 -25.031 -8.648 1 98.88 344 SER A N 1
ATOM 2688 C CA . SER A 1 344 ? 15.891 -26.125 -9.445 1 98.88 344 SER A CA 1
ATOM 2689 C C . SER A 1 344 ? 14.727 -26.797 -8.734 1 98.88 344 SER A C 1
ATOM 2691 O O . SER A 1 344 ? 14.914 -27.422 -7.691 1 98.88 344 SER A O 1
ATOM 2693 N N . MET A 1 345 ? 13.555 -26.766 -9.305 1 98.81 345 MET A N 1
ATOM 2694 C CA . MET A 1 345 ? 12.414 -27.438 -8.695 1 98.81 345 MET A CA 1
ATOM 2695 C C . MET A 1 345 ? 12.594 -28.953 -8.711 1 98.81 345 MET A C 1
ATOM 2697 O O . MET A 1 345 ? 12.102 -29.656 -7.824 1 98.81 345 MET A O 1
ATOM 2701 N N . ARG A 1 346 ? 13.281 -29.422 -9.672 1 98.56 346 ARG A N 1
ATOM 2702 C CA . ARG A 1 346 ? 13.516 -30.844 -9.828 1 98.56 346 ARG A CA 1
ATOM 2703 C C . ARG A 1 346 ? 14.578 -31.344 -8.859 1 98.56 346 ARG A C 1
ATOM 2705 O O . ARG A 1 346 ? 14.367 -32.312 -8.133 1 98.56 346 ARG A O 1
ATOM 2712 N N . ASP A 1 347 ? 15.719 -30.641 -8.789 1 98.62 347 ASP A N 1
ATOM 2713 C CA . ASP A 1 347 ? 16.891 -31.188 -8.117 1 98.62 347 ASP A CA 1
ATOM 2714 C C . ASP A 1 347 ? 16.984 -30.672 -6.68 1 98.62 347 ASP A C 1
ATOM 2716 O O . ASP A 1 347 ? 17.531 -31.359 -5.812 1 98.62 347 ASP A O 1
ATOM 2720 N N . ASP A 1 348 ? 16.438 -29.484 -6.453 1 98.81 348 ASP A N 1
ATOM 2721 C CA . ASP A 1 348 ? 16.641 -28.875 -5.145 1 98.81 348 ASP A CA 1
ATOM 2722 C C . ASP A 1 348 ? 15.508 -29.25 -4.184 1 98.81 348 ASP A C 1
ATOM 2724 O O . ASP A 1 348 ? 15.672 -29.156 -2.965 1 98.81 348 ASP A O 1
ATOM 2728 N N . TRP A 1 349 ? 14.336 -29.609 -4.695 1 98.69 349 TRP A N 1
ATOM 2729 C CA . TRP A 1 349 ? 13.188 -29.859 -3.84 1 98.69 349 TRP A CA 1
ATOM 2730 C C . TRP A 1 349 ? 12.914 -31.359 -3.719 1 98.69 349 TRP A C 1
ATOM 2732 O O . TRP A 1 349 ? 13.219 -32.125 -4.633 1 98.69 349 TRP A O 1
ATOM 2742 N N . LYS A 1 350 ? 12.328 -31.781 -2.604 1 97.62 350 LYS A N 1
ATOM 2743 C CA . LYS A 1 350 ? 11.93 -33.156 -2.377 1 97.62 350 LYS A CA 1
ATOM 2744 C C . LYS A 1 350 ? 10.547 -33.438 -2.961 1 97.62 350 LYS A C 1
ATOM 2746 O O . LYS A 1 350 ? 10.258 -34.531 -3.404 1 97.62 350 LYS A O 1
ATOM 2751 N N . THR A 1 351 ? 9.719 -32.5 -2.883 1 97.19 351 THR A N 1
ATOM 2752 C CA . THR A 1 351 ? 8.375 -32.5 -3.455 1 97.19 351 THR A CA 1
ATOM 2753 C C . THR A 1 351 ? 7.898 -31.078 -3.703 1 97.19 351 THR A C 1
ATOM 2755 O O . THR A 1 351 ? 8.453 -30.125 -3.146 1 97.19 351 THR A O 1
ATOM 2758 N N . ILE A 1 352 ? 6.996 -30.922 -4.555 1 98.12 352 ILE A N 1
ATOM 2759 C CA . ILE A 1 352 ? 6.5 -29.594 -4.879 1 98.12 352 ILE A CA 1
ATOM 2760 C C . ILE A 1 352 ? 5.18 -29.344 -4.156 1 98.12 352 ILE A C 1
ATOM 2762 O O . ILE A 1 352 ? 5.055 -28.375 -3.393 1 98.12 352 ILE A O 1
ATOM 2766 N N . TYR A 1 353 ? 4.195 -30.266 -4.336 1 97.75 353 TYR A N 1
ATOM 2767 C CA . TYR A 1 353 ? 2.836 -30.094 -3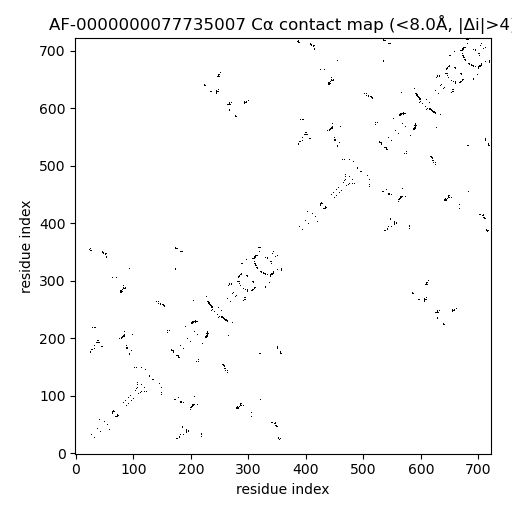.836 1 97.75 353 TYR A CA 1
ATOM 2768 C C . TYR A 1 353 ? 2.516 -31.141 -2.762 1 97.75 353 TYR A C 1
ATOM 2770 O O . TYR A 1 353 ? 1.429 -31.109 -2.18 1 97.75 353 TYR A O 1
ATOM 2778 N N . GLY A 1 354 ? 3.367 -31.984 -2.477 1 94.69 354 GLY A N 1
ATOM 2779 C CA . GLY A 1 354 ? 3.178 -33.219 -1.747 1 94.69 354 GLY A CA 1
ATOM 2780 C C . GLY A 1 354 ? 3.49 -34.469 -2.578 1 94.69 354 GLY A C 1
ATOM 2781 O O . GLY A 1 354 ? 3.529 -34.406 -3.807 1 94.69 354 GLY A O 1
ATOM 2782 N N . TYR A 1 355 ? 3.586 -35.562 -2.039 1 91.31 355 TYR A N 1
ATOM 2783 C CA . TYR A 1 355 ? 4.176 -36.719 -2.688 1 91.31 355 TYR A CA 1
ATOM 2784 C C . TYR A 1 355 ? 3.15 -37.438 -3.555 1 91.31 355 TYR A C 1
ATOM 2786 O O . TYR A 1 355 ? 3.51 -38.281 -4.402 1 91.31 355 TYR A O 1
ATOM 2794 N N . ASP A 1 356 ? 1.951 -37.062 -3.461 1 90.69 356 ASP A N 1
ATOM 2795 C CA . ASP A 1 356 ? 0.92 -37.781 -4.191 1 90.69 356 ASP A CA 1
ATOM 2796 C C . ASP A 1 356 ? 0.411 -36.969 -5.379 1 90.69 356 ASP A C 1
ATOM 2798 O O . ASP A 1 356 ? -0.634 -37.312 -5.953 1 90.69 356 ASP A O 1
ATOM 2802 N N . VAL A 1 357 ? 1.004 -35.906 -5.688 1 95.81 357 VAL A N 1
ATOM 2803 C CA . VAL A 1 357 ? 0.668 -35.094 -6.859 1 95.81 357 VAL A CA 1
ATOM 2804 C C . VAL A 1 357 ? 1.673 -35.375 -7.977 1 95.81 357 VAL A C 1
ATOM 2806 O O . VAL A 1 357 ? 2.883 -35.25 -7.773 1 95.81 357 VAL A O 1
ATOM 2809 N N . LYS A 1 358 ? 1.103 -35.75 -9.156 1 95.75 358 LYS A N 1
ATOM 2810 C CA . LYS A 1 358 ? 1.912 -36.062 -10.336 1 95.75 358 LYS A CA 1
ATOM 2811 C C . LYS A 1 358 ? 1.258 -35.531 -11.602 1 95.75 358 LYS A C 1
ATOM 2813 O O . LYS A 1 358 ? 0.059 -35.25 -11.617 1 95.75 358 LYS A O 1
ATOM 2818 N N . VAL A 1 359 ? 2.158 -35.312 -12.617 1 96.19 359 VAL A N 1
ATOM 2819 C CA . VAL A 1 359 ? 1.603 -35 -13.93 1 96.19 359 VAL A CA 1
ATOM 2820 C C . VAL A 1 359 ? 0.708 -36.156 -14.398 1 96.19 359 VAL A C 1
ATOM 2822 O O . VAL A 1 359 ? 1.088 -37.312 -14.297 1 96.19 359 VAL A O 1
ATOM 2825 N N . ALA A 1 360 ? -0.441 -35.688 -14.828 1 92.12 360 ALA A N 1
ATOM 2826 C CA . ALA A 1 360 ? -1.405 -36.688 -15.273 1 92.12 360 ALA A CA 1
ATOM 2827 C C . ALA A 1 360 ? -0.965 -37.344 -16.594 1 92.12 360 ALA A C 1
ATOM 2829 O O . ALA A 1 360 ? -0.446 -36.656 -17.469 1 92.12 360 ALA A O 1
ATOM 2830 N N . LYS A 1 361 ? -0.875 -38.688 -16.703 1 82.56 361 LYS A N 1
ATOM 2831 C CA . LYS A 1 361 ? -0.511 -39.438 -17.906 1 82.56 361 LYS A CA 1
ATOM 2832 C C . LYS A 1 361 ? -1.732 -39.688 -18.781 1 82.56 361 LYS A C 1
ATOM 2834 O O . LYS A 1 361 ? -2.85 -39.812 -18.281 1 82.56 361 LYS A O 1
ATOM 2839 N N . MET B 1 1 ? 52.406 48.531 74.312 1 24.27 1 MET B N 1
ATOM 2840 C CA . MET B 1 1 ? 52.062 48.75 72.938 1 24.27 1 MET B CA 1
ATOM 2841 C C . MET B 1 1 ? 50.719 48.125 72.562 1 24.27 1 MET B C 1
ATOM 2843 O O . MET B 1 1 ? 50.562 46.906 72.625 1 24.27 1 MET B O 1
ATOM 2847 N N . LYS B 1 2 ? 49.625 48.938 72.812 1 23.92 2 LYS B N 1
ATOM 2848 C CA . LYS B 1 2 ? 48.188 48.812 73 1 23.92 2 LYS B CA 1
ATOM 2849 C C . LYS B 1 2 ? 47.469 48.312 71.75 1 23.92 2 LYS B C 1
ATOM 2851 O O . LYS B 1 2 ? 47.594 48.906 70.688 1 23.92 2 LYS B O 1
ATOM 2856 N N . LYS B 1 3 ? 47.219 47.031 71.688 1 26.77 3 LYS B N 1
ATOM 2857 C CA . LYS B 1 3 ? 46.594 46.062 70.812 1 26.77 3 LYS B CA 1
ATOM 2858 C C . LYS B 1 3 ? 45.188 46.531 70.375 1 26.77 3 LYS B C 1
ATOM 2860 O O . LYS B 1 3 ? 44.219 46.312 71.125 1 26.77 3 LYS B O 1
ATOM 2865 N N . GLY B 1 4 ? 45.094 47.812 69.812 1 22.8 4 GLY B N 1
ATOM 2866 C CA . GLY B 1 4 ? 43.812 48.469 69.625 1 22.8 4 GLY B CA 1
ATOM 2867 C C . GLY B 1 4 ? 42.875 47.688 68.75 1 22.8 4 GLY B C 1
ATOM 2868 O O . GLY B 1 4 ? 43.312 46.969 67.875 1 22.8 4 GLY B O 1
ATOM 2869 N N . LYS B 1 5 ? 41.594 47.5 69.188 1 24.53 5 LYS B N 1
ATOM 2870 C CA . LYS B 1 5 ? 40.375 46.812 68.812 1 24.53 5 LYS B CA 1
ATOM 2871 C C . LYS B 1 5 ? 39.781 47.344 67.5 1 24.53 5 LYS B C 1
ATOM 2873 O O . LYS B 1 5 ? 39.312 48.469 67.438 1 24.53 5 LYS B O 1
ATOM 2878 N N . LEU B 1 6 ? 40.5 47.219 66.312 1 24.2 6 LEU B N 1
ATOM 2879 C CA . LEU B 1 6 ? 39.969 47.75 65.062 1 24.2 6 LEU B CA 1
ATOM 2880 C C . LEU B 1 6 ? 38.594 47.188 64.75 1 24.2 6 LEU B C 1
ATOM 2882 O O . LEU B 1 6 ? 38.438 45.969 64.688 1 24.2 6 LEU B O 1
ATOM 2886 N N . CYS B 1 7 ? 37.5 47.875 65.188 1 22.83 7 CYS B N 1
ATOM 2887 C CA . CYS B 1 7 ? 36.062 47.688 65 1 22.83 7 CYS B CA 1
ATOM 2888 C C . CYS B 1 7 ? 35.719 47.625 63.531 1 22.83 7 CYS B C 1
ATOM 2890 O O . CYS B 1 7 ? 35.844 48.625 62.812 1 22.83 7 CYS B O 1
ATOM 2892 N N . ALA B 1 8 ? 36.062 46.562 62.781 1 23.12 8 ALA B N 1
ATOM 2893 C CA . ALA B 1 8 ? 35.75 46.375 61.375 1 23.12 8 ALA B CA 1
ATOM 2894 C C . ALA B 1 8 ? 34.25 46.469 61.094 1 23.12 8 ALA B C 1
ATOM 2896 O O . ALA B 1 8 ? 33.469 45.781 61.719 1 23.12 8 ALA B O 1
ATOM 2897 N N . ALA B 1 9 ? 33.75 47.719 60.781 1 22.8 9 ALA B N 1
ATOM 2898 C CA . ALA B 1 9 ? 32.438 48.094 60.281 1 22.8 9 ALA B CA 1
ATOM 2899 C C . ALA B 1 9 ? 31.984 47.156 59.156 1 22.8 9 ALA B C 1
ATOM 2901 O O . ALA B 1 9 ? 32.719 46.844 58.219 1 22.8 9 ALA B O 1
ATOM 2902 N N . LEU B 1 10 ? 30.844 46.469 59.375 1 22.62 10 LEU B N 1
ATOM 2903 C CA . LEU B 1 10 ? 29.938 45.5 58.75 1 22.62 10 LEU B CA 1
ATOM 2904 C C . LEU B 1 10 ? 29.25 46.094 57.531 1 22.62 10 LEU B C 1
ATOM 2906 O O . LEU B 1 10 ? 28.281 46.844 57.656 1 22.62 10 LEU B O 1
ATOM 2910 N N . LEU B 1 11 ? 29.938 46.875 56.656 1 24.98 11 LEU B N 1
ATOM 2911 C CA . LEU B 1 11 ? 29.031 47.469 55.656 1 24.98 11 LEU B CA 1
ATOM 2912 C C . LEU B 1 11 ? 28.359 46.375 54.844 1 24.98 11 LEU B C 1
ATOM 2914 O O . LEU B 1 11 ? 29.047 45.562 54.219 1 24.98 11 LEU B O 1
ATOM 2918 N N . ALA B 1 12 ? 27.062 45.969 55.094 1 24.56 12 ALA B N 1
ATOM 2919 C CA . ALA B 1 12 ? 26.094 45.125 54.406 1 24.56 12 ALA B CA 1
ATOM 2920 C C . ALA B 1 12 ? 25.828 45.625 52.969 1 24.56 12 ALA B C 1
ATOM 2922 O O . ALA B 1 12 ? 25.219 46.688 52.781 1 24.56 12 ALA B O 1
ATOM 2923 N N . MET B 1 13 ? 26.75 45.531 52.031 1 23.84 13 MET B N 1
ATOM 2924 C CA . MET B 1 13 ? 26.422 45.844 50.625 1 23.84 13 MET B CA 1
ATOM 2925 C C . MET B 1 13 ? 25.266 45 50.125 1 23.84 13 MET B C 1
ATOM 2927 O O . MET B 1 13 ? 25.344 43.781 50.156 1 23.84 13 MET B O 1
ATOM 2931 N N . SER B 1 14 ? 24 45.406 50.219 1 25.08 14 SER B N 1
ATOM 2932 C CA . SER B 1 14 ? 22.828 44.812 49.594 1 25.08 14 SER B CA 1
ATOM 2933 C C . SER B 1 14 ? 23.016 44.688 48.094 1 25.08 14 SER B C 1
ATOM 2935 O O . SER B 1 14 ? 23.141 45.656 47.375 1 25.08 14 SER B O 1
ATOM 2937 N N . ILE B 1 15 ? 23.766 43.719 47.594 1 28.2 15 ILE B N 1
ATOM 2938 C CA . ILE B 1 15 ? 23.812 43.469 46.156 1 28.2 15 ILE B CA 1
ATOM 2939 C C . ILE B 1 15 ? 22.422 43.125 45.625 1 28.2 15 ILE B C 1
ATOM 2941 O O . ILE B 1 15 ? 21.812 42.156 46.094 1 28.2 15 ILE B O 1
ATOM 2945 N N . ALA B 1 16 ? 21.578 44.031 45.094 1 31.72 16 ALA B N 1
ATOM 2946 C CA . ALA B 1 16 ? 20.391 43.844 44.25 1 31.72 16 ALA B CA 1
ATOM 2947 C C . ALA B 1 16 ? 20.688 42.938 43.062 1 31.72 16 ALA B C 1
ATOM 2949 O O . ALA B 1 16 ? 21.344 43.344 42.094 1 31.72 16 ALA B O 1
ATOM 2950 N N . ILE B 1 17 ? 20.938 41.688 43.219 1 32 17 ILE B N 1
ATOM 2951 C CA . ILE B 1 17 ? 20.984 40.781 42.094 1 32 17 ILE B CA 1
ATOM 2952 C C . ILE B 1 17 ? 19.656 40.812 41.344 1 32 17 ILE B C 1
ATOM 2954 O O . ILE B 1 17 ? 18.625 40.438 41.906 1 32 17 ILE B O 1
ATOM 2958 N N . GLY B 1 18 ? 19.359 41.719 40.469 1 31.83 18 GLY B N 1
ATOM 2959 C CA . GLY B 1 18 ? 18.281 41.656 39.5 1 31.83 18 GLY B CA 1
ATOM 2960 C C . GLY B 1 18 ? 18.141 40.25 38.875 1 31.83 18 GLY B C 1
ATOM 2961 O O . GLY B 1 18 ? 19.078 39.75 38.281 1 31.83 18 GLY B O 1
ATOM 2962 N N . GLY B 1 19 ? 17.422 39.344 39.469 1 30.89 19 GLY B N 1
ATOM 2963 C CA . GLY B 1 19 ? 17.016 38.062 38.906 1 30.89 19 GLY B CA 1
ATOM 2964 C C . GLY B 1 19 ? 16.484 38.188 37.469 1 30.89 19 GLY B C 1
ATOM 2965 O O . GLY B 1 19 ? 15.391 38.719 37.281 1 30.89 19 GLY B O 1
ATOM 2966 N N . ALA B 1 20 ? 17.266 38.469 36.469 1 35.38 20 ALA B N 1
ATOM 2967 C CA . ALA B 1 20 ? 16.781 38.188 35.125 1 35.38 20 ALA B CA 1
ATOM 2968 C C . ALA B 1 20 ? 16.062 36.844 35.062 1 35.38 20 ALA B C 1
ATOM 2970 O O . ALA B 1 20 ? 16.672 35.812 35.344 1 35.38 20 ALA B O 1
ATOM 2971 N N . SER B 1 21 ? 14.789 36.844 35.25 1 33.41 21 SER B N 1
ATOM 2972 C CA . SER B 1 21 ? 13.984 35.688 34.812 1 33.41 21 SER B CA 1
ATOM 2973 C C . SER B 1 21 ? 14.438 35.188 33.438 1 33.41 21 SER B C 1
ATOM 2975 O O . SER B 1 21 ? 14.352 35.938 32.469 1 33.41 21 SER B O 1
ATOM 2977 N N . PHE B 1 22 ? 15.477 34.438 33.344 1 33.38 22 PHE B N 1
ATOM 2978 C CA . PHE B 1 22 ? 15.602 33.656 32.125 1 33.38 22 PHE B CA 1
ATOM 2979 C C . PHE B 1 22 ? 14.242 33.156 31.672 1 33.38 22 PHE B C 1
ATOM 2981 O O . PHE B 1 22 ? 13.672 32.219 32.281 1 33.38 22 PHE B O 1
ATOM 2988 N N . GLN B 1 23 ? 13.422 34.031 31.156 1 32.56 23 GLN B N 1
ATOM 2989 C CA . GLN B 1 23 ? 12.375 33.438 30.328 1 32.56 23 GLN B CA 1
ATOM 2990 C C . GLN B 1 23 ? 12.914 32.25 29.5 1 32.56 23 GLN B C 1
ATOM 2992 O O . GLN B 1 23 ? 13.773 32.438 28.641 1 32.56 23 GLN B O 1
ATOM 2997 N N . MET B 1 24 ? 13.086 31.156 30.078 1 35.12 24 MET B N 1
ATOM 2998 C CA . MET B 1 24 ? 13.242 30 29.203 1 35.12 24 MET B CA 1
ATOM 2999 C C . MET B 1 24 ? 12.383 30.156 27.953 1 35.12 24 MET B C 1
ATOM 3001 O O . MET B 1 24 ? 11.156 30.188 28.031 1 35.12 24 MET B O 1
ATOM 3005 N N . ASP B 1 25 ? 12.75 30.922 26.984 1 40.97 25 ASP B N 1
ATOM 3006 C CA . ASP B 1 25 ? 12.164 30.891 25.641 1 40.97 25 ASP B CA 1
ATOM 3007 C C . ASP B 1 25 ? 11.664 29.5 25.281 1 40.97 25 ASP B C 1
ATOM 3009 O O . ASP B 1 25 ? 12.445 28.641 24.891 1 40.97 25 ASP B O 1
ATOM 3013 N N . VAL B 1 26 ? 10.68 28.969 26 1 50.09 26 VAL B N 1
ATOM 3014 C CA . VAL B 1 26 ? 10.125 27.656 25.688 1 50.09 26 VAL B CA 1
ATOM 3015 C C . VAL B 1 26 ? 9.57 27.641 24.266 1 50.09 26 VAL B C 1
ATOM 3017 O O . VAL B 1 26 ? 8.633 28.375 23.953 1 50.09 26 VAL B O 1
ATOM 3020 N N . GLU B 1 27 ? 10.367 27.219 23.203 1 65.56 27 GLU B N 1
ATOM 3021 C CA . GLU B 1 27 ? 10.219 27.062 21.75 1 65.56 27 GLU B CA 1
ATOM 3022 C C . GLU B 1 27 ? 9.219 25.969 21.406 1 65.56 27 GLU B C 1
ATOM 3024 O O . GLU B 1 27 ? 8.805 25.203 22.281 1 65.56 27 GLU B O 1
ATOM 3029 N N . ALA B 1 28 ? 8.555 26.031 20.266 1 84.06 28 ALA B N 1
ATOM 3030 C CA . ALA B 1 28 ? 7.793 24.922 19.688 1 84.06 28 ALA B CA 1
ATOM 3031 C C . ALA B 1 28 ? 8.453 23.594 19.984 1 84.06 28 ALA B C 1
ATOM 3033 O O . ALA B 1 28 ? 9.672 23.516 20.141 1 84.06 28 ALA B O 1
ATOM 3034 N N . ALA B 1 29 ? 7.57 22.625 20.25 1 91.69 29 ALA B N 1
ATOM 3035 C CA . ALA B 1 29 ? 8.156 21.297 20.391 1 91.69 29 ALA B CA 1
ATOM 3036 C C . ALA B 1 29 ? 9.031 20.953 19.188 1 91.69 29 ALA B C 1
ATOM 3038 O O . ALA B 1 29 ? 8.609 21.125 18.047 1 91.69 29 ALA B O 1
ATOM 3039 N N . THR B 1 30 ? 10.242 20.516 19.453 1 94.62 30 THR B N 1
ATOM 3040 C CA . THR B 1 30 ? 11.117 20.047 18.391 1 94.62 30 THR B CA 1
ATOM 3041 C C . THR B 1 30 ? 10.625 18.719 17.828 1 94.62 30 THR B C 1
ATOM 3043 O O . THR B 1 30 ? 9.82 18.031 18.453 1 94.62 30 THR B O 1
ATOM 3046 N N . ARG B 1 31 ? 11.07 18.406 16.641 1 96.69 31 ARG B N 1
ATOM 3047 C CA . ARG B 1 31 ? 10.727 17.125 16.031 1 96.69 31 ARG B CA 1
ATOM 3048 C C . ARG B 1 31 ? 11.109 15.961 16.938 1 96.69 31 ARG B C 1
ATOM 3050 O O . ARG B 1 31 ? 10.352 15 17.078 1 96.69 31 ARG B O 1
ATOM 3057 N N . ALA B 1 32 ? 12.289 16.031 17.547 1 96.31 32 ALA B N 1
ATOM 3058 C CA . ALA B 1 32 ? 12.75 14.984 18.469 1 96.31 32 ALA B CA 1
ATOM 3059 C C . ALA B 1 32 ? 11.812 14.859 19.672 1 96.31 32 ALA B C 1
ATOM 3061 O O . ALA B 1 32 ? 11.523 13.75 20.125 1 96.31 32 ALA B O 1
ATOM 3062 N N . GLU B 1 33 ? 11.375 16 20.188 1 96.12 33 GLU B N 1
ATOM 3063 C CA . GLU B 1 33 ? 10.453 15.992 21.312 1 96.12 33 GLU B CA 1
ATOM 3064 C C . GLU B 1 33 ? 9.117 15.375 20.938 1 96.12 33 GLU B C 1
ATOM 3066 O O . GLU B 1 33 ? 8.539 14.602 21.703 1 96.12 33 GLU B O 1
ATOM 3071 N N . ILE B 1 34 ? 8.57 15.68 19.781 1 97.69 34 ILE B N 1
ATOM 3072 C CA . ILE B 1 34 ? 7.316 15.109 19.312 1 97.69 34 ILE B CA 1
ATOM 3073 C C . ILE B 1 34 ? 7.465 13.602 19.156 1 97.69 34 ILE B C 1
ATOM 3075 O O . ILE B 1 34 ? 6.574 12.836 19.531 1 97.69 34 ILE B O 1
ATOM 3079 N N . GLY B 1 35 ? 8.609 13.156 18.625 1 97.56 35 GLY B N 1
ATOM 3080 C CA . GLY B 1 35 ? 8.883 11.742 18.438 1 97.56 35 GLY B CA 1
ATOM 3081 C C . GLY B 1 35 ? 8.922 10.961 19.734 1 97.56 35 GLY B C 1
ATOM 3082 O O . GLY B 1 35 ? 8.836 9.734 19.734 1 97.56 35 GLY B O 1
ATOM 3083 N N . GLN B 1 36 ? 9.008 11.641 20.875 1 97 36 GLN B N 1
ATOM 3084 C CA . GLN B 1 36 ? 9.117 10.984 22.172 1 97 36 GLN B CA 1
ATOM 3085 C C . GLN B 1 36 ? 7.766 10.93 22.875 1 97 36 GLN B C 1
ATOM 3087 O O . GLN B 1 36 ? 7.645 10.344 23.953 1 97 36 GLN B O 1
ATOM 3092 N N . ILE B 1 37 ? 6.812 11.547 22.266 1 97.44 37 ILE B N 1
ATOM 3093 C CA . ILE B 1 37 ? 5.48 11.508 22.859 1 97.44 37 ILE B CA 1
ATOM 3094 C C . ILE B 1 37 ? 5.004 10.062 22.953 1 97.44 37 ILE B C 1
ATOM 3096 O O . ILE B 1 37 ? 5.094 9.297 22 1 97.44 37 ILE B O 1
ATOM 3100 N N . SER B 1 38 ? 4.574 9.68 24.125 1 97.69 38 SER B N 1
ATOM 3101 C CA . SER B 1 38 ? 4.078 8.336 24.406 1 97.69 38 SER B CA 1
ATOM 3102 C C . SER B 1 38 ? 2.844 8.375 25.297 1 97.69 38 SER B C 1
ATOM 3104 O O . SER B 1 38 ? 2.811 9.109 26.281 1 97.69 38 SER B O 1
ATOM 3106 N N . VAL B 1 39 ? 1.834 7.711 24.875 1 98.5 39 VAL B N 1
ATOM 3107 C CA . VAL B 1 39 ? 0.607 7.566 25.656 1 98.5 39 VAL B CA 1
ATOM 3108 C C . VAL B 1 39 ? 0.367 6.094 25.969 1 98.5 39 VAL B C 1
ATOM 3110 O O . VAL B 1 39 ? 0.525 5.23 25.109 1 98.5 39 VAL B O 1
ATOM 3113 N N . ASN B 1 40 ? -0.021 5.742 27.156 1 98 40 ASN B N 1
ATOM 3114 C CA . ASN B 1 40 ? -0.193 4.352 27.562 1 98 40 ASN B CA 1
ATOM 3115 C C . ASN B 1 40 ? -1.517 3.779 27.062 1 98 40 ASN B C 1
ATOM 3117 O O . ASN B 1 40 ? -2.344 4.508 26.516 1 98 40 ASN B O 1
ATOM 3121 N N . GLN B 1 41 ? -1.766 2.518 27.281 1 97.81 41 GLN B N 1
ATOM 3122 C CA . GLN B 1 41 ? -2.916 1.791 26.75 1 97.81 41 GLN B CA 1
ATOM 3123 C C . GLN B 1 41 ? -4.219 2.314 27.359 1 97.81 41 GLN B C 1
ATOM 3125 O O . GLN B 1 41 ? -5.262 2.297 26.703 1 97.81 41 GLN B O 1
ATOM 3130 N N . LYS B 1 42 ? -4.129 2.838 28.562 1 96.88 42 LYS B N 1
ATOM 3131 C CA . LYS B 1 42 ? -5.332 3.303 29.234 1 96.88 42 LYS B CA 1
ATOM 3132 C C . LYS B 1 42 ? -5.719 4.707 28.781 1 96.88 42 LYS B C 1
ATOM 3134 O O . LYS B 1 42 ? -6.836 5.164 29.031 1 96.88 42 LYS B O 1
ATOM 3139 N N . GLY B 1 43 ? -4.805 5.406 28.172 1 96.81 43 GLY B N 1
ATOM 3140 C CA . GLY B 1 43 ? -5.051 6.77 27.734 1 96.81 43 GLY B CA 1
ATOM 3141 C C . GLY B 1 43 ? -5.105 7.766 28.875 1 96.81 43 GLY B C 1
ATOM 3142 O O . GLY B 1 43 ? -5.613 8.883 28.703 1 96.81 43 GLY B O 1
ATOM 3143 N N . SER B 1 44 ? -4.605 7.461 30.016 1 95.56 44 SER B N 1
ATOM 3144 C CA . SER B 1 44 ? -4.719 8.297 31.219 1 95.56 44 SER B CA 1
ATOM 3145 C C . SER B 1 44 ? -3.652 9.383 31.234 1 95.56 44 SER B C 1
ATOM 3147 O O . SER B 1 44 ? -3.742 10.336 32 1 95.56 44 SER B O 1
ATOM 3149 N N . ASP B 1 45 ? -2.668 9.25 30.375 1 97.31 45 ASP B N 1
ATOM 3150 C CA . ASP B 1 45 ? -1.54 10.172 30.484 1 97.31 45 ASP B CA 1
ATOM 3151 C C . ASP B 1 45 ? -1.478 11.094 29.266 1 97.31 45 ASP B C 1
ATOM 3153 O O . ASP B 1 45 ? -0.402 11.562 28.891 1 97.31 45 ASP B O 1
ATOM 3157 N N . PHE B 1 46 ? -2.631 11.25 28.594 1 98.19 46 PHE B N 1
ATOM 3158 C CA . PHE B 1 46 ? -2.711 12.352 27.641 1 98.19 46 PHE B CA 1
ATOM 3159 C C . PHE B 1 46 ? -2.324 13.664 28.297 1 98.19 46 PHE B C 1
ATOM 3161 O O . PHE B 1 46 ? -2.836 14 29.375 1 98.19 46 PHE B O 1
ATOM 3168 N N . GLN B 1 47 ? -1.481 14.43 27.688 1 97.75 47 GLN B N 1
ATOM 3169 C CA . GLN B 1 47 ? -0.991 15.672 28.281 1 97.75 47 GLN B CA 1
ATOM 3170 C C . GLN B 1 47 ? -1.617 16.891 27.609 1 97.75 47 GLN B C 1
ATOM 3172 O O . GLN B 1 47 ? -1.797 17.938 28.25 1 97.75 47 GLN B O 1
ATOM 3177 N N . TYR B 1 48 ? -1.963 16.75 26.359 1 98.12 48 TYR B N 1
ATOM 3178 C CA . TYR B 1 48 ? -2.275 17.953 25.578 1 98.12 48 TYR B CA 1
ATOM 3179 C C . TYR B 1 48 ? -3.75 17.984 25.203 1 98.12 48 TYR B C 1
ATOM 3181 O O . TYR B 1 48 ? -4.203 18.906 24.531 1 98.12 48 TYR B O 1
ATOM 3189 N N . TRP B 1 49 ? -4.512 16.969 25.516 1 98.31 49 TRP B N 1
ATOM 3190 C CA . TRP B 1 49 ? -5.949 16.875 25.281 1 98.31 49 TRP B CA 1
ATOM 3191 C C . TRP B 1 49 ? -6.723 16.906 26.594 1 98.31 49 TRP B C 1
ATOM 3193 O O . TRP B 1 49 ? -6.477 16.094 27.484 1 98.31 49 TRP B O 1
ATOM 3203 N N . ASN B 1 50 ? -7.672 17.891 26.703 1 98.19 50 ASN B N 1
ATOM 3204 C CA . ASN B 1 50 ? -8.469 18 27.922 1 98.19 50 ASN B CA 1
ATOM 3205 C C . ASN B 1 50 ? -9.305 16.75 28.156 1 98.19 50 ASN B C 1
ATOM 3207 O O . ASN B 1 50 ? -10.125 16.375 27.312 1 98.19 50 ASN B O 1
ATOM 3211 N N . LYS B 1 51 ? -9.211 16.234 29.297 1 97.31 51 LYS B N 1
ATOM 3212 C CA . LYS B 1 51 ? -9.828 14.938 29.578 1 97.31 51 LYS B CA 1
ATOM 3213 C C . LYS B 1 51 ? -11.336 15.086 29.797 1 97.31 51 LYS B C 1
ATOM 3215 O O . LYS B 1 51 ? -12.07 14.102 29.781 1 97.31 51 LYS B O 1
ATOM 3220 N N . ASP B 1 52 ? -11.781 16.281 30 1 97.62 52 ASP B N 1
ATOM 3221 C CA . ASP B 1 52 ? -13.219 16.516 30.172 1 97.62 52 ASP B CA 1
ATOM 3222 C C . ASP B 1 52 ? -13.898 16.766 28.828 1 97.62 52 ASP B C 1
ATOM 3224 O O . ASP B 1 52 ? -15.125 16.781 28.75 1 97.62 52 ASP B O 1
ATOM 3228 N N . ALA B 1 53 ? -13.047 16.906 27.797 1 98.56 53 ALA B N 1
ATOM 3229 C CA . ALA B 1 53 ? -13.609 17.109 26.469 1 98.56 53 ALA B CA 1
ATOM 3230 C C . ALA B 1 53 ? -14.422 15.898 26.031 1 98.56 53 ALA B C 1
ATOM 3232 O O . ALA B 1 53 ? -14 14.758 26.234 1 98.56 53 ALA B O 1
ATOM 3233 N N . ALA B 1 54 ? -15.602 16.188 25.391 1 98.56 54 ALA B N 1
ATOM 3234 C CA . ALA B 1 54 ? -16.453 15.109 24.875 1 98.56 54 ALA B CA 1
ATOM 3235 C C . ALA B 1 54 ? -15.727 14.266 23.844 1 98.56 54 ALA B C 1
ATOM 3237 O O . ALA B 1 54 ? -15.906 13.047 23.781 1 98.56 54 ALA B O 1
ATOM 3238 N N . SER B 1 55 ? -14.953 14.875 23.016 1 98.81 55 SER B N 1
ATOM 3239 C CA . SER B 1 55 ? -14.219 14.172 21.969 1 98.81 55 SER B CA 1
ATOM 3240 C C . SER B 1 55 ? -13.188 13.227 22.562 1 98.81 55 SER B C 1
ATOM 3242 O O . SER B 1 55 ? -13.031 12.094 22.094 1 98.81 55 SER B O 1
ATOM 3244 N N . TYR B 1 56 ? -12.461 13.648 23.578 1 98.75 56 TYR B N 1
ATOM 3245 C CA . TYR B 1 56 ? -11.516 12.789 24.297 1 98.75 56 TYR B CA 1
ATOM 3246 C C . TYR B 1 56 ? -12.219 11.57 24.875 1 98.75 56 TYR B C 1
ATOM 3248 O O . TYR B 1 56 ? -11.758 10.438 24.703 1 98.75 56 TYR B O 1
ATOM 3256 N N . LYS B 1 57 ? -13.297 11.797 25.531 1 98.75 57 LYS B N 1
ATOM 3257 C CA . LYS B 1 57 ? -14.047 10.711 26.156 1 98.75 57 LYS B CA 1
ATOM 3258 C C . LYS B 1 57 ? -14.586 9.742 25.109 1 98.75 57 LYS B C 1
ATOM 3260 O O . LYS B 1 57 ? -14.578 8.531 25.312 1 98.75 57 LYS B O 1
ATOM 3265 N N . ALA B 1 58 ? -15.031 10.305 24.016 1 98.88 58 ALA B N 1
ATOM 3266 C CA . ALA B 1 58 ? -15.531 9.453 22.938 1 98.88 58 ALA B CA 1
ATOM 3267 C C . ALA B 1 58 ? -14.438 8.508 22.438 1 98.88 58 ALA B C 1
ATOM 3269 O O . ALA B 1 58 ? -14.672 7.301 22.297 1 98.88 58 ALA B O 1
ATOM 3270 N N . LEU B 1 59 ? -13.234 9.023 22.203 1 98.94 59 LEU B N 1
ATOM 3271 C CA . LEU B 1 59 ? -12.141 8.219 21.688 1 98.94 59 LEU B CA 1
ATOM 3272 C C . LEU B 1 59 ? -11.695 7.168 22.703 1 98.94 59 LEU B C 1
ATOM 3274 O O . LEU B 1 59 ? -11.578 5.988 22.375 1 98.94 59 LEU B O 1
ATOM 3278 N N . THR B 1 60 ? -11.477 7.57 23.938 1 98.81 60 THR B N 1
ATOM 3279 C CA . THR B 1 60 ? -10.93 6.652 24.938 1 98.81 60 THR B CA 1
ATOM 3280 C C . THR B 1 60 ? -11.945 5.578 25.297 1 98.81 60 THR B C 1
ATOM 3282 O O . THR B 1 60 ? -11.586 4.418 25.516 1 98.81 60 THR B O 1
ATOM 3285 N N . ASN B 1 61 ? -13.227 5.969 25.344 1 98.69 61 ASN B N 1
ATOM 3286 C CA . ASN B 1 61 ? -14.266 4.973 25.562 1 98.69 61 ASN B CA 1
ATOM 3287 C C . ASN B 1 61 ? -14.352 3.975 24.422 1 98.69 61 ASN B C 1
ATOM 3289 O O . ASN B 1 61 ? -14.516 2.773 24.641 1 98.69 61 ASN B O 1
ATOM 3293 N N . TYR B 1 62 ? -14.289 4.496 23.234 1 98.81 62 TYR B N 1
ATOM 3294 C CA . TYR B 1 62 ? -14.305 3.629 22.047 1 98.81 62 TYR B CA 1
ATOM 3295 C C . TYR B 1 62 ? -13.172 2.613 22.109 1 98.81 62 TYR B C 1
ATOM 3297 O O . TYR B 1 62 ? -13.398 1.409 21.969 1 98.81 62 TYR B O 1
ATOM 3305 N N . VAL B 1 63 ? -11.922 3.07 22.312 1 98.94 63 VAL B N 1
ATOM 3306 C CA . VAL B 1 63 ? -10.742 2.209 22.312 1 98.94 63 VAL B CA 1
ATOM 3307 C C . VAL B 1 63 ? -10.852 1.177 23.422 1 98.94 63 VAL B C 1
ATOM 3309 O O . VAL B 1 63 ? -10.594 -0.01 23.219 1 98.94 63 VAL B O 1
ATOM 3312 N N . LYS B 1 64 ? -11.289 1.672 24.609 1 98.62 64 LYS B N 1
ATOM 3313 C CA . LYS B 1 64 ? -11.484 0.753 25.734 1 98.62 64 LYS B CA 1
ATOM 3314 C C . LYS B 1 64 ? -12.477 -0.351 25.375 1 98.62 64 LYS B C 1
ATOM 3316 O O . LYS B 1 64 ? -12.242 -1.523 25.672 1 98.62 64 LYS B O 1
ATOM 3321 N N . THR B 1 65 ? -13.508 0.015 24.719 1 98.75 65 THR B N 1
ATOM 3322 C CA . THR B 1 65 ? -14.578 -0.914 24.375 1 98.75 65 THR B CA 1
ATOM 3323 C C . THR B 1 65 ? -14.094 -1.934 23.344 1 98.75 65 THR B C 1
ATOM 3325 O O . THR B 1 65 ? -14.273 -3.141 23.531 1 98.75 65 THR B O 1
ATOM 3328 N N . VAL B 1 66 ? -13.391 -1.576 22.266 1 98.88 66 VAL B N 1
ATOM 3329 C CA . VAL B 1 66 ? -13.117 -2.445 21.141 1 98.88 66 VAL B CA 1
ATOM 3330 C C . VAL B 1 66 ? -11.875 -3.287 21.406 1 98.88 66 VAL B C 1
ATOM 3332 O O . VAL B 1 66 ? -11.586 -4.238 20.688 1 98.88 66 VAL B O 1
ATOM 3335 N N . THR B 1 67 ? -11.117 -2.914 22.484 1 98.81 67 THR B N 1
ATOM 3336 C CA . THR B 1 67 ? -9.93 -3.697 22.797 1 98.81 67 THR B CA 1
ATOM 3337 C C . THR B 1 67 ? -10.211 -4.652 23.953 1 98.81 67 THR B C 1
ATOM 3339 O O . THR B 1 67 ? -9.344 -5.441 24.344 1 98.81 67 THR B O 1
ATOM 3342 N N . ASN B 1 68 ? -11.398 -4.562 24.562 1 98.62 68 ASN B N 1
ATOM 3343 C CA . ASN B 1 68 ? -11.828 -5.469 25.625 1 98.62 68 ASN B CA 1
ATOM 3344 C C . ASN B 1 68 ? -12.375 -6.773 25.062 1 98.62 68 ASN B C 1
ATOM 3346 O O . ASN B 1 68 ? -13.469 -6.797 24.5 1 98.62 68 ASN B O 1
ATOM 3350 N N . LYS B 1 69 ? -11.711 -7.883 25.266 1 98.12 69 LYS B N 1
ATOM 3351 C CA . LYS B 1 69 ? -12.078 -9.18 24.703 1 98.12 69 LYS B CA 1
ATOM 3352 C C . LYS B 1 69 ? -13.445 -9.633 25.203 1 98.12 69 LYS B C 1
ATOM 3354 O O . LYS B 1 69 ? -14.086 -10.484 24.594 1 98.12 69 LYS B O 1
ATOM 3359 N N . LYS B 1 70 ? -13.898 -9.047 26.297 1 98.25 70 LYS B N 1
ATOM 3360 C CA . LYS B 1 70 ? -15.188 -9.422 26.859 1 98.25 70 LYS B CA 1
ATOM 3361 C C . LYS B 1 70 ? -16.312 -8.57 26.281 1 98.25 70 LYS B C 1
ATOM 3363 O O . LYS B 1 70 ? -17.5 -8.836 26.531 1 98.25 70 LYS B O 1
ATOM 3368 N N . SER B 1 71 ? -15.945 -7.566 25.609 1 98.5 71 SER B N 1
ATOM 3369 C CA . SER B 1 71 ? -16.938 -6.676 25.016 1 98.5 71 SER B CA 1
ATOM 3370 C C . SER B 1 71 ? -17.594 -7.312 23.797 1 98.5 71 SER B C 1
ATOM 3372 O O . SER B 1 71 ? -16.922 -7.969 23 1 98.5 71 SER B O 1
ATOM 3374 N N . ALA B 1 72 ? -18.859 -7.047 23.547 1 98.19 72 ALA B N 1
ATOM 3375 C CA . ALA B 1 72 ? -19.547 -7.477 22.344 1 98.19 72 ALA B CA 1
ATOM 3376 C C . ALA B 1 72 ? -19.016 -6.758 21.109 1 98.19 72 ALA B C 1
ATOM 3378 O O . ALA B 1 72 ? -19.219 -7.207 19.984 1 98.19 72 ALA B O 1
ATOM 3379 N N . ASP B 1 73 ? -18.234 -5.723 21.328 1 98.75 73 ASP B N 1
ATOM 3380 C CA . ASP B 1 73 ? -17.703 -4.91 20.234 1 98.75 73 ASP B CA 1
ATOM 3381 C C . ASP B 1 73 ? -16.203 -5.125 20.062 1 98.75 73 ASP B C 1
ATOM 3383 O O . ASP B 1 73 ? -15.516 -4.309 19.438 1 98.75 73 ASP B O 1
ATOM 3387 N N . TYR B 1 74 ? -15.711 -6.211 20.656 1 98.88 74 TYR B N 1
ATOM 3388 C CA . TYR B 1 74 ? -14.289 -6.516 20.547 1 98.88 74 TYR B CA 1
ATOM 3389 C C . TYR B 1 74 ? -13.859 -6.605 19.078 1 98.88 74 TYR B C 1
ATOM 3391 O O . TYR B 1 74 ? -14.562 -7.203 18.266 1 98.88 74 TYR B O 1
ATOM 3399 N N . ILE B 1 75 ? -12.734 -5.996 18.781 1 98.88 75 ILE B N 1
ATOM 3400 C CA . ILE B 1 75 ? -12.125 -6.086 17.453 1 98.88 75 ILE B CA 1
ATOM 3401 C C . ILE B 1 75 ? -10.758 -6.754 17.547 1 98.88 75 ILE B C 1
ATOM 3403 O O . ILE B 1 75 ? -9.875 -6.266 18.266 1 98.88 75 ILE B O 1
ATOM 3407 N N . PRO B 1 76 ? -10.523 -7.836 16.844 1 98.44 76 PRO B N 1
ATOM 3408 C CA . PRO B 1 76 ? -9.188 -8.438 16.844 1 98.44 76 PRO B CA 1
ATOM 3409 C C . PRO B 1 76 ? -8.117 -7.5 16.297 1 98.44 76 PRO B C 1
ATOM 3411 O O . PRO B 1 76 ? -8.398 -6.711 15.383 1 98.44 76 PRO B O 1
ATOM 3414 N N . PRO B 1 77 ? -6.922 -7.59 16.781 1 98.12 77 PRO B N 1
ATOM 3415 C CA . PRO B 1 77 ? -5.867 -6.648 16.391 1 98.12 77 PRO B CA 1
ATOM 3416 C C . PRO B 1 77 ? -5.711 -6.527 14.875 1 98.12 77 PRO B C 1
ATOM 3418 O O . PRO B 1 77 ? -5.484 -5.43 14.359 1 98.12 77 PRO B O 1
ATOM 3421 N N . GLU B 1 78 ? -5.875 -7.59 14.117 1 96.38 78 GLU B N 1
ATOM 3422 C CA . GLU B 1 78 ? -5.648 -7.598 12.672 1 96.38 78 GLU B CA 1
ATOM 3423 C C . GLU B 1 78 ? -6.676 -6.727 11.953 1 96.38 78 GLU B C 1
ATOM 3425 O O . GLU B 1 78 ? -6.453 -6.312 10.812 1 96.38 78 GLU B O 1
ATOM 3430 N N . ASP B 1 79 ? -7.77 -6.391 12.648 1 98.19 79 ASP B N 1
ATOM 3431 C CA . ASP B 1 79 ? -8.844 -5.629 12.008 1 98.19 79 ASP B CA 1
ATOM 3432 C C . ASP B 1 79 ? -8.922 -4.215 12.578 1 98.19 79 ASP B C 1
ATOM 3434 O O . ASP B 1 79 ? -9.789 -3.428 12.18 1 98.19 79 ASP B O 1
ATOM 3438 N N . ARG B 1 80 ? -7.992 -3.834 13.5 1 98.88 80 ARG B N 1
ATOM 3439 C CA . ARG B 1 80 ? -7.988 -2.494 14.078 1 98.88 80 ARG B CA 1
ATOM 3440 C C . ARG B 1 80 ? -7.223 -1.517 13.195 1 98.88 80 ARG B C 1
ATOM 3442 O O . ARG B 1 80 ? -6.086 -1.153 13.5 1 98.88 80 ARG B O 1
ATOM 3449 N N . VAL B 1 81 ? -7.855 -1.086 12.172 1 98.94 81 VAL B N 1
ATOM 3450 C CA . VAL B 1 81 ? -7.227 -0.162 11.227 1 98.94 81 VAL B CA 1
ATOM 3451 C C . VAL B 1 81 ? -7.73 1.257 11.484 1 98.94 81 VAL B C 1
ATOM 3453 O O . VAL B 1 81 ? -8.938 1.495 11.531 1 98.94 81 VAL B O 1
ATOM 3456 N N . ALA B 1 82 ? -6.828 2.189 11.695 1 99 82 ALA B N 1
ATOM 3457 C CA . ALA B 1 82 ? -7.125 3.613 11.812 1 99 82 ALA B CA 1
ATOM 3458 C C . ALA B 1 82 ? -6.473 4.406 10.68 1 99 82 ALA B C 1
ATOM 3460 O O . ALA B 1 82 ? -5.289 4.227 10.391 1 99 82 ALA B O 1
ATOM 3461 N N . VAL B 1 83 ? -7.254 5.27 10.039 1 99 83 VAL B N 1
ATOM 3462 C CA . VAL B 1 83 ? -6.73 6.078 8.945 1 99 83 VAL B CA 1
ATOM 3463 C C . VAL B 1 83 ? -6.781 7.559 9.32 1 99 83 VAL B C 1
ATOM 3465 O O . VAL B 1 83 ? -7.754 8.016 9.922 1 99 83 VAL B O 1
ATOM 3468 N N . PHE B 1 84 ? -5.68 8.266 9.008 1 99 84 PHE B N 1
ATOM 3469 C CA . PHE B 1 84 ? -5.535 9.688 9.312 1 99 84 PHE B CA 1
ATOM 3470 C C . PHE B 1 84 ? -5.273 10.484 8.039 1 99 84 PHE B C 1
ATOM 3472 O O . PHE B 1 84 ? -4.398 10.133 7.25 1 99 84 PHE B O 1
ATOM 3479 N N . ASP B 1 85 ? -6.023 11.578 7.898 1 98.94 85 ASP B N 1
ATOM 3480 C CA . ASP B 1 85 ? -5.531 12.672 7.066 1 98.94 85 ASP B CA 1
ATOM 3481 C C . ASP B 1 85 ? -4.293 13.312 7.68 1 98.94 85 ASP B C 1
ATOM 3483 O O . ASP B 1 85 ? -3.998 13.109 8.859 1 98.94 85 ASP B O 1
ATOM 3487 N N . MET B 1 86 ? -3.514 14.016 6.805 1 98.81 86 MET B N 1
ATOM 3488 C CA . MET B 1 86 ? -2.338 14.68 7.359 1 98.81 86 MET B CA 1
ATOM 3489 C C . MET B 1 86 ? -2.602 16.172 7.562 1 98.81 86 MET B C 1
ATOM 3491 O O . MET B 1 86 ? -2.695 16.641 8.703 1 98.81 86 MET B O 1
ATOM 3495 N N . ASP B 1 87 ? -2.881 16.922 6.523 1 98.31 87 ASP B N 1
ATOM 3496 C CA . ASP B 1 87 ? -3.006 18.375 6.559 1 98.31 87 ASP B CA 1
ATOM 3497 C C . ASP B 1 87 ? -4.254 18.797 7.332 1 98.31 87 ASP B C 1
ATOM 3499 O O . ASP B 1 87 ? -5.367 18.391 6.988 1 98.31 87 ASP B O 1
ATOM 3503 N N . GLY B 1 88 ? -4.027 19.562 8.344 1 98.5 88 GLY B N 1
ATOM 3504 C CA . GLY B 1 88 ? -5.133 20.031 9.164 1 98.5 88 GLY B CA 1
ATOM 3505 C C . GLY B 1 88 ? -5.617 18.984 10.156 1 98.5 88 GLY B C 1
ATOM 3506 O O . GLY B 1 88 ? -6.613 19.203 10.852 1 98.5 88 GLY B O 1
ATOM 3507 N N . THR B 1 89 ? -4.93 17.844 10.156 1 98.88 89 THR B N 1
ATOM 3508 C CA . THR B 1 89 ? -5.289 16.75 11.047 1 98.88 89 THR B CA 1
ATOM 3509 C C . THR B 1 89 ? -4.105 16.359 11.938 1 98.88 89 THR B C 1
ATOM 3511 O O . THR B 1 89 ? -4.215 16.359 13.164 1 98.88 89 THR B O 1
ATOM 3514 N N . LEU B 1 90 ? -2.977 16.031 11.344 1 98.88 90 LEU B N 1
ATOM 3515 C CA . LEU B 1 90 ? -1.747 15.75 12.078 1 98.88 90 LEU B CA 1
ATOM 3516 C C . LEU B 1 90 ? -0.786 16.938 12 1 98.88 90 LEU B C 1
ATOM 3518 O O . LEU B 1 90 ? 0.006 17.156 12.922 1 98.88 90 LEU B O 1
ATOM 3522 N N . LEU B 1 91 ? -0.84 17.641 10.906 1 98.44 91 LEU B N 1
ATOM 3523 C CA . LEU B 1 91 ? 0.055 18.734 10.562 1 98.44 91 LEU B CA 1
ATOM 3524 C C . LEU B 1 91 ? -0.735 19.969 10.172 1 98.44 91 LEU B C 1
ATOM 3526 O O . LEU B 1 91 ? -1.757 19.875 9.484 1 98.44 91 LEU B O 1
ATOM 3530 N N . GLY B 1 92 ? -0.204 21.156 10.555 1 97.75 92 GLY B N 1
ATOM 3531 C CA . GLY B 1 92 ? -0.856 22.391 10.164 1 97.75 92 GLY B CA 1
ATOM 3532 C C . GLY B 1 92 ? -1 22.547 8.664 1 97.75 92 GLY B C 1
ATOM 3533 O O . GLY B 1 92 ? -0.182 22.016 7.898 1 97.75 92 GLY B O 1
ATOM 3534 N N . GLU B 1 93 ? -2.053 23.375 8.227 1 96.06 93 GLU B N 1
ATOM 3535 C CA . GLU B 1 93 ? -2.291 23.453 6.785 1 96.06 93 GLU B CA 1
ATOM 3536 C C . GLU B 1 93 ? -2.504 24.906 6.344 1 96.06 93 GLU B C 1
ATOM 3538 O O . GLU B 1 93 ? -2.896 25.156 5.203 1 96.06 93 GLU B O 1
ATOM 3543 N N . ARG B 1 94 ? -2.275 25.844 7.188 1 94.62 94 ARG B N 1
ATOM 3544 C CA . ARG B 1 94 ? -2.66 27.219 6.855 1 94.62 94 ARG B CA 1
ATOM 3545 C C . ARG B 1 94 ? -1.492 28.172 7.047 1 94.62 94 ARG B C 1
ATOM 3547 O O . ARG B 1 94 ? -1.68 29.312 7.5 1 94.62 94 ARG B O 1
ATOM 3554 N N . THR B 1 95 ? -0.369 27.812 6.734 1 95.69 95 THR B N 1
ATOM 3555 C CA . THR B 1 95 ? 0.797 28.641 6.992 1 95.69 95 THR B CA 1
ATOM 3556 C C . THR B 1 95 ? 1.525 28.969 5.691 1 95.69 95 THR B C 1
ATOM 3558 O O . THR B 1 95 ? 2.725 28.719 5.562 1 95.69 95 THR B O 1
ATOM 3561 N N . PRO B 1 96 ? 1.014 29.516 4.695 1 95.31 96 PRO B N 1
ATOM 3562 C CA . PRO B 1 96 ? -0.398 29.875 4.566 1 95.31 96 PRO B CA 1
ATOM 3563 C C . PRO B 1 96 ? -1.221 28.812 3.838 1 95.31 96 PRO B C 1
ATOM 3565 O O . PRO B 1 96 ? -2.426 29 3.641 1 95.31 96 PRO B O 1
ATOM 3568 N N . SER B 1 97 ? -0.622 27.844 3.312 1 96.5 97 SER B N 1
ATOM 3569 C CA . SER B 1 97 ? -1.294 26.688 2.705 1 96.5 97 SER B CA 1
ATOM 3570 C C . SER B 1 97 ? -0.597 25.391 3.066 1 96.5 97 SER B C 1
ATOM 3572 O O . SER B 1 97 ? 0.254 25.359 3.957 1 96.5 97 SER B O 1
ATOM 3574 N N . TYR B 1 98 ? -1.082 24.297 2.424 1 97.06 98 TYR B N 1
ATOM 3575 C CA . TYR B 1 98 ? -0.513 22.969 2.67 1 97.06 98 TYR B CA 1
ATOM 3576 C C . TYR B 1 98 ? 0.999 22.984 2.475 1 97.06 98 TYR B C 1
ATOM 3578 O O . TYR B 1 98 ? 1.514 23.703 1.611 1 97.06 98 TYR B O 1
ATOM 3586 N N . PHE B 1 99 ? 1.717 22.156 3.303 1 98 99 PHE B N 1
ATOM 3587 C CA . PHE B 1 99 ? 3.166 22.031 3.203 1 98 99 PHE B CA 1
ATOM 3588 C C . PHE B 1 99 ? 3.594 21.828 1.754 1 98 99 PHE B C 1
ATOM 3590 O O . PHE B 1 99 ? 4.473 22.531 1.255 1 98 99 PHE B O 1
ATOM 3597 N N . GLU B 1 100 ? 2.955 20.875 1.03 1 97.5 100 GLU B N 1
ATOM 3598 C CA . GLU B 1 100 ? 3.42 20.516 -0.303 1 97.5 100 GLU B CA 1
ATOM 3599 C C . GLU B 1 100 ? 3.111 21.609 -1.317 1 97.5 100 GLU B C 1
ATOM 3601 O O . GLU B 1 100 ? 3.844 21.781 -2.295 1 97.5 100 GLU B O 1
ATOM 3606 N N . TRP B 1 101 ? 1.991 22.391 -1.094 1 97.94 101 TRP B N 1
ATOM 3607 C CA . TRP B 1 101 ? 1.709 23.5 -1.99 1 97.94 101 TRP B CA 1
ATOM 3608 C C . TRP B 1 101 ? 2.775 24.578 -1.865 1 97.94 101 TRP B C 1
ATOM 3610 O O . TRP B 1 101 ? 3.23 25.125 -2.871 1 97.94 101 TRP B O 1
ATOM 3620 N N . MET B 1 102 ? 3.115 24.859 -0.643 1 98.44 102 MET B N 1
ATOM 3621 C CA . MET B 1 102 ? 4.145 25.875 -0.417 1 98.44 102 MET B CA 1
ATOM 3622 C C . MET B 1 102 ? 5.488 25.406 -0.965 1 98.44 102 MET B C 1
ATOM 3624 O O . MET B 1 102 ? 6.246 26.219 -1.52 1 98.44 102 MET B O 1
ATOM 3628 N N . MET B 1 103 ? 5.812 24.141 -0.787 1 98.75 103 MET B N 1
ATOM 3629 C CA . MET B 1 103 ? 7.047 23.578 -1.323 1 98.75 103 MET B CA 1
ATOM 3630 C C . MET B 1 103 ? 7.059 23.656 -2.846 1 98.75 103 MET B C 1
ATOM 3632 O O . MET B 1 103 ? 8.078 23.984 -3.445 1 98.75 103 MET B O 1
ATOM 3636 N N . TYR B 1 104 ? 5.941 23.344 -3.471 1 98.69 104 TYR B N 1
ATOM 3637 C CA . TYR B 1 104 ? 5.766 23.438 -4.914 1 98.69 104 TYR B CA 1
ATOM 3638 C C . TYR B 1 104 ? 5.996 24.859 -5.41 1 98.69 104 TYR B C 1
ATOM 3640 O O . TYR B 1 104 ? 6.758 25.078 -6.355 1 98.69 104 TYR B O 1
ATOM 3648 N N . VAL B 1 105 ? 5.359 25.828 -4.77 1 98.5 105 VAL B N 1
ATOM 3649 C CA . VAL B 1 105 ? 5.512 27.234 -5.145 1 98.5 105 VAL B CA 1
ATOM 3650 C C . VAL B 1 105 ? 6.973 27.656 -4.988 1 98.5 105 VAL B C 1
ATOM 3652 O O . VAL B 1 105 ? 7.523 28.328 -5.855 1 98.5 105 VAL B O 1
ATOM 3655 N N . HIS B 1 106 ? 7.602 27.234 -3.891 1 98.69 106 HIS B N 1
ATOM 3656 C CA . HIS B 1 106 ? 9.016 27.547 -3.686 1 98.69 106 HIS B CA 1
ATOM 3657 C C . HIS B 1 106 ? 9.867 27.016 -4.828 1 98.69 106 HIS B C 1
ATOM 3659 O O . HIS B 1 106 ? 10.719 27.734 -5.363 1 98.69 106 HIS B O 1
ATOM 3665 N N . ARG B 1 107 ? 9.664 25.766 -5.211 1 98.75 107 ARG B N 1
ATOM 3666 C CA . ARG B 1 107 ? 10.445 25.141 -6.273 1 98.75 107 ARG B CA 1
ATOM 3667 C C . ARG B 1 107 ? 10.266 25.891 -7.598 1 98.75 107 ARG B C 1
ATOM 3669 O O . ARG B 1 107 ? 11.242 26.219 -8.273 1 98.75 107 ARG B O 1
ATOM 3676 N N . ALA B 1 108 ? 9.047 26.172 -7.926 1 98.75 108 ALA B N 1
ATOM 3677 C CA . ALA B 1 108 ? 8.703 26.688 -9.25 1 98.75 108 ALA B CA 1
ATOM 3678 C C . ALA B 1 108 ? 9.094 28.156 -9.383 1 98.75 108 ALA B C 1
ATOM 3680 O O . ALA B 1 108 ? 9.43 28.625 -10.469 1 98.75 108 ALA B O 1
ATOM 3681 N N . LEU B 1 109 ? 9.078 28.891 -8.242 1 98.62 109 LEU B N 1
ATOM 3682 C CA . LEU B 1 109 ? 9.172 30.344 -8.391 1 98.62 109 LEU B CA 1
ATOM 3683 C C . LEU B 1 109 ? 10.391 30.875 -7.656 1 98.62 109 LEU B C 1
ATOM 3685 O O . LEU B 1 109 ? 10.914 31.938 -8.008 1 98.62 109 LEU B O 1
ATOM 3689 N N . HIS B 1 110 ? 10.914 30.172 -6.621 1 98.19 110 HIS B N 1
ATOM 3690 C CA . HIS B 1 110 ? 11.836 30.844 -5.719 1 98.19 110 HIS B CA 1
ATOM 3691 C C . HIS B 1 110 ? 13.125 30.047 -5.543 1 98.19 110 HIS B C 1
ATOM 3693 O O . HIS B 1 110 ? 14.055 30.5 -4.883 1 98.19 110 HIS B O 1
ATOM 3699 N N . ASP B 1 111 ? 13.164 28.859 -6.047 1 97.88 111 ASP B N 1
ATOM 3700 C CA . ASP B 1 111 ? 14.367 28.047 -6 1 97.88 111 ASP B CA 1
ATOM 3701 C C . ASP B 1 111 ? 15.359 28.469 -7.082 1 97.88 111 ASP B C 1
ATOM 3703 O O . ASP B 1 111 ? 15.141 28.203 -8.266 1 97.88 111 ASP B O 1
ATOM 3707 N N . PRO B 1 112 ? 16.484 29.031 -6.777 1 97.06 112 PRO B N 1
ATOM 3708 C CA . PRO B 1 112 ? 17.438 29.516 -7.789 1 97.06 112 PRO B CA 1
ATOM 3709 C C . PRO B 1 112 ? 18.125 28.375 -8.531 1 97.06 112 PRO B C 1
ATOM 3711 O O . PRO B 1 112 ? 18.719 28.594 -9.586 1 97.06 112 PRO B O 1
ATOM 3714 N N . SER B 1 113 ? 18.047 27.203 -7.969 1 96.31 113 SER B N 1
ATOM 3715 C CA . SER B 1 113 ? 18.75 26.078 -8.562 1 96.31 113 SER B CA 1
ATOM 3716 C C . SER B 1 113 ? 17.906 25.391 -9.625 1 96.31 113 SER B C 1
ATOM 3718 O O . SER B 1 113 ? 18.344 24.422 -10.258 1 96.31 113 SER B O 1
ATOM 3720 N N . TYR B 1 114 ? 16.719 25.891 -9.812 1 97.5 114 TYR B N 1
ATOM 3721 C CA . TYR B 1 114 ? 15.797 25.234 -10.727 1 97.5 114 TYR B CA 1
ATOM 3722 C C . TYR B 1 114 ? 15.133 26.25 -11.656 1 97.5 114 TYR B C 1
ATOM 3724 O O . TYR B 1 114 ? 14.703 27.312 -11.211 1 97.5 114 TYR B O 1
ATOM 3732 N N . THR B 1 115 ? 15.109 25.938 -13.016 1 97.88 115 THR B N 1
ATOM 3733 C CA . THR B 1 115 ? 14.375 26.75 -13.984 1 97.88 115 THR B CA 1
ATOM 3734 C C . THR B 1 115 ? 13.133 26 -14.477 1 97.88 115 THR B C 1
ATOM 3736 O O . THR B 1 115 ? 13.242 25.047 -15.25 1 97.88 115 THR B O 1
ATOM 3739 N N . PRO B 1 116 ? 12.039 26.344 -14.031 1 98.12 116 PRO B N 1
ATOM 3740 C CA . PRO B 1 116 ? 10.812 25.688 -14.5 1 98.12 116 PRO B CA 1
ATOM 3741 C C . PRO B 1 116 ? 10.484 26.031 -15.953 1 98.12 116 PRO B C 1
ATOM 3743 O O . PRO B 1 116 ? 11 27.016 -16.484 1 98.12 116 PRO B O 1
ATOM 3746 N N . SER B 1 117 ? 9.617 25.25 -16.594 1 97.94 117 SER B N 1
ATOM 3747 C CA . SER B 1 117 ? 9.055 25.672 -17.875 1 97.94 117 SER B CA 1
ATOM 3748 C C . SER B 1 117 ? 8.242 26.953 -17.734 1 97.94 117 SER B C 1
ATOM 3750 O O . SER B 1 117 ? 7.812 27.297 -16.625 1 97.94 117 SER B O 1
ATOM 3752 N N . GLU B 1 118 ? 8.055 27.594 -18.844 1 98.19 118 GLU B N 1
ATOM 3753 C CA . GLU B 1 118 ? 7.238 28.797 -18.828 1 98.19 118 GLU B CA 1
ATOM 3754 C C . GLU B 1 118 ? 5.828 28.516 -18.328 1 98.19 118 GLU B C 1
ATOM 3756 O O . GLU B 1 118 ? 5.266 29.281 -17.547 1 98.19 118 GLU B O 1
ATOM 3761 N N . GLU B 1 119 ? 5.301 27.406 -18.734 1 98 119 GLU B N 1
ATOM 3762 C CA . GLU B 1 119 ? 3.955 27 -18.344 1 98 119 GLU B CA 1
ATOM 3763 C C . GLU B 1 119 ? 3.881 26.75 -16.828 1 98 119 GLU B C 1
ATOM 3765 O O . GLU B 1 119 ? 2.957 27.219 -16.172 1 98 119 GLU B O 1
ATOM 3770 N N . ASP B 1 120 ? 4.82 26.031 -16.297 1 98.06 120 ASP B N 1
ATOM 3771 C CA . ASP B 1 120 ? 4.848 25.719 -14.875 1 98.06 120 ASP B CA 1
ATOM 3772 C C . ASP B 1 120 ? 5.016 27 -14.047 1 98.06 120 ASP B C 1
ATOM 3774 O O . ASP B 1 120 ? 4.375 27.156 -13 1 98.06 120 ASP B O 1
ATOM 3778 N N . ARG B 1 121 ? 5.863 27.875 -14.477 1 98.31 121 ARG B N 1
ATOM 3779 C CA . ARG B 1 121 ? 6.082 29.125 -13.758 1 98.31 121 ARG B CA 1
ATOM 3780 C C . ARG B 1 121 ? 4.812 29.969 -13.727 1 98.31 121 ARG B C 1
ATOM 3782 O O . ARG B 1 121 ? 4.438 30.5 -12.672 1 98.31 121 ARG B O 1
ATOM 3789 N N . ALA B 1 122 ? 4.184 30.109 -14.914 1 98.44 122 ALA B N 1
ATOM 3790 C CA . ALA B 1 122 ? 2.965 30.906 -15 1 98.44 122 ALA B CA 1
ATOM 3791 C C . ALA B 1 122 ? 1.876 30.359 -14.086 1 98.44 122 ALA B C 1
ATOM 3793 O O . ALA B 1 122 ? 1.198 31.109 -13.391 1 98.44 122 ALA B O 1
ATOM 3794 N N . TYR B 1 123 ? 1.709 29.094 -14.078 1 97.88 123 TYR B N 1
ATOM 3795 C CA . TYR B 1 123 ? 0.651 28.5 -13.266 1 97.88 123 TYR B CA 1
ATOM 3796 C C . TYR B 1 123 ? 0.996 28.578 -11.781 1 97.88 123 TYR B C 1
ATOM 3798 O O . TYR B 1 123 ? 0.116 28.797 -10.945 1 97.88 123 TYR B O 1
ATOM 3806 N N . ALA B 1 124 ? 2.248 28.328 -11.445 1 98.5 124 ALA B N 1
ATOM 3807 C CA . ALA B 1 124 ? 2.666 28.453 -10.055 1 98.5 124 ALA B CA 1
ATOM 3808 C C . ALA B 1 124 ? 2.365 29.844 -9.516 1 98.5 124 ALA B C 1
ATOM 3810 O O . ALA B 1 124 ? 2.025 30 -8.336 1 98.5 124 ALA B O 1
ATOM 3811 N N . LYS B 1 125 ? 2.502 30.859 -10.352 1 98.38 125 LYS B N 1
ATOM 3812 C CA . LYS B 1 125 ? 2.166 32.219 -9.938 1 98.38 125 LYS B CA 1
ATOM 3813 C C . LYS B 1 125 ? 0.674 32.344 -9.648 1 98.38 125 LYS B C 1
ATOM 3815 O O . LYS B 1 125 ? 0.281 33.031 -8.688 1 98.38 125 LYS B O 1
ATOM 3820 N N . VAL B 1 126 ? -0.144 31.75 -10.5 1 97.94 126 VAL B N 1
ATOM 3821 C CA . VAL B 1 126 ? -1.585 31.734 -10.266 1 97.94 126 VAL B CA 1
ATOM 3822 C C . VAL B 1 126 ? -1.887 31.078 -8.922 1 97.94 126 VAL B C 1
ATOM 3824 O O . VAL B 1 126 ? -2.707 31.578 -8.148 1 97.94 126 VAL B O 1
ATOM 3827 N N . VAL B 1 127 ? -1.213 29.969 -8.578 1 98.19 127 VAL B N 1
ATOM 3828 C CA . VAL B 1 127 ? -1.416 29.234 -7.336 1 98.19 127 VAL B CA 1
ATOM 3829 C C . VAL B 1 127 ? -0.961 30.078 -6.148 1 98.19 127 VAL B C 1
ATOM 3831 O O . VAL B 1 127 ? -1.679 30.203 -5.156 1 98.19 127 VAL B O 1
ATOM 3834 N N . GLU B 1 128 ? 0.22 30.672 -6.266 1 98.12 128 GLU B N 1
ATOM 3835 C CA . GLU B 1 128 ? 0.723 31.516 -5.188 1 98.12 128 GLU B CA 1
ATOM 3836 C C . GLU B 1 128 ? -0.246 32.656 -4.883 1 98.12 128 GLU B C 1
ATOM 3838 O O . GLU B 1 128 ? -0.544 32.938 -3.721 1 98.12 128 GLU B O 1
ATOM 3843 N N . ASP B 1 129 ? -0.728 33.281 -5.91 1 97.75 129 ASP B N 1
ATOM 3844 C CA . ASP B 1 129 ? -1.659 34.406 -5.738 1 97.75 129 ASP B CA 1
ATOM 3845 C C . ASP B 1 129 ? -2.934 33.938 -5.031 1 97.75 129 ASP B C 1
ATOM 3847 O O . ASP B 1 129 ? -3.447 34.656 -4.156 1 97.75 129 ASP B O 1
ATOM 3851 N N . ALA B 1 130 ? -3.434 32.844 -5.426 1 96.94 130 ALA B N 1
ATOM 3852 C CA . ALA B 1 130 ? -4.641 32.281 -4.809 1 96.94 130 ALA B CA 1
ATOM 3853 C C . ALA B 1 130 ? -4.41 32 -3.328 1 96.94 130 ALA B C 1
ATOM 3855 O O . ALA B 1 130 ? -5.289 32.25 -2.496 1 96.94 130 ALA B O 1
ATOM 3856 N N . ILE B 1 131 ? -3.252 31.438 -2.979 1 96.75 131 ILE B N 1
ATOM 3857 C CA . ILE B 1 131 ? -2.9 31.109 -1.602 1 96.75 131 ILE B CA 1
ATOM 3858 C C . ILE B 1 131 ? -2.898 32.375 -0.753 1 96.75 131 ILE B C 1
ATOM 3860 O O . ILE B 1 131 ? -3.557 32.438 0.289 1 96.75 131 ILE B O 1
ATOM 3864 N N . TYR B 1 132 ? -2.316 33.375 -1.216 1 95.62 132 TYR B N 1
ATOM 3865 C CA . TYR B 1 132 ? -2.15 34.594 -0.414 1 95.62 132 TYR B CA 1
ATOM 3866 C C . TYR B 1 132 ? -3.428 35.438 -0.411 1 95.62 132 TYR B C 1
ATOM 3868 O O . TYR B 1 132 ? -3.65 36.219 0.498 1 95.62 132 TYR B O 1
ATOM 3876 N N . ALA B 1 133 ? -4.293 35.188 -1.397 1 94.31 133 ALA B N 1
ATOM 3877 C CA . ALA B 1 133 ? -5.605 35.844 -1.401 1 94.31 133 ALA B CA 1
ATOM 3878 C C . ALA B 1 133 ? -6.602 35.062 -0.55 1 94.31 133 ALA B C 1
ATOM 3880 O O . ALA B 1 133 ? -7.727 35.5 -0.325 1 94.31 133 ALA B O 1
ATOM 3881 N N . HIS B 1 134 ? -6.176 33.844 -0.091 1 89.5 134 HIS B N 1
ATOM 3882 C CA . HIS B 1 134 ? -7.02 32.938 0.681 1 89.5 134 HIS B CA 1
ATOM 3883 C C . HIS B 1 134 ? -8.289 32.594 -0.087 1 89.5 134 HIS B C 1
ATOM 3885 O O . HIS B 1 134 ? -9.375 32.531 0.493 1 89.5 134 HIS B O 1
ATOM 3891 N N . ALA B 1 135 ? -8.148 32.5 -1.385 1 87.88 135 ALA B N 1
ATOM 3892 C CA . ALA B 1 135 ? -9.258 32.188 -2.287 1 87.88 135 ALA B CA 1
ATOM 3893 C C . ALA B 1 135 ? -8.867 31.109 -3.295 1 87.88 135 ALA B C 1
ATOM 3895 O O . ALA B 1 135 ? -8.703 31.391 -4.484 1 87.88 135 ALA B O 1
ATOM 3896 N N . ILE B 1 136 ? -8.734 29.922 -2.824 1 88 136 ILE B N 1
ATOM 3897 C CA . ILE B 1 136 ? -8.336 28.812 -3.68 1 88 136 ILE B CA 1
ATOM 3898 C C . ILE B 1 136 ? -9.578 28.203 -4.34 1 88 136 ILE B C 1
ATOM 3900 O O . ILE B 1 136 ? -10.461 27.672 -3.658 1 88 136 ILE B O 1
ATOM 3904 N N . PRO B 1 137 ? -9.617 28.25 -5.637 1 86 137 PRO B N 1
ATOM 3905 C CA . PRO B 1 137 ? -10.766 27.656 -6.32 1 86 137 PRO B CA 1
ATOM 3906 C C . PRO B 1 137 ? -10.852 26.141 -6.121 1 86 137 PRO B C 1
ATOM 3908 O O . PRO B 1 137 ? -9.82 25.484 -5.965 1 86 137 PRO B O 1
ATOM 3911 N N . GLY B 1 138 ? -12.07 25.609 -6.246 1 77.44 138 GLY B N 1
ATOM 3912 C CA . GLY B 1 138 ? -12.312 24.203 -5.992 1 77.44 138 GLY B CA 1
ATOM 3913 C C . GLY B 1 138 ? -11.617 23.281 -6.984 1 77.44 138 GLY B C 1
ATOM 3914 O O . GLY B 1 138 ? -11.227 22.172 -6.641 1 77.44 138 GLY B O 1
ATOM 3915 N N . ASP B 1 139 ? -11.438 23.688 -8.141 1 81.44 139 ASP B N 1
ATOM 3916 C CA . ASP B 1 139 ? -10.891 22.844 -9.195 1 81.44 139 ASP B CA 1
ATOM 3917 C C . ASP B 1 139 ? -9.375 22.969 -9.266 1 81.44 139 ASP B C 1
ATOM 3919 O O . ASP B 1 139 ? -8.727 22.312 -10.086 1 81.44 139 ASP B O 1
ATOM 3923 N N . MET B 1 140 ? -8.781 23.719 -8.438 1 90.56 140 MET B N 1
ATOM 3924 C CA . MET B 1 140 ? -7.352 24 -8.5 1 90.56 140 MET B CA 1
ATOM 3925 C C . MET B 1 140 ? -6.543 22.797 -8.047 1 90.56 140 MET B C 1
ATOM 3927 O O . MET B 1 140 ? -5.395 22.609 -8.461 1 90.56 140 MET B O 1
ATOM 3931 N N . GLU B 1 141 ? -7.137 21.953 -7.289 1 89 141 GLU B N 1
ATOM 3932 C CA . GLU B 1 141 ? -6.418 20.828 -6.684 1 89 141 GLU B CA 1
ATOM 3933 C C . GLU B 1 141 ? -5.824 19.922 -7.754 1 89 141 GLU B C 1
ATOM 3935 O O . GLU B 1 141 ? -4.672 19.5 -7.648 1 89 141 GLU B O 1
ATOM 3940 N N . ARG B 1 142 ? -6.594 19.656 -8.766 1 90.38 142 ARG B N 1
ATOM 3941 C CA . ARG B 1 142 ? -6.141 18.75 -9.812 1 90.38 142 ARG B CA 1
ATOM 3942 C C . ARG B 1 142 ? -5 19.359 -10.617 1 90.38 142 ARG B C 1
ATOM 3944 O O . ARG B 1 142 ? -3.973 18.719 -10.844 1 90.38 142 ARG B O 1
ATOM 3951 N N . LYS B 1 143 ? -5.203 20.578 -11.055 1 93.5 143 LYS B N 1
ATOM 3952 C CA . LYS B 1 143 ? -4.199 21.25 -11.883 1 93.5 143 LYS B CA 1
ATOM 3953 C C . LYS B 1 143 ? -2.918 21.5 -11.086 1 93.5 143 LYS B C 1
ATOM 3955 O O . LYS B 1 143 ? -1.815 21.375 -11.625 1 93.5 143 LYS B O 1
ATOM 3960 N N . GLU B 1 144 ? -3.141 21.844 -9.898 1 96.69 144 GLU B N 1
ATOM 3961 C CA . GLU B 1 144 ? -1.98 22.047 -9.031 1 96.69 144 GLU B CA 1
ATOM 3962 C C . GLU B 1 144 ? -1.164 20.766 -8.898 1 96.69 144 GLU B C 1
ATOM 3964 O O . GLU B 1 144 ? 0.064 20.797 -9 1 96.69 144 GLU B O 1
ATOM 3969 N N . ALA B 1 145 ? -1.812 19.625 -8.656 1 96.44 145 ALA B N 1
ATOM 3970 C CA . ALA B 1 145 ? -1.114 18.359 -8.492 1 96.44 145 ALA B CA 1
ATOM 3971 C C . ALA B 1 145 ? -0.31 18 -9.734 1 96.44 145 ALA B C 1
ATOM 3973 O O . ALA B 1 145 ? 0.812 17.5 -9.641 1 96.44 145 ALA B O 1
ATOM 3974 N N . LYS B 1 146 ? -0.878 18.219 -10.898 1 97.06 146 LYS B N 1
ATOM 3975 C CA . LYS B 1 146 ? -0.184 17.969 -12.156 1 97.06 146 LYS B CA 1
ATOM 3976 C C . LYS B 1 146 ? 1.057 18.844 -12.289 1 97.06 146 LYS B C 1
ATOM 3978 O O . LYS B 1 146 ? 2.129 18.375 -12.656 1 97.06 146 LYS B O 1
ATOM 3983 N N . SER B 1 147 ? 0.863 20.125 -12.016 1 98.06 147 SER B N 1
ATOM 3984 C CA . SER B 1 147 ? 1.985 21.062 -12.109 1 98.06 147 SER B CA 1
ATOM 3985 C C . SER B 1 147 ? 3.061 20.719 -11.078 1 98.06 147 SER B C 1
ATOM 3987 O O . SER B 1 147 ? 4.254 20.812 -11.375 1 98.06 147 SER B O 1
ATOM 3989 N N . GLN B 1 148 ? 2.635 20.375 -9.891 1 98.38 148 GLN B N 1
ATOM 3990 C CA . GLN B 1 148 ? 3.582 19.984 -8.852 1 98.38 148 GLN B CA 1
ATOM 3991 C C . GLN B 1 148 ? 4.414 18.781 -9.289 1 98.38 148 GLN B C 1
ATOM 3993 O O . GLN B 1 148 ? 5.641 18.797 -9.148 1 98.38 148 GLN B O 1
ATOM 3998 N N . ALA B 1 149 ? 3.752 17.734 -9.844 1 98.44 149 ALA B N 1
ATOM 3999 C CA . ALA B 1 149 ? 4.492 16.578 -10.344 1 98.44 149 ALA B CA 1
ATOM 4000 C C . ALA B 1 149 ? 5.496 17 -11.414 1 98.44 149 ALA B C 1
ATOM 4002 O O . ALA B 1 149 ? 6.625 16.5 -11.445 1 98.44 149 ALA B O 1
ATOM 4003 N N . SER B 1 150 ? 5.113 17.906 -12.227 1 98.5 150 SER B N 1
ATOM 4004 C CA . SER B 1 150 ? 5.945 18.344 -13.344 1 98.5 150 SER B CA 1
ATOM 4005 C C . SER B 1 150 ? 7.23 19 -12.852 1 98.5 150 SER B C 1
ATOM 4007 O O . SER B 1 150 ? 8.32 18.703 -13.352 1 98.5 150 SER B O 1
ATOM 4009 N N . VAL B 1 151 ? 7.172 19.828 -11.859 1 98.62 151 VAL B N 1
ATOM 4010 C CA . VAL B 1 151 ? 8.336 20.625 -11.477 1 98.62 151 VAL B CA 1
ATOM 4011 C C . VAL B 1 151 ? 9.305 19.75 -10.68 1 98.62 151 VAL B C 1
ATOM 4013 O O . VAL B 1 151 ? 10.477 20.109 -10.508 1 98.62 151 VAL B O 1
ATOM 4016 N N . PHE B 1 152 ? 8.875 18.672 -10.125 1 98.56 152 PHE B N 1
ATOM 4017 C CA . PHE B 1 152 ? 9.758 17.781 -9.391 1 98.56 152 PHE B CA 1
ATOM 4018 C C . PHE B 1 152 ? 10.117 16.547 -10.234 1 98.56 152 PHE B C 1
ATOM 4020 O O . PHE B 1 152 ? 10.836 15.664 -9.773 1 98.56 152 PHE B O 1
ATOM 4027 N N . ALA B 1 153 ? 9.578 16.422 -11.469 1 98 153 ALA B N 1
ATOM 4028 C CA . ALA B 1 153 ? 9.875 15.289 -12.352 1 98 153 ALA B CA 1
ATOM 4029 C C . ALA B 1 153 ? 11.367 15.203 -12.656 1 98 153 ALA B C 1
ATOM 4031 O O . ALA B 1 153 ? 12.031 16.234 -12.812 1 98 153 ALA B O 1
ATOM 4032 N N . GLY B 1 154 ? 11.867 13.969 -12.703 1 97.44 154 GLY B N 1
ATOM 4033 C CA . GLY B 1 154 ? 13.258 13.742 -13.047 1 97.44 154 GLY B CA 1
ATOM 4034 C C . GLY B 1 154 ? 14.172 13.656 -11.844 1 97.44 154 GLY B C 1
ATOM 4035 O O . GLY B 1 154 ? 15.281 13.133 -11.93 1 97.44 154 GLY B O 1
ATOM 4036 N N . MET B 1 155 ? 13.742 14.188 -10.656 1 98.06 155 MET B N 1
ATOM 4037 C CA . MET B 1 155 ? 14.531 14.023 -9.438 1 98.06 155 MET B CA 1
ATOM 4038 C C . MET B 1 155 ? 14.609 12.562 -9.031 1 98.06 155 MET B C 1
ATOM 4040 O O . MET B 1 155 ? 13.625 11.828 -9.141 1 98.06 155 MET B O 1
ATOM 4044 N N . THR B 1 156 ? 15.75 12.18 -8.617 1 98 156 THR B N 1
ATOM 4045 C CA . THR B 1 156 ? 15.812 10.891 -7.934 1 98 156 THR B CA 1
ATOM 4046 C C . THR B 1 156 ? 15.07 10.945 -6.605 1 98 156 THR B C 1
ATOM 4048 O O . THR B 1 156 ? 14.797 12.023 -6.078 1 98 156 THR B O 1
ATOM 4051 N N . ILE B 1 157 ? 14.766 9.852 -6.059 1 96.5 157 ILE B N 1
ATOM 4052 C CA . ILE B 1 157 ? 14.016 9.805 -4.812 1 96.5 157 ILE B CA 1
ATOM 4053 C C . ILE B 1 157 ? 14.836 10.438 -3.691 1 96.5 157 ILE B C 1
ATOM 4055 O O . ILE B 1 157 ? 14.336 11.289 -2.953 1 96.5 157 ILE B O 1
ATOM 4059 N N . PRO B 1 158 ? 16.172 10.125 -3.596 1 97.38 158 PRO B N 1
ATOM 4060 C CA . PRO B 1 158 ? 16.969 10.781 -2.553 1 97.38 158 PRO B CA 1
ATOM 4061 C C . PRO B 1 158 ? 17.047 12.297 -2.734 1 97.38 158 PRO B C 1
ATOM 4063 O O . PRO B 1 158 ? 17.016 13.039 -1.751 1 97.38 158 PRO B O 1
ATOM 4066 N N . GLU B 1 159 ? 17.109 12.781 -3.953 1 98.31 159 GLU B N 1
ATOM 4067 C CA . GLU B 1 159 ? 17.125 14.219 -4.207 1 98.31 159 GLU B CA 1
ATOM 4068 C C . GLU B 1 159 ? 15.828 14.875 -3.738 1 98.31 159 GLU B C 1
ATOM 4070 O O . GLU B 1 159 ? 15.852 15.953 -3.145 1 98.31 159 GLU B O 1
ATOM 4075 N N . TYR B 1 160 ? 14.758 14.258 -4.027 1 98.5 160 TYR B N 1
ATOM 4076 C CA . TYR B 1 160 ? 13.469 14.781 -3.598 1 98.5 160 TYR B CA 1
ATOM 4077 C C . TYR B 1 160 ? 13.359 14.781 -2.076 1 98.5 160 TYR B C 1
ATOM 4079 O O . TYR B 1 160 ? 12.906 15.766 -1.482 1 98.5 160 TYR B O 1
ATOM 4087 N N . ASP B 1 161 ? 13.766 13.68 -1.447 1 98.56 161 ASP B N 1
ATOM 4088 C CA . ASP B 1 161 ? 13.758 13.602 0.01 1 98.56 161 ASP B CA 1
ATOM 4089 C C . ASP B 1 161 ? 14.547 14.758 0.627 1 98.56 161 ASP B C 1
ATOM 4091 O O . ASP B 1 161 ? 14.094 15.383 1.588 1 98.56 161 ASP B O 1
ATOM 4095 N N . ASP B 1 162 ? 15.664 15.008 0.061 1 98.62 162 ASP B N 1
ATOM 4096 C CA . ASP B 1 162 ? 16.5 16.094 0.56 1 98.62 162 ASP B CA 1
ATOM 4097 C C . ASP B 1 162 ? 15.812 17.438 0.396 1 98.62 162 ASP B C 1
ATOM 4099 O O . ASP B 1 162 ? 15.93 18.312 1.26 1 98.62 162 ASP B O 1
ATOM 4103 N N . TYR B 1 163 ? 15.156 17.578 -0.725 1 98.75 163 TYR B N 1
ATOM 4104 C CA . TYR B 1 163 ? 14.422 18.828 -0.952 1 98.75 163 TYR B CA 1
ATOM 4105 C C . TYR B 1 163 ? 13.344 19.016 0.106 1 98.75 163 TYR B C 1
ATOM 4107 O O . TYR B 1 163 ? 13.195 20.125 0.645 1 98.75 163 TYR B O 1
ATOM 4115 N N . VAL B 1 164 ? 12.609 18 0.402 1 98.81 164 VAL B N 1
ATOM 4116 C CA . VAL B 1 164 ? 11.57 18.047 1.427 1 98.81 164 VAL B CA 1
ATOM 4117 C C . VAL B 1 164 ? 12.195 18.406 2.773 1 98.81 164 VAL B C 1
ATOM 4119 O O . VAL B 1 164 ? 11.711 19.312 3.459 1 98.81 164 VAL B O 1
ATOM 4122 N N . ARG B 1 165 ? 13.273 17.781 3.137 1 98.62 165 ARG B N 1
ATOM 4123 C CA . ARG B 1 165 ? 13.93 18.031 4.414 1 98.62 165 ARG B CA 1
ATOM 4124 C C . ARG B 1 165 ? 14.391 19.484 4.527 1 98.62 165 ARG B C 1
ATOM 4126 O O . ARG B 1 165 ? 14.242 20.109 5.578 1 98.62 165 ARG B O 1
ATOM 4133 N N . GLN B 1 166 ? 14.938 19.969 3.443 1 98.38 166 GLN B N 1
ATOM 4134 C CA . GLN B 1 166 ? 15.375 21.359 3.445 1 98.38 166 GLN B CA 1
ATOM 4135 C C . GLN B 1 166 ? 14.203 22.312 3.631 1 98.38 166 GLN B C 1
ATOM 4137 O O . GLN B 1 166 ? 14.289 23.266 4.398 1 98.38 166 GLN B O 1
ATOM 4142 N N . PHE B 1 167 ? 13.148 22.047 2.977 1 98.56 167 PHE B N 1
ATOM 4143 C CA . PHE B 1 167 ? 11.992 22.938 3.053 1 98.56 167 PHE B CA 1
ATOM 4144 C C . PHE B 1 167 ? 11.359 22.875 4.438 1 98.56 167 PHE B C 1
ATOM 4146 O O . PHE B 1 167 ? 10.805 23.859 4.914 1 98.56 167 PHE B O 1
ATOM 4153 N N . MET B 1 168 ? 11.43 21.75 5.141 1 98.38 168 MET B N 1
ATOM 4154 C CA . MET B 1 168 ? 10.922 21.578 6.496 1 98.38 168 MET B CA 1
ATOM 4155 C C . MET B 1 168 ? 11.539 22.594 7.449 1 98.38 168 MET B C 1
ATOM 4157 O O . MET B 1 168 ? 10.938 22.938 8.461 1 98.38 168 MET B O 1
ATOM 4161 N N . GLU B 1 169 ? 12.68 23.062 7.117 1 97.94 169 GLU B N 1
ATOM 4162 C CA . GLU B 1 169 ? 13.43 23.938 8.008 1 97.94 169 GLU B CA 1
ATOM 4163 C C . GLU B 1 169 ? 12.992 25.391 7.863 1 97.94 169 GLU B C 1
ATOM 4165 O O . GLU B 1 169 ? 13.406 26.25 8.641 1 97.94 169 GLU B O 1
ATOM 4170 N N . THR B 1 170 ? 12.148 25.672 6.93 1 97.88 170 THR B N 1
ATOM 4171 C CA . THR B 1 170 ? 11.68 27.031 6.715 1 97.88 170 THR B CA 1
ATOM 4172 C C . THR B 1 170 ? 10.586 27.406 7.711 1 97.88 170 THR B C 1
ATOM 4174 O O . THR B 1 170 ? 9.945 26.516 8.289 1 97.88 170 THR B O 1
ATOM 4177 N N . PRO B 1 171 ? 10.391 28.672 7.969 1 96.88 171 PRO B N 1
ATOM 4178 C CA . PRO B 1 171 ? 9.422 29.094 8.977 1 96.88 171 PRO B CA 1
ATOM 4179 C C . PRO B 1 171 ? 7.977 28.812 8.555 1 96.88 171 PRO B C 1
ATOM 4181 O O . PRO B 1 171 ? 7.641 28.938 7.375 1 96.88 171 PRO B O 1
ATOM 4184 N N . ALA B 1 172 ? 7.16 28.469 9.492 1 97.5 172 ALA B N 1
ATOM 4185 C CA . ALA B 1 172 ? 5.711 28.438 9.312 1 97.5 172 ALA B CA 1
ATOM 4186 C C . ALA B 1 172 ? 5.129 29.844 9.328 1 97.5 172 ALA B C 1
ATOM 4188 O O . ALA B 1 172 ? 4.867 30.406 10.398 1 97.5 172 ALA B O 1
ATOM 4189 N N . GLU B 1 173 ? 4.848 30.344 8.18 1 96.38 173 GLU B N 1
ATOM 4190 C CA . GLU B 1 173 ? 4.457 31.75 8.055 1 96.38 173 GLU B CA 1
ATOM 4191 C C . GLU B 1 173 ? 3.162 32.031 8.82 1 96.38 173 GLU B C 1
ATOM 4193 O O . GLU B 1 173 ? 2.184 31.297 8.68 1 96.38 173 GLU B O 1
ATOM 4198 N N . GLY B 1 174 ? 3.217 33.062 9.578 1 96.62 174 GLY B N 1
ATOM 4199 C CA . GLY B 1 174 ? 2.039 33.5 10.32 1 96.62 174 GLY B CA 1
ATOM 4200 C C . GLY B 1 174 ? 2.014 32.969 11.75 1 96.62 174 GLY B C 1
ATOM 4201 O O . GLY B 1 174 ? 1.192 33.406 12.555 1 96.62 174 GLY B O 1
ATOM 4202 N N . LEU B 1 175 ? 2.881 32.031 12.078 1 97.12 175 LEU B N 1
ATOM 4203 C CA . LEU B 1 175 ? 3.014 31.516 13.438 1 97.12 175 LEU B CA 1
ATOM 4204 C C . LEU B 1 175 ? 4.41 31.781 13.992 1 97.12 175 LEU B C 1
ATOM 4206 O O . LEU B 1 175 ? 5.398 31.703 13.258 1 97.12 175 LEU B O 1
ATOM 4210 N N . THR B 1 176 ? 4.492 32.125 15.273 1 95.69 176 THR B N 1
ATOM 4211 C CA . THR B 1 176 ? 5.773 32.438 15.898 1 95.69 176 THR B CA 1
ATOM 4212 C C . THR B 1 176 ? 6.492 31.1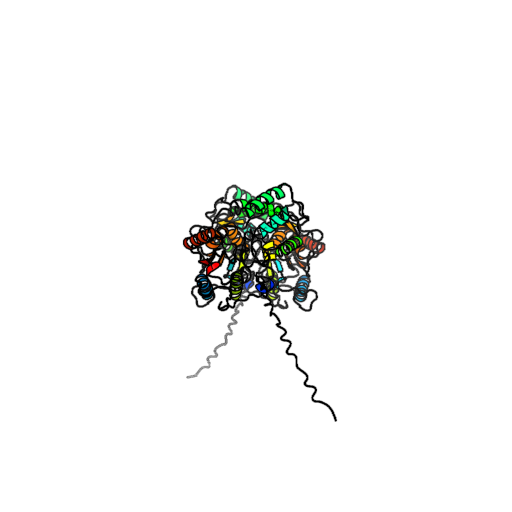56 16.328 1 95.69 176 THR B C 1
ATOM 4214 O O . THR B 1 176 ? 5.855 30.172 16.734 1 95.69 176 THR B O 1
ATOM 4217 N N . ASN B 1 177 ? 7.852 31.141 16.203 1 94.31 177 ASN B N 1
ATOM 4218 C CA . ASN B 1 177 ? 8.711 30.125 16.781 1 94.31 177 ASN B CA 1
ATOM 4219 C C . ASN B 1 177 ? 8.375 28.734 16.25 1 94.31 177 ASN B C 1
ATOM 4221 O O . ASN B 1 177 ? 8.289 27.781 17.016 1 94.31 177 ASN B O 1
ATOM 4225 N N . LEU B 1 178 ? 8.086 28.641 15.008 1 96.88 178 LEU B N 1
ATOM 4226 C CA . LEU B 1 178 ? 7.645 27.375 14.453 1 96.88 178 LEU B CA 1
ATOM 4227 C C . LEU B 1 178 ? 8.18 27.172 13.039 1 96.88 178 LEU B C 1
ATOM 4229 O O . LEU B 1 178 ? 8.039 28.062 12.188 1 96.88 178 LEU B O 1
ATOM 4233 N N . LYS B 1 179 ? 8.844 26.078 12.836 1 97.44 179 LYS B N 1
ATOM 4234 C CA . LYS B 1 179 ? 9.242 25.688 11.484 1 97.44 179 LYS B CA 1
ATOM 4235 C C . LYS B 1 179 ? 8.195 24.781 10.852 1 97.44 179 LYS B C 1
ATOM 4237 O O . LYS B 1 179 ? 7.422 24.125 11.555 1 97.44 179 LYS B O 1
ATOM 4242 N N . ARG B 1 180 ? 8.234 24.672 9.539 1 97.88 180 ARG B N 1
ATOM 4243 C CA . ARG B 1 180 ? 7.242 23.891 8.82 1 97.88 180 ARG B CA 1
ATOM 4244 C C . ARG B 1 180 ? 7.336 22.406 9.203 1 97.88 180 ARG B C 1
ATOM 4246 O O . ARG B 1 180 ? 6.316 21.719 9.297 1 97.88 180 ARG B O 1
ATOM 4253 N N . GLY B 1 181 ? 8.508 21.875 9.406 1 97.88 181 GLY B N 1
ATOM 4254 C CA . GLY B 1 181 ? 8.695 20.469 9.766 1 97.88 181 GLY B CA 1
ATOM 4255 C C . GLY B 1 181 ? 8.273 20.156 11.188 1 97.88 181 GLY B C 1
ATOM 4256 O O . GLY B 1 181 ? 8.266 19 11.602 1 97.88 181 GLY B O 1
ATOM 4257 N N . GLU B 1 182 ? 7.863 21.188 11.969 1 97.38 182 GLU B N 1
ATOM 4258 C CA . GLU B 1 182 ? 7.5 21.047 13.375 1 97.38 182 GLU B CA 1
ATOM 4259 C C . GLU B 1 182 ? 6.016 21.328 13.594 1 97.38 182 GLU B C 1
ATOM 4261 O O . GLU B 1 182 ? 5.535 21.312 14.727 1 97.38 182 GLU B O 1
ATOM 4266 N N . GLU B 1 183 ? 5.293 21.484 12.562 1 97.88 183 GLU B N 1
ATOM 4267 C CA . GLU B 1 183 ? 3.908 21.953 12.656 1 97.88 183 GLU B CA 1
ATOM 4268 C C . GLU B 1 183 ? 2.969 20.797 13 1 97.88 183 GLU B C 1
ATOM 4270 O O . GLU B 1 183 ? 1.841 20.734 12.5 1 97.88 183 GLU B O 1
ATOM 4275 N N . PHE B 1 184 ? 3.402 19.875 13.773 1 98.5 184 PHE B N 1
ATOM 4276 C CA . PHE B 1 184 ? 2.555 18.75 14.164 1 98.5 184 PHE B CA 1
ATOM 4277 C C . PHE B 1 184 ? 1.676 19.125 15.352 1 98.5 184 PHE B C 1
ATOM 4279 O O . PHE B 1 184 ? 2.127 19.812 16.266 1 98.5 184 PHE B O 1
ATOM 4286 N N . TYR B 1 185 ? 0.408 18.734 15.281 1 98.69 185 TYR B N 1
ATOM 4287 C CA . TYR B 1 185 ? -0.49 18.891 16.422 1 98.69 185 TYR B CA 1
ATOM 4288 C C . TYR B 1 185 ? -0.143 17.922 17.531 1 98.69 185 TYR B C 1
ATOM 4290 O O . TYR B 1 185 ? -0.363 16.719 17.406 1 98.69 185 TYR B O 1
ATOM 4298 N N . LEU B 1 186 ? 0.295 18.438 18.656 1 98.5 186 LEU B N 1
ATOM 4299 C CA . LEU B 1 186 ? 0.777 17.609 19.766 1 98.5 186 LEU B CA 1
ATOM 4300 C C . LEU B 1 186 ? -0.32 16.688 20.266 1 98.5 186 LEU B C 1
ATOM 4302 O O . LEU B 1 186 ? -0.076 15.492 20.469 1 98.5 186 LEU B O 1
ATOM 4306 N N . PRO B 1 187 ? -1.611 17.156 20.422 1 98.69 187 PRO B N 1
ATOM 4307 C CA . PRO B 1 187 ? -2.645 16.219 20.875 1 98.69 187 PRO B CA 1
ATOM 4308 C C . PRO B 1 187 ? -2.861 15.062 19.906 1 98.69 187 PRO B C 1
ATOM 4310 O O . PRO B 1 187 ? -3.145 13.938 20.328 1 98.69 187 PRO B O 1
ATOM 4313 N N . MET B 1 188 ? -2.719 15.273 18.641 1 98.88 188 MET B N 1
ATOM 4314 C CA . MET B 1 188 ? -2.938 14.211 17.656 1 98.88 188 MET B CA 1
ATOM 4315 C C . MET B 1 188 ? -1.754 13.25 17.609 1 98.88 188 MET B C 1
ATOM 4317 O O . MET B 1 188 ? -1.926 12.055 17.359 1 98.88 188 MET B O 1
ATOM 4321 N N . ALA B 1 189 ? -0.524 13.805 17.828 1 98.81 189 ALA B N 1
ATOM 4322 C CA . ALA B 1 189 ? 0.603 12.898 18.031 1 98.81 189 ALA B CA 1
ATOM 4323 C C . ALA B 1 189 ? 0.331 11.938 19.188 1 98.81 189 ALA B C 1
ATOM 4325 O O . ALA B 1 189 ? 0.665 10.75 19.094 1 98.81 189 ALA B O 1
ATOM 4326 N N . GLU B 1 190 ? -0.328 12.43 20.25 1 98.81 190 GLU B N 1
ATOM 4327 C CA . GLU B 1 190 ? -0.721 11.578 21.375 1 98.81 190 GLU B CA 1
ATOM 4328 C C . GLU B 1 190 ? -1.733 10.523 20.938 1 98.81 190 GLU B C 1
ATOM 4330 O O . GLU B 1 190 ? -1.671 9.375 21.375 1 98.81 190 GLU B O 1
ATOM 4335 N N . VAL B 1 191 ? -2.646 10.945 20.062 1 98.94 191 VAL B N 1
ATOM 4336 C CA . VAL B 1 191 ? -3.66 10.016 19.578 1 98.94 191 VAL B CA 1
ATOM 4337 C C . VAL B 1 191 ? -2.99 8.867 18.828 1 98.94 191 VAL B C 1
ATOM 4339 O O . VAL B 1 191 ? -3.322 7.699 19.031 1 98.94 191 VAL B O 1
ATOM 4342 N N . VAL B 1 192 ? -2.053 9.172 17.938 1 98.88 192 VAL B N 1
ATOM 4343 C CA . VAL B 1 192 ? -1.347 8.148 17.172 1 98.88 192 VAL B CA 1
ATOM 4344 C C . VAL B 1 192 ? -0.628 7.199 18.125 1 98.88 192 VAL B C 1
ATOM 4346 O O . VAL B 1 192 ? -0.735 5.977 18 1 98.88 192 VAL B O 1
ATOM 4349 N N . SER B 1 193 ? 0.07 7.785 19.125 1 98.75 193 SER B N 1
ATOM 4350 C CA . SER B 1 193 ? 0.776 6.969 20.109 1 98.75 193 SER B CA 1
ATOM 4351 C C . SER B 1 193 ? -0.188 6.07 20.875 1 98.75 193 SER B C 1
ATOM 4353 O O . SER B 1 193 ? 0.085 4.887 21.062 1 98.75 193 SER B O 1
ATOM 4355 N N . TYR B 1 194 ? -1.302 6.617 21.266 1 98.88 194 TYR B N 1
ATOM 4356 C CA . TYR B 1 194 ? -2.32 5.906 22.031 1 98.88 194 TYR B CA 1
ATOM 4357 C C . TYR B 1 194 ? -2.871 4.727 21.234 1 98.88 194 TYR B C 1
ATOM 4359 O O . TYR B 1 194 ? -3.012 3.625 21.766 1 98.88 194 TYR B O 1
ATOM 4367 N N . LEU B 1 195 ? -3.16 4.969 20 1 98.94 195 LEU B N 1
ATOM 4368 C CA . LEU B 1 195 ? -3.715 3.92 19.156 1 98.94 195 LEU B CA 1
ATOM 4369 C C . LEU B 1 195 ? -2.686 2.822 18.906 1 98.94 195 LEU B C 1
ATOM 4371 O O . LEU B 1 195 ? -3.023 1.636 18.906 1 98.94 195 LEU B O 1
ATOM 4375 N N . LYS B 1 196 ? -1.465 3.213 18.703 1 98.62 196 LYS B N 1
ATOM 4376 C CA . LYS B 1 196 ? -0.404 2.223 18.547 1 98.62 196 LYS B CA 1
ATOM 4377 C C . LYS B 1 196 ? -0.256 1.365 19.797 1 98.62 196 LYS B C 1
ATOM 4379 O O . LYS B 1 196 ? -0.079 0.149 19.703 1 98.62 196 LYS B O 1
ATOM 4384 N N . ALA B 1 197 ? -0.351 1.955 20.953 1 98.62 197 ALA B N 1
ATOM 4385 C CA . ALA B 1 197 ? -0.257 1.235 22.219 1 98.62 197 ALA B CA 1
ATOM 4386 C C . ALA B 1 197 ? -1.389 0.221 22.359 1 98.62 197 ALA B C 1
ATOM 4388 O O . ALA B 1 197 ? -1.311 -0.696 23.172 1 98.62 197 ALA B O 1
ATOM 4389 N N . ASN B 1 198 ? -2.418 0.419 21.625 1 98.88 198 ASN B N 1
ATOM 4390 C CA . ASN B 1 198 ? -3.572 -0.473 21.688 1 98.88 198 ASN B CA 1
ATOM 4391 C C . ASN B 1 198 ? -3.676 -1.326 20.422 1 98.88 198 ASN B C 1
ATOM 4393 O O . ASN B 1 198 ? -4.762 -1.783 20.062 1 98.88 198 ASN B O 1
ATOM 4397 N N . ASP B 1 199 ? -2.625 -1.513 19.672 1 98.38 199 ASP B N 1
ATOM 4398 C CA . ASP B 1 199 ? -2.424 -2.441 18.562 1 98.38 199 ASP B CA 1
ATOM 4399 C C . ASP B 1 199 ? -3.258 -2.039 17.344 1 98.38 199 ASP B C 1
ATOM 4401 O O . ASP B 1 199 ? -3.729 -2.896 16.594 1 98.38 199 ASP B O 1
ATOM 4405 N N . PHE B 1 200 ? -3.549 -0.757 17.25 1 98.88 200 PHE B N 1
ATOM 4406 C CA . PHE B 1 200 ? -4.133 -0.285 15.992 1 98.88 200 PHE B CA 1
ATOM 4407 C C . PHE B 1 200 ? -3.072 -0.181 14.906 1 98.88 200 PHE B C 1
ATOM 4409 O O . PHE B 1 200 ? -1.942 0.235 15.172 1 98.88 200 PHE B O 1
ATOM 4416 N N . ASP B 1 201 ? -3.463 -0.625 13.75 1 98.75 201 ASP B N 1
ATOM 4417 C CA . ASP B 1 201 ? -2.689 -0.393 12.539 1 98.75 201 ASP B CA 1
ATOM 4418 C C . ASP B 1 201 ? -2.98 0.988 11.953 1 98.75 201 ASP B C 1
ATOM 4420 O O . ASP B 1 201 ? -4.039 1.206 11.359 1 98.75 201 ASP B O 1
ATOM 4424 N N . VAL B 1 202 ? -2.039 1.913 12.086 1 98.94 202 VAL B N 1
ATOM 4425 C CA . VAL B 1 202 ? -2.287 3.312 11.758 1 98.94 202 VAL B CA 1
ATOM 4426 C C . VAL B 1 202 ? -1.742 3.623 10.359 1 98.94 202 VAL B C 1
ATOM 4428 O O . VAL B 1 202 ? -0.581 3.334 10.062 1 98.94 202 VAL B O 1
ATOM 4431 N N . TRP B 1 203 ? -2.615 4.195 9.531 1 98.94 203 TRP B N 1
ATOM 4432 C CA . TRP B 1 203 ? -2.279 4.613 8.172 1 98.94 203 TRP B CA 1
ATOM 4433 C C . TRP B 1 203 ? -2.514 6.109 7.988 1 98.94 203 TRP B C 1
ATOM 4435 O O . TRP B 1 203 ? -3.455 6.668 8.555 1 98.94 203 TRP B O 1
ATOM 4445 N N . ILE B 1 204 ? -1.602 6.719 7.207 1 98.94 204 ILE B N 1
ATOM 4446 C CA . ILE B 1 204 ? -1.816 8.102 6.781 1 98.94 204 ILE B CA 1
ATOM 4447 C C . ILE B 1 204 ? -2.369 8.125 5.359 1 98.94 204 ILE B C 1
ATOM 4449 O O . ILE B 1 204 ? -1.818 7.477 4.461 1 98.94 204 ILE B O 1
ATOM 4453 N N . VAL B 1 205 ? -3.49 8.82 5.168 1 98.94 205 VAL B N 1
ATOM 4454 C CA . VAL B 1 205 ? -4.188 8.938 3.891 1 98.94 205 VAL B CA 1
ATOM 4455 C C . VAL B 1 205 ? -4.43 10.414 3.574 1 98.94 205 VAL B C 1
ATOM 4457 O O . VAL B 1 205 ? -5.391 11.008 4.066 1 98.94 205 VAL B O 1
ATOM 4460 N N . SER B 1 206 ? -3.639 10.953 2.645 1 98.69 206 SER B N 1
ATOM 4461 C CA . SER B 1 206 ? -3.631 12.406 2.498 1 98.69 206 SER B CA 1
ATOM 4462 C C . SER B 1 206 ? -3.619 12.812 1.027 1 98.69 206 SER B C 1
ATOM 4464 O O . SER B 1 206 ? -3.199 12.039 0.167 1 98.69 206 SER B O 1
ATOM 4466 N N . GLY B 1 207 ? -4.145 14 0.794 1 97.88 207 GLY B N 1
ATOM 4467 C CA . GLY B 1 207 ? -4.027 14.602 -0.525 1 97.88 207 GLY B CA 1
ATOM 4468 C C . GLY B 1 207 ? -2.625 15.086 -0.839 1 97.88 207 GLY B C 1
ATOM 4469 O O . GLY B 1 207 ? -2.332 15.469 -1.975 1 97.88 207 GLY B O 1
ATOM 4470 N N . SER B 1 208 ? -1.748 15.047 0.073 1 98.25 208 SER B N 1
ATOM 4471 C CA . SER B 1 208 ? -0.367 15.461 -0.138 1 98.25 208 SER B CA 1
ATOM 4472 C C . SER B 1 208 ? 0.457 14.352 -0.779 1 98.25 208 SER B C 1
ATOM 4474 O O . SER B 1 208 ? 0.07 13.18 -0.738 1 98.25 208 SER B O 1
ATOM 4476 N N . ASP B 1 209 ? 1.545 14.766 -1.347 1 98.38 209 ASP B N 1
ATOM 4477 C CA . ASP B 1 209 ? 2.475 13.844 -1.99 1 98.38 209 ASP B CA 1
ATOM 4478 C C . ASP B 1 209 ? 2.896 12.734 -1.032 1 98.38 209 ASP B C 1
ATOM 4480 O O . ASP B 1 209 ? 3.26 13 0.116 1 98.38 209 ASP B O 1
ATOM 4484 N N . ARG B 1 210 ? 2.844 11.516 -1.501 1 98.62 210 ARG B N 1
ATOM 4485 C CA . ARG B 1 210 ? 3.084 10.336 -0.678 1 98.62 210 ARG B CA 1
ATOM 4486 C C . ARG B 1 210 ? 4.484 10.367 -0.074 1 98.62 210 ARG B C 1
ATOM 4488 O O . ARG B 1 210 ? 4.648 10.172 1.133 1 98.62 210 ARG B O 1
ATOM 4495 N N . GLU B 1 211 ? 5.496 10.578 -0.871 1 98.56 211 GLU B N 1
ATOM 4496 C CA . GLU B 1 211 ? 6.875 10.562 -0.394 1 98.56 211 GLU B CA 1
ATOM 4497 C C . GLU B 1 211 ? 7.145 11.727 0.554 1 98.56 211 GLU B C 1
ATOM 4499 O O . GLU B 1 211 ? 7.855 11.57 1.548 1 98.56 211 GLU B O 1
ATOM 4504 N N . ALA B 1 212 ? 6.555 12.844 0.286 1 98.75 212 ALA B N 1
ATOM 4505 C CA . ALA B 1 212 ? 6.711 13.977 1.19 1 98.75 212 ALA B CA 1
ATOM 4506 C C . ALA B 1 212 ? 6.16 13.656 2.576 1 98.75 212 ALA B C 1
ATOM 4508 O O . ALA B 1 212 ? 6.75 14.039 3.59 1 98.75 212 ALA B O 1
ATOM 4509 N N . GLN B 1 213 ? 5.043 12.969 2.629 1 98.75 213 GLN B N 1
ATOM 4510 C CA . GLN B 1 213 ? 4.488 12.539 3.91 1 98.75 213 GLN B CA 1
ATOM 4511 C C . GLN B 1 213 ? 5.488 11.695 4.688 1 98.75 213 GLN B C 1
ATOM 4513 O O . GLN B 1 213 ? 5.676 11.891 5.891 1 98.75 213 GLN B O 1
ATOM 4518 N N . ARG B 1 214 ? 6.066 10.719 3.955 1 98.56 214 ARG B N 1
ATOM 4519 C CA . ARG B 1 214 ? 7.02 9.812 4.582 1 98.56 214 ARG B CA 1
ATOM 4520 C C . ARG B 1 214 ? 8.18 10.586 5.211 1 98.56 214 ARG B C 1
ATOM 4522 O O . ARG B 1 214 ? 8.539 10.344 6.363 1 98.56 214 ARG B O 1
ATOM 4529 N N . VAL B 1 215 ? 8.695 11.508 4.441 1 98.5 215 VAL B N 1
ATOM 4530 C CA . VAL B 1 215 ? 9.844 12.281 4.91 1 98.5 215 VAL B CA 1
ATOM 4531 C C . VAL B 1 215 ? 9.43 13.164 6.086 1 98.5 215 VAL B C 1
ATOM 4533 O O . VAL B 1 215 ? 10.125 13.219 7.102 1 98.5 215 VAL B O 1
ATOM 4536 N N . LEU B 1 216 ? 8.305 13.773 5.969 1 98.31 216 LEU B N 1
ATOM 4537 C CA . LEU B 1 216 ? 7.809 14.68 7.004 1 98.31 216 LEU B CA 1
ATOM 4538 C C . LEU B 1 216 ? 7.609 13.938 8.32 1 98.31 216 LEU B C 1
ATOM 4540 O O . LEU B 1 216 ? 7.871 14.484 9.391 1 98.31 216 LEU B O 1
ATOM 4544 N N . MET B 1 217 ? 7.199 12.734 8.289 1 97.94 217 MET B N 1
ATOM 4545 C CA . MET B 1 217 ? 6.801 12.047 9.516 1 97.94 217 MET B CA 1
ATOM 4546 C C . MET B 1 217 ? 7.938 11.188 10.055 1 97.94 217 MET B C 1
ATOM 4548 O O . MET B 1 217 ? 7.867 10.688 11.18 1 97.94 217 MET B O 1
ATOM 4552 N N . GLU B 1 218 ? 8.969 11.07 9.266 1 97.25 218 GLU B N 1
ATOM 4553 C CA . GLU B 1 218 ? 10.117 10.281 9.695 1 97.25 218 GLU B CA 1
ATOM 4554 C C . GLU B 1 218 ? 10.688 10.812 11.008 1 97.25 218 GLU B C 1
ATOM 4556 O O . GLU B 1 218 ? 11.055 11.984 11.109 1 97.25 218 GLU B O 1
ATOM 4561 N N . GLY B 1 219 ? 10.672 9.953 12.031 1 95.88 219 GLY B N 1
ATOM 4562 C CA . GLY B 1 219 ? 11.258 10.305 13.32 1 95.88 219 GLY B CA 1
ATOM 4563 C C . GLY B 1 219 ? 10.32 11.109 14.203 1 95.88 219 GLY B C 1
ATOM 4564 O O . GLY B 1 219 ? 10.68 11.477 15.32 1 95.88 219 GLY B O 1
ATOM 4565 N N . VAL B 1 220 ? 9.117 11.367 13.742 1 97.19 220 VAL B N 1
ATOM 4566 C CA . VAL B 1 220 ? 8.211 12.234 14.477 1 97.19 220 VAL B CA 1
ATOM 4567 C C . VAL B 1 220 ? 6.984 11.438 14.93 1 97.19 220 VAL B C 1
ATOM 4569 O O . VAL B 1 220 ? 6.551 11.562 16.078 1 97.19 220 VAL B O 1
ATOM 4572 N N . LEU B 1 221 ? 6.426 10.711 14.078 1 97.88 221 LEU B N 1
ATOM 4573 C CA . LEU B 1 221 ? 5.328 9.812 14.398 1 97.88 221 LEU B CA 1
ATOM 4574 C C . LEU B 1 221 ? 5.699 8.367 14.078 1 97.88 221 LEU B C 1
ATOM 4576 O O . LEU B 1 221 ? 6.41 8.102 13.109 1 97.88 221 LEU B O 1
ATOM 4580 N N . PRO B 1 222 ? 5.258 7.438 14.938 1 96.88 222 PRO B N 1
ATOM 4581 C CA . PRO B 1 222 ? 5.629 6.031 14.766 1 96.88 222 PRO B CA 1
ATOM 4582 C C . PRO B 1 222 ? 4.805 5.332 13.688 1 96.88 222 PRO B C 1
ATOM 4584 O O . PRO B 1 222 ? 4.102 4.359 13.977 1 96.88 222 PRO B O 1
ATOM 4587 N N . ILE B 1 223 ? 4.914 5.781 12.484 1 98 223 ILE B N 1
ATOM 4588 C CA . ILE B 1 223 ? 4.207 5.219 11.344 1 98 223 ILE B CA 1
ATOM 4589 C C . ILE B 1 223 ? 5.188 4.449 10.461 1 98 223 ILE B C 1
ATOM 4591 O O . ILE B 1 223 ? 6.246 4.973 10.102 1 98 223 ILE B O 1
ATOM 4595 N N . GLU B 1 224 ? 4.848 3.242 10.164 1 97.12 224 GLU B N 1
ATOM 4596 C CA . GLU B 1 224 ? 5.699 2.461 9.273 1 97.12 224 GLU B CA 1
ATOM 4597 C C . GLU B 1 224 ? 5.793 3.107 7.895 1 97.12 224 GLU B C 1
ATOM 4599 O O . GLU B 1 224 ? 4.816 3.672 7.398 1 97.12 224 GLU B O 1
ATOM 4604 N N . ARG B 1 225 ? 6.906 2.977 7.281 1 97.56 225 ARG B N 1
ATOM 4605 C CA . ARG B 1 225 ? 7.176 3.666 6.023 1 97.56 225 ARG B CA 1
ATOM 4606 C C . ARG B 1 225 ? 6.234 3.186 4.922 1 97.56 225 ARG B C 1
ATOM 4608 O O . ARG B 1 225 ? 6.008 3.896 3.943 1 97.56 225 ARG B O 1
ATOM 4615 N N . ASP B 1 226 ? 5.664 1.998 5.027 1 98.56 226 ASP B N 1
ATOM 4616 C CA . ASP B 1 226 ? 4.758 1.461 4.02 1 98.56 226 ASP B CA 1
ATOM 4617 C C . ASP B 1 226 ? 3.303 1.764 4.371 1 98.56 226 ASP B C 1
ATOM 4619 O O . ASP B 1 226 ? 2.385 1.196 3.775 1 98.56 226 ASP B O 1
ATOM 4623 N N . HIS B 1 227 ? 3.025 2.627 5.324 1 98.81 227 HIS B N 1
ATOM 4624 C CA . HIS B 1 227 ? 1.669 2.936 5.762 1 98.81 227 HIS B CA 1
ATOM 4625 C C . HIS B 1 227 ? 1.264 4.344 5.352 1 98.81 227 HIS B C 1
ATOM 4627 O O . HIS B 1 227 ? 0.561 5.035 6.09 1 98.81 227 HIS B O 1
ATOM 4633 N N . PHE B 1 228 ? 1.769 4.754 4.18 1 98.88 228 PHE B N 1
ATOM 4634 C CA . PHE B 1 228 ? 1.407 6.059 3.637 1 98.88 228 PHE B CA 1
ATOM 4635 C C . PHE B 1 228 ? 0.694 5.91 2.299 1 98.88 228 PHE B C 1
ATOM 4637 O O . PHE B 1 228 ? 1.233 5.316 1.364 1 98.88 228 PHE B O 1
ATOM 4644 N N . ILE B 1 229 ? -0.528 6.41 2.244 1 98.88 229 ILE B N 1
ATOM 4645 C CA . ILE B 1 229 ? -1.281 6.617 1.013 1 98.88 229 ILE B CA 1
ATOM 4646 C C . ILE B 1 229 ? -1.377 8.109 0.712 1 98.88 229 ILE B C 1
ATOM 4648 O O . ILE B 1 229 ? -1.696 8.914 1.596 1 98.88 229 ILE B O 1
ATOM 4652 N N . GLY B 1 230 ? -1.005 8.531 -0.425 1 98.69 230 GLY B N 1
ATOM 4653 C CA . GLY B 1 230 ? -1.028 9.938 -0.796 1 98.69 230 GLY B CA 1
ATOM 4654 C C . GLY B 1 230 ? -1.205 10.156 -2.287 1 98.69 230 GLY B C 1
ATOM 4655 O O . GLY B 1 230 ? -1.591 9.242 -3.014 1 98.69 230 GLY B O 1
ATOM 4656 N N . THR B 1 231 ? -1.074 11.398 -2.645 1 98.31 231 THR B N 1
ATOM 4657 C CA . THR B 1 231 ? -1.058 11.734 -4.062 1 98.31 231 THR B CA 1
ATOM 4658 C C . THR B 1 231 ? 0.185 11.164 -4.738 1 98.31 231 THR B C 1
ATOM 4660 O O . THR B 1 231 ? 1.288 11.25 -4.195 1 98.31 231 THR B O 1
ATOM 4663 N N . ASP B 1 232 ? -0.084 10.578 -5.883 1 97.5 232 ASP B N 1
ATOM 4664 C CA . ASP B 1 232 ? 1 9.82 -6.504 1 97.5 232 ASP B CA 1
ATOM 4665 C C . ASP B 1 232 ? 1.441 10.469 -7.812 1 97.5 232 ASP B C 1
ATOM 4667 O O . ASP B 1 232 ? 0.608 10.93 -8.594 1 97.5 232 ASP B O 1
ATOM 4671 N N . ALA B 1 233 ? 2.73 10.547 -7.996 1 97.62 233 ALA B N 1
ATOM 4672 C CA . ALA B 1 233 ? 3.398 10.664 -9.289 1 97.62 233 ALA B CA 1
ATOM 4673 C C . ALA B 1 233 ? 4.082 9.352 -9.672 1 97.62 233 ALA B C 1
ATOM 4675 O O . ALA B 1 233 ? 4.383 8.523 -8.805 1 97.62 233 ALA B O 1
ATOM 4676 N N . TRP B 1 234 ? 4.289 9.188 -10.914 1 97.5 234 TRP B N 1
ATOM 4677 C CA . TRP B 1 234 ? 4.965 7.973 -11.359 1 97.5 234 TRP B CA 1
ATOM 4678 C C . TRP B 1 234 ? 6.367 7.879 -10.766 1 97.5 234 TRP B C 1
ATOM 4680 O O . TRP B 1 234 ? 7.043 8.898 -10.586 1 97.5 234 TRP B O 1
ATOM 4690 N N . ILE B 1 235 ? 6.75 6.695 -10.445 1 98.44 235 ILE B N 1
ATOM 4691 C CA . ILE B 1 235 ? 8.148 6.348 -10.203 1 98.44 235 ILE B CA 1
ATOM 4692 C C . ILE B 1 235 ? 8.695 5.535 -11.375 1 98.44 235 ILE B C 1
ATOM 4694 O O . ILE B 1 235 ? 8.156 4.473 -11.703 1 98.44 235 ILE B O 1
ATOM 4698 N N . LEU B 1 236 ? 9.742 6 -11.945 1 98.56 236 LEU B N 1
ATOM 4699 C CA . LEU B 1 236 ? 10.25 5.445 -13.195 1 98.56 236 LEU B CA 1
ATOM 4700 C C . LEU B 1 236 ? 11.719 5.043 -13.055 1 98.56 236 LEU B C 1
ATOM 4702 O O . LEU B 1 236 ? 12.422 5.543 -12.172 1 98.56 236 LEU B O 1
ATOM 4706 N N . ALA B 1 237 ? 12.141 4.113 -13.906 1 98.69 237 ALA B N 1
ATOM 4707 C CA . ALA B 1 237 ? 13.578 3.941 -14.109 1 98.69 237 ALA B CA 1
ATOM 4708 C C . ALA B 1 237 ? 14.156 5.094 -14.922 1 98.69 237 ALA B C 1
ATOM 4710 O O . ALA B 1 237 ? 13.539 5.551 -15.891 1 98.69 237 ALA B O 1
ATOM 4711 N N . SER B 1 238 ? 15.312 5.531 -14.562 1 98.19 238 SER B N 1
ATOM 4712 C CA . SER B 1 238 ? 15.922 6.695 -15.195 1 98.19 238 SER B CA 1
ATOM 4713 C C . SER B 1 238 ? 16.125 6.469 -16.688 1 98.19 238 SER B C 1
ATOM 4715 O O . SER B 1 238 ? 16.078 7.414 -17.484 1 98.19 238 SER B O 1
ATOM 4717 N N . GLY B 1 239 ? 16.359 5.219 -17.125 1 97.88 239 GLY B N 1
ATOM 4718 C CA . GLY B 1 239 ? 16.578 4.914 -18.531 1 97.88 239 GLY B CA 1
ATOM 4719 C C . GLY B 1 239 ? 15.312 4.523 -19.266 1 97.88 239 GLY B C 1
ATOM 4720 O O . GLY B 1 239 ? 15.352 4.242 -20.469 1 97.88 239 GLY B O 1
ATOM 4721 N N . GLN B 1 240 ? 14.188 4.57 -18.578 1 97.31 240 GLN B N 1
ATOM 4722 C CA . GLN B 1 240 ? 12.93 4.07 -19.109 1 97.31 240 GLN B CA 1
ATOM 4723 C C . GLN B 1 240 ? 12.398 4.977 -20.219 1 97.31 240 GLN B C 1
ATOM 4725 O O . GLN B 1 240 ? 11.766 4.504 -21.172 1 97.31 240 GLN B O 1
ATOM 4730 N N . GLY B 1 241 ? 12.641 6.254 -20.141 1 93.69 241 GLY B N 1
ATOM 4731 C CA . GLY B 1 241 ? 12.078 7.207 -21.078 1 93.69 241 GLY B CA 1
ATOM 4732 C C . GLY B 1 241 ? 10.57 7.094 -21.219 1 93.69 241 GLY B C 1
ATOM 4733 O O . GLY B 1 241 ? 9.852 7.07 -20.219 1 93.69 241 GLY B O 1
ATOM 4734 N N . ASP B 1 242 ? 10.102 6.965 -22.453 1 93.94 242 ASP B N 1
ATOM 4735 C CA . ASP B 1 242 ? 8.672 6.906 -22.719 1 93.94 242 ASP B CA 1
ATOM 4736 C C . ASP B 1 242 ? 8.195 5.457 -22.844 1 93.94 242 ASP B C 1
ATOM 4738 O O . ASP B 1 242 ? 7.031 5.207 -23.156 1 93.94 242 ASP B O 1
ATOM 4742 N N . THR B 1 243 ? 9.125 4.574 -22.578 1 96.62 243 THR B N 1
ATOM 4743 C CA . THR B 1 243 ? 8.75 3.168 -22.672 1 96.62 243 THR B CA 1
ATOM 4744 C C . THR B 1 243 ? 7.805 2.781 -21.531 1 96.62 243 THR B C 1
ATOM 4746 O O . THR B 1 243 ? 8.07 3.09 -20.375 1 96.62 243 THR B O 1
ATOM 4749 N N . ASP B 1 244 ? 6.719 2.115 -21.891 1 95.12 244 ASP B N 1
ATOM 4750 C CA . ASP B 1 244 ? 5.766 1.655 -20.875 1 95.12 244 ASP B CA 1
ATOM 4751 C C . ASP B 1 244 ? 6.43 0.7 -19.891 1 95.12 244 ASP B C 1
ATOM 4753 O O . ASP B 1 244 ? 7.262 -0.122 -20.281 1 95.12 244 ASP B O 1
ATOM 4757 N N . GLY B 1 245 ? 6.074 0.783 -18.625 1 96.25 245 GLY B N 1
ATOM 4758 C CA . GLY B 1 245 ? 6.645 -0.076 -17.594 1 96.25 245 GLY B CA 1
ATOM 4759 C C . GLY B 1 245 ? 6.469 -1.554 -17.891 1 96.25 245 GLY B C 1
ATOM 4760 O O . GLY B 1 245 ? 7.273 -2.379 -17.453 1 96.25 245 GLY B O 1
ATOM 4761 N N . LEU B 1 246 ? 5.461 -1.889 -18.688 1 95.19 246 LEU B N 1
ATOM 4762 C CA . LEU B 1 246 ? 5.18 -3.275 -19.047 1 95.19 246 LEU B CA 1
ATOM 4763 C C . LEU B 1 246 ? 6.172 -3.781 -20.078 1 95.19 246 LEU B C 1
ATOM 4765 O O . LEU B 1 246 ? 6.258 -4.988 -20.328 1 95.19 246 LEU B O 1
ATOM 4769 N N . ASP B 1 247 ? 6.969 -2.836 -20.641 1 95.31 247 ASP B N 1
ATOM 4770 C CA . ASP B 1 247 ? 7.887 -3.205 -21.703 1 95.31 247 ASP B CA 1
ATOM 4771 C C . ASP B 1 247 ? 9.32 -2.842 -21.344 1 95.31 247 ASP B C 1
ATOM 4773 O O . ASP B 1 247 ? 10.211 -2.865 -22.203 1 95.31 247 ASP B O 1
ATOM 4777 N N . TYR B 1 248 ? 9.562 -2.445 -20.109 1 97.5 248 TYR B N 1
ATOM 4778 C CA . TYR B 1 248 ? 10.898 -2.041 -19.703 1 97.5 248 TYR B CA 1
ATOM 4779 C C . TYR B 1 248 ? 11.438 -2.969 -18.625 1 97.5 248 TYR B C 1
ATOM 4781 O O . TYR B 1 248 ? 10.703 -3.369 -17.719 1 97.5 248 TYR B O 1
ATOM 4789 N N . VAL B 1 249 ? 12.703 -3.305 -18.703 1 98.06 249 VAL B N 1
ATOM 4790 C CA . VAL B 1 249 ? 13.406 -4.082 -17.688 1 98.06 249 VAL B CA 1
ATOM 4791 C C . VAL B 1 249 ? 14.422 -3.197 -16.969 1 98.06 249 VAL B C 1
ATOM 4793 O O . VAL B 1 249 ? 15.297 -2.607 -17.609 1 98.06 249 VAL B O 1
ATOM 4796 N N . TYR B 1 250 ? 14.289 -3.076 -15.695 1 98.62 250 TYR B N 1
ATOM 4797 C CA . TYR B 1 250 ? 15.188 -2.271 -14.883 1 98.62 250 TYR B CA 1
ATOM 4798 C C . TYR B 1 250 ? 16.641 -2.721 -15.062 1 98.62 250 TYR B C 1
ATOM 4800 O O . TYR B 1 250 ? 16.953 -3.896 -14.875 1 98.62 250 TYR B O 1
ATOM 4808 N N . ASN B 1 251 ? 17.484 -1.809 -15.398 1 97.75 251 ASN B N 1
ATOM 4809 C CA . ASN B 1 251 ? 18.891 -2.119 -15.625 1 97.75 251 ASN B CA 1
ATOM 4810 C C . ASN B 1 251 ? 19.719 -1.963 -14.352 1 97.75 251 ASN B C 1
ATOM 4812 O O . ASN B 1 251 ? 19.812 -0.867 -13.797 1 97.75 251 ASN B O 1
ATOM 4816 N N . GLN B 1 252 ? 20.406 -3.016 -13.93 1 96.19 252 GLN B N 1
ATOM 4817 C CA . GLN B 1 252 ? 21.125 -3.059 -12.664 1 96.19 252 GLN B CA 1
ATOM 4818 C C . GLN B 1 252 ? 22.234 -1.999 -12.625 1 96.19 252 GLN B C 1
ATOM 4820 O O . GLN B 1 252 ? 22.516 -1.427 -11.57 1 96.19 252 GLN B O 1
ATOM 4825 N N . LYS B 1 253 ? 22.781 -1.783 -13.711 1 95.94 253 LYS B N 1
ATOM 4826 C CA . LYS B 1 253 ? 24 -0.962 -13.766 1 95.94 253 LYS B CA 1
ATOM 4827 C C . LYS B 1 253 ? 23.656 0.512 -13.953 1 95.94 253 LYS B C 1
ATOM 4829 O O . LYS B 1 253 ? 24.188 1.376 -13.258 1 95.94 253 LYS B O 1
ATOM 4834 N N . SER B 1 254 ? 22.672 0.814 -14.789 1 96.88 254 SER B N 1
ATOM 4835 C CA . SER B 1 254 ? 22.531 2.195 -15.242 1 96.88 254 SER B CA 1
ATOM 4836 C C . SER B 1 254 ? 21.312 2.861 -14.633 1 96.88 254 SER B C 1
ATOM 4838 O O . SER B 1 254 ? 21.25 4.09 -14.539 1 96.88 254 SER B O 1
ATOM 4840 N N . ASP B 1 255 ? 20.375 2.117 -14.219 1 97.81 255 ASP B N 1
ATOM 4841 C CA . ASP B 1 255 ? 19.109 2.732 -13.82 1 97.81 255 ASP B CA 1
ATOM 4842 C C . ASP B 1 255 ? 19.156 3.18 -12.359 1 97.81 255 ASP B C 1
ATOM 4844 O O . ASP B 1 255 ? 19.891 2.604 -11.555 1 97.81 255 ASP B O 1
ATOM 4848 N N . THR B 1 256 ? 18.484 4.215 -12.078 1 98.06 256 THR B N 1
ATOM 4849 C CA . THR B 1 256 ? 18.016 4.668 -10.773 1 98.06 256 THR B CA 1
ATOM 4850 C C . THR B 1 256 ? 16.547 5.078 -10.844 1 98.06 256 THR B C 1
ATOM 4852 O O . THR B 1 256 ? 16 5.242 -11.93 1 98.06 256 THR B O 1
ATOM 4855 N N . LEU B 1 257 ? 15.891 5.109 -9.75 1 98.5 257 LEU B N 1
ATOM 4856 C CA . LEU B 1 257 ? 14.492 5.539 -9.75 1 98.5 257 LEU B CA 1
ATOM 4857 C C . LEU B 1 257 ? 14.398 7.062 -9.797 1 98.5 257 LEU B C 1
ATOM 4859 O O . LEU B 1 257 ? 15.117 7.758 -9.078 1 98.5 257 LEU B O 1
ATOM 4863 N N . VAL B 1 258 ? 13.508 7.539 -10.594 1 98.56 258 VAL B N 1
ATOM 4864 C CA . VAL B 1 258 ? 13.273 8.977 -10.727 1 98.56 258 VAL B CA 1
ATOM 4865 C C . VAL B 1 258 ? 11.766 9.25 -10.695 1 98.56 258 VAL B C 1
ATOM 4867 O O . VAL B 1 258 ? 10.961 8.375 -11.031 1 98.56 258 VAL B O 1
ATOM 4870 N N . ARG B 1 259 ? 11.414 10.43 -10.258 1 98.31 259 ARG B N 1
ATOM 4871 C CA . ARG B 1 259 ? 10.023 10.859 -10.234 1 98.31 259 ARG B CA 1
ATOM 4872 C C . ARG B 1 259 ? 9.523 11.172 -11.641 1 98.31 259 ARG B C 1
ATOM 4874 O O . ARG B 1 259 ? 10.25 11.742 -12.453 1 98.31 259 ARG B O 1
ATOM 4881 N N . GLY B 1 260 ? 8.258 10.797 -11.898 1 97.88 260 GLY B N 1
ATOM 4882 C CA . GLY B 1 260 ? 7.621 11.078 -13.18 1 97.88 260 GLY B CA 1
ATOM 4883 C C . GLY B 1 260 ? 6.43 12.008 -13.062 1 97.88 260 GLY B C 1
ATOM 4884 O O . GLY B 1 260 ? 6.375 12.844 -12.156 1 97.88 260 GLY B O 1
ATOM 4885 N N . GLN B 1 261 ? 5.539 11.883 -13.977 1 97.06 261 GLN B N 1
ATOM 4886 C CA . GLN B 1 261 ? 4.375 12.758 -14.07 1 97.06 261 GLN B CA 1
ATOM 4887 C C . GLN B 1 261 ? 3.275 12.32 -13.109 1 97.06 261 GLN B C 1
ATOM 4889 O O . GLN B 1 261 ? 3.342 11.219 -12.547 1 97.06 261 GLN B O 1
ATOM 4894 N N . PHE B 1 262 ? 2.275 13.164 -12.984 1 97.75 262 PHE B N 1
ATOM 4895 C CA . PHE B 1 262 ? 1.137 13.016 -12.086 1 97.75 262 PHE B CA 1
ATOM 4896 C C . PHE B 1 262 ? 0.35 11.75 -12.414 1 97.75 262 PHE B C 1
ATOM 4898 O O . PHE B 1 262 ? 0.183 11.406 -13.586 1 97.75 262 PHE B O 1
ATOM 4905 N N . VAL B 1 263 ? -0.141 11.062 -11.352 1 96.44 263 VAL B N 1
ATOM 4906 C CA . VAL B 1 263 ? -0.973 9.875 -11.539 1 96.44 263 VAL B CA 1
ATOM 4907 C C . VAL B 1 263 ? -2.373 10.133 -10.984 1 96.44 263 VAL B C 1
ATOM 4909 O O . VAL B 1 263 ? -3.354 10.125 -11.734 1 96.44 263 VAL B O 1
ATOM 4912 N N . LEU B 1 264 ? -2.453 10.414 -9.68 1 96.62 264 LEU B N 1
ATOM 4913 C CA . LEU B 1 264 ? -3.758 10.508 -9.039 1 96.62 264 LEU B CA 1
ATOM 4914 C C . LEU B 1 264 ? -3.688 11.383 -7.789 1 96.62 264 LEU B C 1
ATOM 4916 O O . LEU B 1 264 ? -2.752 11.266 -6.992 1 96.62 264 LEU B O 1
ATOM 4920 N N . LYS B 1 265 ? -4.664 12.297 -7.652 1 97.56 265 LYS B N 1
ATOM 4921 C CA . LYS B 1 265 ? -4.828 13.094 -6.438 1 97.56 265 LYS B CA 1
ATOM 4922 C C . LYS B 1 265 ? -5.652 12.336 -5.395 1 97.56 265 LYS B C 1
ATOM 4924 O O . LYS B 1 265 ? -6.797 11.961 -5.66 1 97.56 265 LYS B O 1
ATOM 4929 N N . ASP B 1 266 ? -5.137 12.164 -4.184 1 98 266 ASP B N 1
ATOM 4930 C CA . ASP B 1 266 ? -5.75 11.305 -3.176 1 98 266 ASP B CA 1
ATOM 4931 C C . ASP B 1 266 ? -6.66 12.102 -2.25 1 98 266 ASP B C 1
ATOM 4933 O O . ASP B 1 266 ? -6.371 12.25 -1.061 1 98 266 ASP B O 1
ATOM 4937 N N . VAL B 1 267 ? -7.785 12.523 -2.738 1 97.62 267 VAL B N 1
ATOM 4938 C CA . VAL B 1 267 ? -8.805 13.281 -2.02 1 97.62 267 VAL B CA 1
ATOM 4939 C C . VAL B 1 267 ? -10.188 12.703 -2.322 1 97.62 267 VAL B C 1
ATOM 4941 O O . VAL B 1 267 ? -10.391 12.094 -3.371 1 97.62 267 VAL B O 1
ATOM 4944 N N . LYS B 1 268 ? -11.125 12.85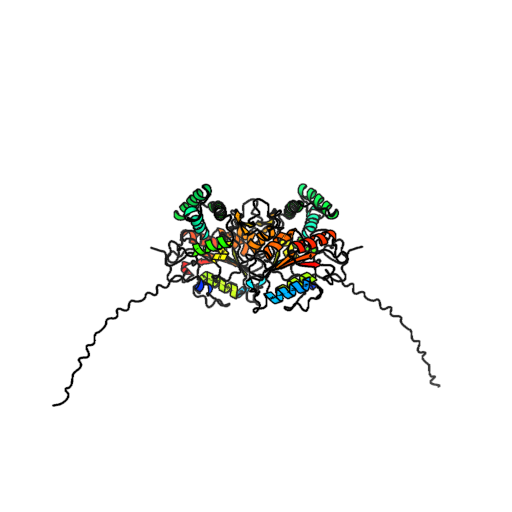9 -1.375 1 97.75 268 LYS B N 1
ATOM 4945 C CA . LYS B 1 268 ? -12.516 12.422 -1.519 1 97.75 268 LYS B CA 1
ATOM 4946 C C . LYS B 1 268 ? -12.586 10.93 -1.82 1 97.75 268 LYS B C 1
ATOM 4948 O O . LYS B 1 268 ? -12.016 10.109 -1.095 1 97.75 268 LYS B O 1
ATOM 4953 N N . MET B 1 269 ? -13.305 10.508 -2.863 1 98.69 269 MET B N 1
ATOM 4954 C CA . MET B 1 269 ? -13.516 9.086 -3.123 1 98.69 269 MET B CA 1
ATOM 4955 C C . MET B 1 269 ? -12.195 8.391 -3.459 1 98.69 269 MET B C 1
ATOM 4957 O O . MET B 1 269 ? -12.031 7.199 -3.209 1 98.69 269 MET B O 1
ATOM 4961 N N . ASN B 1 270 ? -11.242 9.125 -3.967 1 98.5 270 ASN B N 1
ATOM 4962 C CA . ASN B 1 270 ? -9.953 8.516 -4.254 1 98.5 270 ASN B CA 1
ATOM 4963 C C . ASN B 1 270 ? -9.273 8.008 -2.98 1 98.5 270 ASN B C 1
ATOM 4965 O O . ASN B 1 270 ? -8.562 7.008 -3.008 1 98.5 270 ASN B O 1
ATOM 4969 N N . LYS B 1 271 ? -9.5 8.688 -1.841 1 98.88 271 LYS B N 1
ATOM 4970 C CA . LYS B 1 271 ? -9.008 8.156 -0.573 1 98.88 271 LYS B CA 1
ATOM 4971 C C . LYS B 1 271 ? -9.57 6.77 -0.295 1 98.88 271 LYS B C 1
ATOM 4973 O O . LYS B 1 271 ? -8.836 5.855 0.079 1 98.88 271 LYS B O 1
ATOM 4978 N N . VAL B 1 272 ? -10.875 6.625 -0.513 1 98.94 272 VAL B N 1
ATOM 4979 C CA . VAL B 1 272 ? -11.555 5.363 -0.236 1 98.94 272 VAL B CA 1
ATOM 4980 C C . VAL B 1 272 ? -11.047 4.285 -1.189 1 98.94 272 VAL B C 1
ATOM 4982 O O . VAL B 1 272 ? -10.75 3.162 -0.769 1 98.94 272 VAL B O 1
ATOM 4985 N N . SER B 1 273 ? -10.914 4.633 -2.453 1 98.75 273 SER B N 1
ATOM 4986 C CA . SER B 1 273 ? -10.414 3.689 -3.447 1 98.75 273 SER B CA 1
ATOM 4987 C C . SER B 1 273 ? -9.031 3.18 -3.078 1 98.75 273 SER B C 1
ATOM 4989 O O . SER B 1 273 ? -8.766 1.978 -3.15 1 98.75 273 SER B O 1
ATOM 4991 N N . ASN B 1 274 ? -8.195 4.051 -2.674 1 98.81 274 ASN B N 1
ATOM 4992 C CA . ASN B 1 274 ? -6.824 3.672 -2.352 1 98.81 274 ASN B CA 1
ATOM 4993 C C . ASN B 1 274 ? -6.75 2.904 -1.034 1 98.81 274 ASN B C 1
ATOM 4995 O O . ASN B 1 274 ? -5.922 2.006 -0.88 1 98.81 274 ASN B O 1
ATOM 4999 N N . ILE B 1 275 ? -7.59 3.279 -0.044 1 98.94 275 ILE B N 1
ATOM 5000 C CA . ILE B 1 275 ? -7.672 2.52 1.198 1 98.94 275 ILE B CA 1
ATOM 5001 C C . ILE B 1 275 ? -8.047 1.07 0.892 1 98.94 275 ILE B C 1
ATOM 5003 O O . ILE B 1 275 ? -7.359 0.141 1.329 1 98.94 275 ILE B O 1
ATOM 5007 N N . ALA B 1 276 ? -9.086 0.909 0.131 1 98.69 276 ALA B N 1
ATOM 5008 C CA . ALA B 1 276 ? -9.547 -0.436 -0.196 1 98.69 276 ALA B CA 1
ATOM 5009 C C . ALA B 1 276 ? -8.5 -1.202 -0.994 1 98.69 276 ALA B C 1
ATOM 5011 O O . ALA B 1 276 ? -8.281 -2.393 -0.763 1 98.69 276 ALA B O 1
ATOM 5012 N N . ARG B 1 277 ? -7.887 -0.551 -1.854 1 98.38 277 ARG B N 1
ATOM 5013 C CA . ARG B 1 277 ? -6.91 -1.184 -2.734 1 98.38 277 ARG B CA 1
ATOM 5014 C C . ARG B 1 277 ? -5.66 -1.592 -1.963 1 98.38 277 ARG B C 1
ATOM 5016 O O . ARG B 1 277 ? -5.199 -2.729 -2.074 1 98.38 277 ARG B O 1
ATOM 5023 N N . GLU B 1 278 ? -5.109 -0.699 -1.184 1 98.62 278 GLU B N 1
ATOM 5024 C CA . GLU B 1 278 ? -3.779 -0.918 -0.622 1 98.62 278 GLU B CA 1
ATOM 5025 C C . GLU B 1 278 ? -3.861 -1.585 0.748 1 98.62 278 GLU B C 1
ATOM 5027 O O . GLU B 1 278 ? -3.045 -2.447 1.074 1 98.62 278 GLU B O 1
ATOM 5032 N N . ILE B 1 279 ? -4.859 -1.211 1.526 1 98.69 279 ILE B N 1
ATOM 5033 C CA . ILE B 1 279 ? -4.977 -1.783 2.863 1 98.69 279 ILE B CA 1
ATOM 5034 C C . ILE B 1 279 ? -5.738 -3.105 2.795 1 98.69 279 ILE B C 1
ATOM 5036 O O . ILE B 1 279 ? -5.379 -4.07 3.471 1 98.69 279 ILE B O 1
ATOM 5040 N N . GLY B 1 280 ? -6.797 -3.15 2.023 1 97.69 280 GLY B N 1
ATOM 5041 C CA . GLY B 1 280 ? -7.562 -4.371 1.841 1 97.69 280 GLY B CA 1
ATOM 5042 C C . GLY B 1 280 ? -8.484 -4.676 3.006 1 97.69 280 GLY B C 1
ATOM 5043 O O . GLY B 1 280 ? -9.008 -5.785 3.115 1 97.69 280 GLY B O 1
ATOM 5044 N N . ARG B 1 281 ? -8.594 -3.76 3.918 1 97.88 281 ARG B N 1
ATOM 5045 C CA . ARG B 1 281 ? -9.516 -3.824 5.055 1 97.88 281 ARG B CA 1
ATOM 5046 C C . ARG B 1 281 ? -10.227 -2.494 5.254 1 97.88 281 ARG B C 1
ATOM 5048 O O . ARG B 1 281 ? -9.633 -1.429 5.082 1 97.88 281 ARG B O 1
ATOM 5055 N N . GLN B 1 282 ? -11.484 -2.619 5.598 1 98.69 282 GLN B N 1
ATOM 5056 C CA . GLN B 1 282 ? -12.211 -1.401 5.949 1 98.69 282 GLN B CA 1
ATOM 5057 C C . GLN B 1 282 ? -11.75 -0.86 7.301 1 98.69 282 GLN B C 1
ATOM 5059 O O . GLN B 1 282 ? -11.727 -1.594 8.289 1 98.69 282 GLN B O 1
ATOM 5064 N N . PRO B 1 283 ? -11.375 0.39 7.395 1 98.94 283 PRO B N 1
ATOM 5065 C CA . PRO B 1 283 ? -10.984 0.955 8.688 1 98.94 283 PRO B CA 1
ATOM 5066 C C . PRO B 1 283 ? -12.141 1.011 9.68 1 98.94 283 PRO B C 1
ATOM 5068 O O . PRO B 1 283 ? -13.305 0.986 9.281 1 98.94 283 PRO B O 1
ATOM 5071 N N . VAL B 1 284 ? -11.727 1.143 10.961 1 98.94 284 VAL B N 1
ATOM 5072 C CA . VAL B 1 284 ? -12.742 1.234 12 1 98.94 284 VAL B CA 1
ATOM 5073 C C . VAL B 1 284 ? -12.641 2.582 12.711 1 98.94 284 VAL B C 1
ATOM 5075 O O . VAL B 1 284 ? -13.508 2.941 13.508 1 98.94 284 VAL B O 1
ATOM 5078 N N . LEU B 1 285 ? -11.539 3.326 12.398 1 98.94 285 LEU B N 1
ATOM 5079 C CA . LEU B 1 285 ? -11.336 4.688 12.891 1 98.94 285 LEU B CA 1
ATOM 5080 C C . LEU B 1 285 ? -10.805 5.586 11.781 1 98.94 285 LEU B C 1
ATOM 5082 O O . LEU B 1 285 ? -9.93 5.184 11.008 1 98.94 285 LEU B O 1
ATOM 5086 N N . ALA B 1 286 ? -11.383 6.77 11.727 1 99 286 ALA B N 1
ATOM 5087 C CA . ALA B 1 286 ? -10.891 7.762 10.781 1 99 286 ALA B CA 1
ATOM 5088 C C . ALA B 1 286 ? -10.766 9.133 11.438 1 99 286 ALA B C 1
ATOM 5090 O O . ALA B 1 286 ? -11.617 9.523 12.242 1 99 286 ALA B O 1
ATOM 5091 N N . PHE B 1 287 ? -9.703 9.852 11.094 1 99 287 PHE B N 1
ATOM 5092 C CA . PHE B 1 287 ? -9.469 11.211 11.555 1 99 287 PHE B CA 1
ATOM 5093 C C . PHE B 1 287 ? -9.211 12.148 10.383 1 99 287 PHE B C 1
ATOM 5095 O O . PHE B 1 287 ? -8.438 11.82 9.477 1 99 287 PHE B O 1
ATOM 5102 N N . GLY B 1 288 ? -9.828 13.281 10.32 1 98.88 288 GLY B N 1
ATOM 5103 C CA . GLY B 1 288 ? -9.656 14.297 9.289 1 98.88 288 GLY B CA 1
ATOM 5104 C C . GLY B 1 288 ? -10.125 15.672 9.727 1 98.88 288 GLY B C 1
ATOM 5105 O O . GLY B 1 288 ? -10.227 15.945 10.93 1 98.88 288 GLY B O 1
ATOM 5106 N N . ASN B 1 289 ? -10.305 16.594 8.758 1 98.69 289 ASN B N 1
ATOM 5107 C CA . ASN B 1 289 ? -10.664 17.953 9.156 1 98.69 289 ASN B CA 1
ATOM 5108 C C . ASN B 1 289 ? -11.422 18.672 8.047 1 98.69 289 ASN B C 1
ATOM 5110 O O . ASN B 1 289 ? -11.836 19.828 8.227 1 98.69 289 ASN B O 1
ATOM 5114 N N . SER B 1 290 ? -11.602 18.047 6.891 1 96.25 290 SER B N 1
ATOM 5115 C CA . SER B 1 290 ? -12.156 18.797 5.766 1 96.25 290 SER B CA 1
ATOM 5116 C C . SER B 1 290 ? -13.148 17.953 4.977 1 96.25 290 SER B C 1
ATOM 5118 O O . SER B 1 290 ? -13.289 16.75 5.223 1 96.25 290 SER B O 1
ATOM 5120 N N . SER B 1 291 ? -13.828 18.609 4.008 1 94.44 291 SER B N 1
ATOM 5121 C CA . SER B 1 291 ? -14.766 17.922 3.127 1 94.44 291 SER B CA 1
ATOM 5122 C C . SER B 1 291 ? -14.047 16.891 2.256 1 94.44 291 SER B C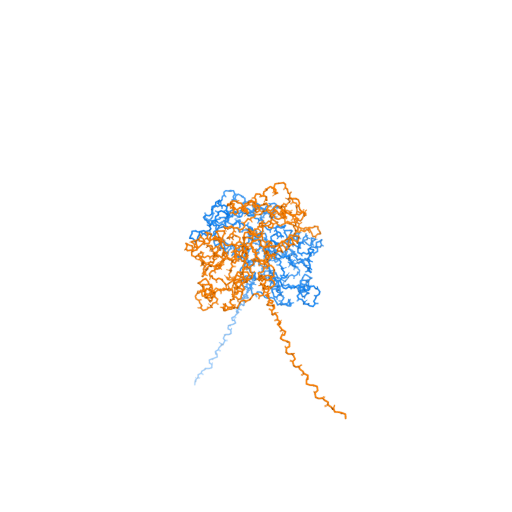 1
ATOM 5124 O O . SER B 1 291 ? -14.648 15.914 1.812 1 94.44 291 SER B O 1
ATOM 5126 N N . GLY B 1 292 ? -12.734 17.094 2.031 1 96.06 292 GLY B N 1
ATOM 5127 C CA . GLY B 1 292 ? -11.93 16.141 1.291 1 96.06 292 GLY B CA 1
ATOM 5128 C C . GLY B 1 292 ? -11.812 14.797 1.995 1 96.06 292 GLY B C 1
ATOM 5129 O O . GLY B 1 292 ? -11.453 13.797 1.374 1 96.06 292 GLY B O 1
ATOM 5130 N N . ASP B 1 293 ? -12.148 14.75 3.309 1 98.56 293 ASP B N 1
ATOM 5131 C CA . ASP B 1 293 ? -12.047 13.539 4.117 1 98.56 293 ASP B CA 1
ATOM 5132 C C . ASP B 1 293 ? -13.406 12.859 4.254 1 98.56 293 ASP B C 1
ATOM 5134 O O . ASP B 1 293 ? -13.5 11.75 4.797 1 98.56 293 ASP B O 1
ATOM 5138 N N . ALA B 1 294 ? -14.461 13.492 3.781 1 98.75 294 ALA B N 1
ATOM 5139 C CA . ALA B 1 294 ? -15.82 13.023 4.043 1 98.75 294 ALA B CA 1
ATOM 5140 C C . ALA B 1 294 ? -16.016 11.594 3.545 1 98.75 294 ALA B C 1
ATOM 5142 O O . ALA B 1 294 ? -16.594 10.758 4.238 1 98.75 294 ALA B O 1
ATOM 5143 N N . SER B 1 295 ? -15.508 11.328 2.334 1 98.88 295 SER B N 1
ATOM 5144 C CA . SER B 1 295 ? -15.633 9.969 1.812 1 98.88 295 SER B CA 1
ATOM 5145 C C . SER B 1 295 ? -14.945 8.961 2.727 1 98.88 295 SER B C 1
ATOM 5147 O O . SER B 1 295 ? -15.484 7.883 2.984 1 98.88 295 SER B O 1
ATOM 5149 N N . MET B 1 296 ? -13.781 9.281 3.207 1 98.94 296 MET B N 1
ATOM 5150 C CA . MET B 1 296 ? -13.039 8.406 4.105 1 98.94 296 MET B CA 1
ATOM 5151 C C . MET B 1 296 ? -13.797 8.18 5.406 1 98.94 296 MET B C 1
ATOM 5153 O O . MET B 1 296 ? -13.891 7.051 5.895 1 98.94 296 MET B O 1
ATOM 5157 N N . PHE B 1 297 ? -14.422 9.266 5.961 1 98.94 297 PHE B N 1
ATOM 5158 C CA . PHE B 1 297 ? -15.25 9.156 7.156 1 98.94 297 PHE B CA 1
ATOM 5159 C C . PHE B 1 297 ? -16.422 8.227 6.914 1 98.94 297 PHE B C 1
ATOM 5161 O O . PHE B 1 297 ? -16.625 7.262 7.66 1 98.94 297 PHE B O 1
ATOM 5168 N N . ASN B 1 298 ? -17.078 8.516 5.879 1 98.88 298 ASN B N 1
ATOM 5169 C CA . ASN B 1 298 ? -18.312 7.793 5.562 1 98.88 298 ASN B CA 1
ATOM 5170 C C . ASN B 1 298 ? -18.031 6.316 5.297 1 98.88 298 ASN B C 1
ATOM 5172 O O . ASN B 1 298 ? -18.75 5.449 5.805 1 98.88 298 ASN B O 1
ATOM 5176 N N . TYR B 1 299 ? -17.047 6.02 4.551 1 98.88 299 TYR B N 1
ATOM 5177 C CA . TYR B 1 299 ? -16.688 4.637 4.262 1 98.88 299 TYR B CA 1
ATOM 5178 C C . TYR B 1 299 ? -16.328 3.889 5.543 1 98.88 299 TYR B C 1
ATOM 5180 O O . TYR B 1 299 ? -16.688 2.721 5.711 1 98.88 299 TYR B O 1
ATOM 5188 N N . THR B 1 300 ? -15.648 4.535 6.445 1 98.94 300 THR B N 1
ATOM 5189 C CA . THR B 1 300 ? -15.211 3.924 7.695 1 98.94 300 THR B CA 1
ATOM 5190 C C . THR B 1 300 ? -16.406 3.518 8.547 1 98.94 300 THR B C 1
ATOM 5192 O O . THR B 1 300 ? -16.438 2.416 9.102 1 98.94 300 THR B O 1
ATOM 5195 N N . ILE B 1 301 ? -17.438 4.305 8.594 1 98.31 301 ILE B N 1
ATOM 5196 C CA . ILE B 1 301 ? -18.484 4.043 9.578 1 98.31 301 ILE B CA 1
ATOM 5197 C C . ILE B 1 301 ? -19.656 3.318 8.898 1 98.31 301 ILE B C 1
ATOM 5199 O O . ILE B 1 301 ? -20.484 2.707 9.578 1 98.31 301 ILE B O 1
ATOM 5203 N N . ALA B 1 302 ? -19.688 3.33 7.57 1 97 302 ALA B N 1
ATOM 5204 C CA . ALA B 1 302 ? -20.828 2.773 6.848 1 97 302 ALA B CA 1
ATOM 5205 C C . ALA B 1 302 ? -20.734 1.252 6.766 1 97 302 ALA B C 1
ATOM 5207 O O . ALA B 1 302 ? -19.734 0.708 6.305 1 97 302 ALA B O 1
ATOM 5208 N N . LYS B 1 303 ? -21.828 0.582 7.203 1 96.75 303 LYS B N 1
ATOM 5209 C CA . LYS B 1 303 ? -21.984 -0.854 6.988 1 96.75 303 LYS B CA 1
ATOM 5210 C C . LYS B 1 303 ? -20.734 -1.611 7.434 1 96.75 303 LYS B C 1
ATOM 5212 O O . LYS B 1 303 ? -20.25 -2.5 6.723 1 96.75 303 LYS B O 1
ATOM 5217 N N . ASN B 1 304 ? -20.172 -1.188 8.516 1 97.94 304 ASN B N 1
ATOM 5218 C CA . ASN B 1 304 ? -18.984 -1.836 9.078 1 97.94 304 ASN B CA 1
ATOM 5219 C C . ASN B 1 304 ? -19.359 -2.984 10.008 1 97.94 304 ASN B C 1
ATOM 5221 O O . ASN B 1 304 ? -20.266 -2.846 10.836 1 97.94 304 ASN B O 1
ATOM 5225 N N . LYS B 1 305 ? -18.734 -4.094 9.812 1 96.06 305 LYS B N 1
ATOM 5226 C CA . LYS B 1 305 ? -19.047 -5.234 10.656 1 96.06 305 LYS B CA 1
ATOM 5227 C C . LYS B 1 305 ? -18.656 -4.973 12.109 1 96.06 305 LYS B C 1
ATOM 5229 O O . LYS B 1 305 ? -19.156 -5.625 13.023 1 96.06 305 LYS B O 1
ATOM 5234 N N . TYR B 1 306 ? -17.781 -4.004 12.352 1 98.69 306 TYR B N 1
ATOM 5235 C CA . TYR B 1 306 ? -17.359 -3.588 13.688 1 98.69 306 TYR B CA 1
ATOM 5236 C C . TYR B 1 306 ? -17.922 -2.207 14.023 1 98.69 306 TYR B C 1
ATOM 5238 O O . TYR B 1 306 ? -18.312 -1.454 13.133 1 98.69 306 TYR B O 1
ATOM 5246 N N . LYS B 1 307 ? -17.953 -1.913 15.398 1 98.69 307 LYS B N 1
ATOM 5247 C CA . LYS B 1 307 ? -18.141 -0.527 15.812 1 98.69 307 LYS B CA 1
ATOM 5248 C C . LYS B 1 307 ? -17.062 0.38 15.242 1 98.69 307 LYS B C 1
ATOM 5250 O O . LYS B 1 307 ? -15.875 0.057 15.312 1 98.69 307 LYS B O 1
ATOM 5255 N N . ALA B 1 308 ? -17.484 1.454 14.586 1 98.88 308 ALA B N 1
ATOM 5256 C CA . ALA B 1 308 ? -16.531 2.357 13.945 1 98.88 308 ALA B CA 1
ATOM 5257 C C . ALA B 1 308 ? -16.875 3.814 14.234 1 98.88 308 ALA B C 1
ATOM 5259 O O . ALA B 1 308 ? -18.016 4.137 14.555 1 98.88 308 ALA B O 1
ATOM 5260 N N . MET B 1 309 ? -15.859 4.68 14.188 1 98.94 309 MET B N 1
ATOM 5261 C CA . MET B 1 309 ? -16.062 6.102 14.438 1 98.94 309 MET B CA 1
ATOM 5262 C C . MET B 1 309 ? -15.188 6.945 13.508 1 98.94 309 MET B C 1
ATOM 5264 O O . MET B 1 309 ? -14.148 6.484 13.039 1 98.94 309 MET B O 1
ATOM 5268 N N . ALA B 1 310 ? -15.648 8.117 13.273 1 98.94 310 ALA B N 1
ATOM 5269 C CA . ALA B 1 310 ? -14.883 9.133 12.555 1 98.94 310 ALA B CA 1
ATOM 5270 C C . ALA B 1 310 ? -14.828 10.43 13.352 1 98.94 310 ALA B C 1
ATOM 5272 O O . ALA B 1 310 ? -15.82 10.844 13.961 1 98.94 310 ALA B O 1
ATOM 5273 N N . PHE B 1 311 ? -13.664 10.984 13.43 1 98.94 311 PHE B N 1
ATOM 5274 C CA . PHE B 1 311 ? -13.406 12.242 14.125 1 98.94 311 PHE B CA 1
ATOM 5275 C C . PHE B 1 311 ? -12.992 13.328 13.148 1 98.94 311 PHE B C 1
ATOM 5277 O O . PHE B 1 311 ? -12.172 13.086 12.25 1 98.94 311 PHE B O 1
ATOM 5284 N N . SER B 1 312 ? -13.531 14.492 13.289 1 98.94 312 SER B N 1
ATOM 5285 C CA . SER B 1 312 ? -13.133 15.625 12.461 1 98.94 312 SER B CA 1
ATOM 5286 C C . SER B 1 312 ? -12.719 16.812 13.312 1 98.94 312 SER B C 1
ATOM 5288 O O . SER B 1 312 ? -13.461 17.25 14.195 1 98.94 312 SER B O 1
ATOM 5290 N N . LEU B 1 313 ? -11.594 17.359 13.016 1 98.94 313 LEU B N 1
ATOM 5291 C CA . LEU B 1 313 ? -11.094 18.531 13.727 1 98.94 313 LEU B CA 1
ATOM 5292 C C . LEU B 1 313 ? -11.781 19.797 13.25 1 98.94 313 LEU B C 1
ATOM 5294 O O . LEU B 1 313 ? -12.023 19.953 12.047 1 98.94 313 LEU B O 1
ATOM 5298 N N . LEU B 1 314 ? -12.086 20.641 14.188 1 98.81 314 LEU B N 1
ATOM 5299 C CA . LEU B 1 314 ? -12.57 21.984 13.922 1 98.81 314 LEU B CA 1
ATOM 5300 C C . LEU B 1 314 ? -11.438 23 14.047 1 98.81 314 LEU B C 1
ATOM 5302 O O . LEU B 1 314 ? -10.836 23.141 15.117 1 98.81 314 LEU B O 1
ATOM 5306 N N . CYS B 1 315 ? -11.125 23.641 12.961 1 98.12 315 CYS B N 1
ATOM 5307 C CA . CYS B 1 315 ? -10.047 24.625 13 1 98.12 315 CYS B CA 1
ATOM 5308 C C . CYS B 1 315 ? -10.523 25.938 13.609 1 98.12 315 CYS B C 1
ATOM 5310 O O . CYS B 1 315 ? -10.445 26.984 12.969 1 98.12 315 CYS B O 1
ATOM 5312 N N . ASP B 1 316 ? -10.914 25.953 14.852 1 98.5 316 ASP B N 1
ATOM 5313 C CA . ASP B 1 316 ? -11.617 27.062 15.484 1 98.5 316 ASP B CA 1
ATOM 5314 C C . ASP B 1 316 ? -10.695 27.828 16.422 1 98.5 316 ASP B C 1
ATOM 5316 O O . ASP B 1 316 ? -11.125 28.75 17.109 1 98.5 316 ASP B O 1
ATOM 5320 N N . ASP B 1 317 ? -9.438 27.453 16.578 1 98.25 317 ASP B N 1
ATOM 5321 C CA . ASP B 1 317 ? -8.492 28.203 17.406 1 98.25 317 ASP B CA 1
ATOM 5322 C C . ASP B 1 317 ? -7.828 29.312 16.609 1 98.25 317 ASP B C 1
ATOM 5324 O O . ASP B 1 317 ? -7.078 29.047 15.672 1 98.25 317 ASP B O 1
ATOM 5328 N N . LEU B 1 318 ? -8.086 30.547 16.953 1 97.31 318 LEU B N 1
ATOM 5329 C CA . LEU B 1 318 ? -7.594 31.703 16.219 1 97.31 318 LEU B CA 1
ATOM 5330 C C . LEU B 1 318 ? -6.379 32.312 16.906 1 97.31 318 LEU B C 1
ATOM 5332 O O . LEU B 1 318 ? -5.809 33.281 16.422 1 97.31 318 LEU B O 1
ATOM 5336 N N . GLU B 1 319 ? -5.984 31.734 18 1 96.5 319 GLU B N 1
ATOM 5337 C CA . GLU B 1 319 ? -4.883 32.281 18.781 1 96.5 319 GLU B CA 1
ATOM 5338 C C . GLU B 1 319 ? -3.631 31.422 18.656 1 96.5 319 GLU B C 1
ATOM 5340 O O . GLU B 1 319 ? -2.527 31.953 18.484 1 96.5 319 GLU B O 1
ATOM 5345 N N . ASP B 1 320 ? -3.803 30.109 18.781 1 96.62 320 ASP B N 1
ATOM 5346 C CA . ASP B 1 320 ? -2.672 29.188 18.766 1 96.62 320 ASP B CA 1
ATOM 5347 C C . ASP B 1 320 ? -2.457 28.594 17.375 1 96.62 320 ASP B C 1
ATOM 5349 O O . ASP B 1 320 ? -1.477 27.875 17.141 1 96.62 320 ASP B O 1
ATOM 5353 N N . ASP B 1 321 ? -3.371 28.844 16.469 1 97.31 321 ASP B N 1
ATOM 5354 C CA . ASP B 1 321 ? -3.287 28.453 15.055 1 97.31 321 ASP B CA 1
ATOM 5355 C C . ASP B 1 321 ? -4.008 29.453 14.164 1 97.31 321 ASP B C 1
ATOM 5357 O O . ASP B 1 321 ? -4.703 30.359 14.656 1 97.31 321 ASP B O 1
ATOM 5361 N N . LEU B 1 322 ? -3.768 29.344 12.875 1 96.19 322 LEU B N 1
ATOM 5362 C CA . LEU B 1 322 ? -4.422 30.219 11.898 1 96.19 322 LEU B CA 1
ATOM 5363 C C . LEU B 1 322 ? -5.793 29.672 11.516 1 96.19 322 LEU B C 1
ATOM 5365 O O . LEU B 1 322 ? -6.031 29.328 10.352 1 96.19 322 LEU B O 1
ATOM 5369 N N . GLY B 1 323 ? -6.711 29.672 12.492 1 95.19 323 GLY B N 1
ATOM 5370 C CA . GLY B 1 323 ? -8.023 29.062 12.359 1 95.19 323 GLY B CA 1
ATOM 5371 C C . GLY B 1 323 ? -8.992 29.922 11.555 1 95.19 323 GLY B C 1
ATOM 5372 O O . GLY B 1 323 ? -8.625 30.984 11.07 1 95.19 323 GLY B O 1
ATOM 5373 N N . SER B 1 324 ? -10.156 29.312 11.289 1 95.62 324 SER B N 1
ATOM 5374 C CA . SER B 1 324 ? -11.281 29.969 10.625 1 95.62 324 SER B CA 1
ATOM 5375 C C . SER B 1 324 ? -12.609 29.562 11.258 1 95.62 324 SER B C 1
ATOM 5377 O O . SER B 1 324 ? -13.016 28.406 11.164 1 95.62 324 SER B O 1
ATOM 5379 N N . THR B 1 325 ? -13.297 30.562 11.789 1 96.94 325 THR B N 1
ATOM 5380 C CA . THR B 1 325 ? -14.586 30.297 12.43 1 96.94 325 THR B CA 1
ATOM 5381 C C . THR B 1 325 ? -15.594 29.766 11.414 1 96.94 325 THR B C 1
ATOM 5383 O O . THR B 1 325 ? -16.312 28.812 11.688 1 96.94 325 THR B O 1
ATOM 5386 N N . ALA B 1 326 ? -15.602 30.391 10.289 1 96.19 326 ALA B N 1
ATOM 5387 C CA . ALA B 1 326 ? -16.547 30 9.25 1 96.19 326 ALA B CA 1
ATOM 5388 C C . ALA B 1 326 ? -16.344 28.547 8.836 1 96.19 326 ALA B C 1
ATOM 5390 O O . ALA B 1 326 ? -17.312 27.781 8.719 1 96.19 326 ALA B O 1
ATOM 5391 N N . LYS B 1 327 ? -15.125 28.156 8.656 1 95.25 327 LYS B N 1
ATOM 5392 C CA . LYS B 1 327 ? -14.805 26.781 8.258 1 95.25 327 LYS B CA 1
ATOM 5393 C C . LYS B 1 327 ? -15.117 25.797 9.391 1 95.25 327 LYS B C 1
ATOM 5395 O O . LYS B 1 327 ? -15.625 24.703 9.141 1 95.25 327 LYS B O 1
ATOM 5400 N N . ALA B 1 328 ? -14.781 26.172 10.562 1 98.31 328 ALA B N 1
ATOM 5401 C CA . ALA B 1 328 ? -15.047 25.312 11.719 1 98.31 328 ALA B CA 1
ATOM 5402 C C . ALA B 1 328 ? -16.547 25.094 11.906 1 98.31 328 ALA B C 1
ATOM 5404 O O . ALA B 1 328 ? -16.984 23.969 12.195 1 98.31 328 ALA B O 1
ATOM 5405 N N . ASP B 1 329 ? -17.344 26.172 11.734 1 98.38 329 ASP B N 1
ATOM 5406 C CA . ASP B 1 329 ? -18.797 26.062 11.883 1 98.38 329 ASP B CA 1
ATOM 5407 C C . ASP B 1 329 ? -19.391 25.141 10.82 1 98.38 329 ASP B C 1
ATOM 5409 O O . ASP B 1 329 ? -20.281 24.328 11.117 1 98.38 329 ASP B O 1
ATOM 5413 N N . LYS B 1 330 ? -18.906 25.312 9.672 1 97.94 330 LYS B N 1
ATOM 5414 C CA . LYS B 1 330 ? -19.375 24.422 8.609 1 97.94 330 LYS B CA 1
ATOM 5415 C C . LYS B 1 330 ? -19.047 22.969 8.93 1 97.94 330 LYS B C 1
ATOM 5417 O O . LYS B 1 330 ? -19.891 22.094 8.75 1 97.94 330 LYS B O 1
ATOM 5422 N N . MET B 1 331 ? -17.891 22.688 9.383 1 98.5 331 MET B N 1
ATOM 5423 C CA . MET B 1 331 ? -17.484 21.328 9.719 1 98.5 331 MET B CA 1
ATOM 5424 C C . MET B 1 331 ? -18.281 20.797 10.891 1 98.5 331 MET B C 1
ATOM 5426 O O . MET B 1 331 ? -18.656 19.609 10.914 1 98.5 331 MET B O 1
ATOM 5430 N N . ARG B 1 332 ? -18.547 21.641 11.859 1 98.69 332 ARG B N 1
ATOM 5431 C CA . ARG B 1 332 ? -19.391 21.234 12.977 1 98.69 332 ARG B CA 1
ATOM 5432 C C . ARG B 1 332 ? -20.75 20.75 12.484 1 98.69 332 ARG B C 1
ATOM 5434 O O . ARG B 1 332 ? -21.25 19.719 12.938 1 98.69 332 ARG B O 1
ATOM 5441 N N . ALA B 1 333 ? -21.312 21.516 11.578 1 98.69 333 ALA B N 1
ATOM 5442 C CA . ALA B 1 333 ? -22.609 21.156 11.008 1 98.69 333 ALA B CA 1
ATOM 5443 C C . ALA B 1 333 ? -22.516 19.828 10.258 1 98.69 333 ALA B C 1
ATOM 5445 O O . ALA B 1 333 ? -23.422 19 10.344 1 98.69 333 ALA B O 1
ATOM 5446 N N . ASP B 1 334 ? -21.469 19.641 9.516 1 98.44 334 ASP B N 1
ATOM 5447 C CA . ASP B 1 334 ? -21.266 18.391 8.789 1 98.44 334 ASP B CA 1
ATOM 5448 C C . ASP B 1 334 ? -21.156 17.219 9.75 1 98.44 334 ASP B C 1
ATOM 5450 O O . ASP B 1 334 ? -21.656 16.125 9.469 1 98.44 334 ASP B O 1
ATOM 5454 N N . CYS B 1 335 ? -20.422 17.422 10.836 1 98.75 335 CYS B N 1
ATOM 5455 C CA . CYS B 1 335 ? -20.297 16.375 11.852 1 98.75 335 CYS B CA 1
ATOM 5456 C C . CYS B 1 335 ? -21.672 15.961 12.375 1 98.75 335 CYS B C 1
ATOM 5458 O O . CYS B 1 335 ? -21.969 14.766 12.477 1 98.75 335 CYS B O 1
ATOM 5460 N N . GLU B 1 336 ? -22.484 16.922 12.711 1 98.31 336 GLU B N 1
ATOM 5461 C CA . GLU B 1 336 ? -23.828 16.656 13.211 1 98.31 336 GLU B CA 1
ATOM 5462 C C . GLU B 1 336 ? -24.656 15.891 12.18 1 98.31 336 GLU B C 1
ATOM 5464 O O . GLU B 1 336 ? -25.312 14.906 12.508 1 98.31 336 GLU B O 1
ATOM 5469 N N . LYS B 1 337 ? -24.547 16.328 10.992 1 97.88 337 LYS B N 1
ATOM 5470 C CA . LYS B 1 337 ? -25.344 15.766 9.914 1 97.88 337 LYS B CA 1
ATOM 5471 C C . LYS B 1 337 ? -24.938 14.328 9.617 1 97.88 337 LYS B C 1
ATOM 5473 O O . LYS B 1 337 ? -25.797 13.492 9.289 1 97.88 337 LYS B O 1
ATOM 5478 N N . ASN B 1 338 ? -23.672 13.977 9.734 1 98.06 338 ASN B N 1
ATOM 5479 C CA . ASN B 1 338 ? -23.172 12.711 9.203 1 98.06 338 ASN B CA 1
ATOM 5480 C C . ASN B 1 338 ? -22.766 11.758 10.328 1 98.06 338 ASN B C 1
ATOM 5482 O O . ASN B 1 338 ? -22.375 10.617 10.062 1 98.06 338 ASN B O 1
ATOM 5486 N N . GLY B 1 339 ? -22.828 12.18 11.555 1 98.12 339 GLY B N 1
ATOM 5487 C CA . GLY B 1 339 ? -22.5 11.32 12.688 1 98.12 339 GLY B CA 1
ATOM 5488 C C . GLY B 1 339 ? -21.016 11.227 12.961 1 98.12 339 GLY B C 1
ATOM 5489 O O . GLY B 1 339 ? -20.531 10.172 13.375 1 98.12 339 GLY B O 1
ATOM 5490 N N . TRP B 1 340 ? -20.25 12.242 12.594 1 98.81 340 TRP B N 1
ATOM 5491 C CA . TRP B 1 340 ? -18.844 12.328 12.953 1 98.81 340 TRP B CA 1
ATOM 5492 C C . TRP B 1 340 ? -18.672 13.023 14.305 1 98.81 340 TRP B C 1
ATOM 5494 O O . TRP B 1 340 ? -19.547 13.773 14.742 1 98.81 340 TRP B O 1
ATOM 5504 N N . VAL B 1 341 ? -17.594 12.742 14.992 1 98.94 341 VAL B N 1
ATOM 5505 C CA . VAL B 1 341 ? -17.312 13.383 16.266 1 98.94 341 VAL B CA 1
ATOM 5506 C C . VAL B 1 341 ? -16.453 14.625 16.047 1 98.94 341 VAL B C 1
ATOM 5508 O O . VAL B 1 341 ? -15.312 14.531 15.57 1 98.94 341 VAL B O 1
ATOM 5511 N N . PRO B 1 342 ? -16.984 15.773 16.391 1 98.88 342 PRO B N 1
ATOM 5512 C CA . PRO B 1 342 ? -16.156 16.984 16.25 1 98.88 342 PRO B CA 1
ATOM 5513 C C . PRO B 1 342 ? -15.102 17.094 17.344 1 98.88 342 PRO B C 1
ATOM 5515 O O . PRO B 1 342 ? -15.359 16.734 18.5 1 98.88 342 PRO B O 1
ATOM 5518 N N . VAL B 1 343 ? -13.938 17.562 17.031 1 98.94 343 VAL B N 1
ATOM 5519 C CA . VAL B 1 343 ? -12.859 17.891 17.953 1 98.94 343 VAL B CA 1
ATOM 5520 C C . VAL B 1 343 ? -12.523 19.375 17.844 1 98.94 343 VAL B C 1
ATOM 5522 O O . VAL B 1 343 ? -11.938 19.812 16.859 1 98.94 343 VAL B O 1
ATOM 5525 N N . SER B 1 344 ? -12.844 20.125 18.812 1 98.88 344 SER B N 1
ATOM 5526 C CA . SER B 1 344 ? -12.516 21.547 18.844 1 98.88 344 SER B CA 1
ATOM 5527 C C . SER B 1 344 ? -11.047 21.766 19.188 1 98.88 344 SER B C 1
ATOM 5529 O O . SER B 1 344 ? -10.609 21.484 20.297 1 98.88 344 SER B O 1
ATOM 5531 N N . MET B 1 345 ? -10.289 22.359 18.281 1 98.81 345 MET B N 1
ATOM 5532 C CA . MET B 1 345 ? -8.883 22.641 18.578 1 98.81 345 MET B CA 1
ATOM 5533 C C . MET B 1 345 ? -8.758 23.703 19.656 1 98.81 345 MET B C 1
ATOM 5535 O O . MET B 1 345 ? -7.789 23.703 20.422 1 98.81 345 MET B O 1
ATOM 5539 N N . ARG B 1 346 ? -9.711 24.547 19.719 1 98.5 346 ARG B N 1
ATOM 5540 C CA . ARG B 1 346 ? -9.703 25.625 20.703 1 98.5 346 ARG B CA 1
ATOM 5541 C C . ARG B 1 346 ? -10.094 25.125 22.078 1 98.5 346 ARG B C 1
ATOM 5543 O O . ARG B 1 346 ? -9.391 25.375 23.062 1 98.5 346 ARG B O 1
ATOM 5550 N N . ASP B 1 347 ? -11.195 24.359 22.172 1 98.56 347 ASP B N 1
ATOM 5551 C CA . ASP B 1 347 ? -11.805 24.078 23.469 1 98.56 347 ASP B CA 1
ATOM 5552 C C . ASP B 1 347 ? -11.336 22.734 24.016 1 98.56 347 ASP B C 1
ATOM 5554 O O . ASP B 1 347 ? -11.281 22.531 25.234 1 98.56 347 ASP B O 1
ATOM 5558 N N . ASP B 1 348 ? -10.984 21.828 23.094 1 98.81 348 ASP B N 1
ATOM 5559 C CA . ASP B 1 348 ? -10.688 20.484 23.547 1 98.81 348 ASP B CA 1
ATOM 5560 C C . ASP B 1 348 ? -9.195 20.312 23.844 1 98.81 348 ASP B C 1
ATOM 5562 O O . ASP B 1 348 ? -8.805 19.406 24.578 1 98.81 348 ASP B O 1
ATOM 5566 N N . TRP B 1 349 ? -8.336 21.141 23.266 1 98.69 349 TRP B N 1
ATOM 5567 C CA . TRP B 1 349 ? -6.898 20.969 23.406 1 98.69 349 TRP B CA 1
ATOM 5568 C C . TRP B 1 349 ? -6.316 22.016 24.359 1 98.69 349 TRP B C 1
ATOM 5570 O O . TRP B 1 349 ? -6.844 23.109 24.484 1 98.69 349 TRP B O 1
ATOM 5580 N N . LYS B 1 350 ? -5.23 21.656 25.031 1 97.62 350 LYS B N 1
ATOM 5581 C CA . LYS B 1 350 ? -4.512 22.562 25.922 1 97.62 350 LYS B CA 1
ATOM 5582 C C . LYS B 1 350 ? -3.52 23.422 25.125 1 97.62 350 LYS B C 1
ATOM 5584 O O . LYS B 1 350 ? -3.26 24.578 25.484 1 97.62 350 LYS B O 1
ATOM 5589 N N . THR B 1 351 ? -2.951 22.859 24.172 1 97.25 351 THR B N 1
ATOM 5590 C CA . THR B 1 351 ? -2.045 23.5 23.234 1 97.25 351 THR B CA 1
ATOM 5591 C C . THR B 1 351 ? -2.021 22.75 21.906 1 97.25 351 THR B C 1
ATOM 5593 O O . THR B 1 351 ? -2.441 21.594 21.844 1 97.25 351 THR B O 1
ATOM 5596 N N . ILE B 1 352 ? -1.621 23.375 20.906 1 98.12 352 ILE B N 1
ATOM 5597 C CA . ILE B 1 352 ? -1.599 22.75 19.594 1 98.12 352 ILE B CA 1
ATOM 5598 C C . ILE B 1 352 ? -0.172 22.328 19.25 1 98.12 352 ILE B C 1
ATOM 5600 O O . ILE B 1 352 ? 0.094 21.156 18.984 1 98.12 352 ILE B O 1
ATOM 5604 N N . TYR B 1 353 ? 0.786 23.297 19.312 1 97.75 353 TYR B N 1
ATOM 5605 C CA . TYR B 1 353 ? 2.16 23.094 18.859 1 97.75 353 TYR B CA 1
ATOM 5606 C C . TYR B 1 353 ? 3.129 23.172 20.047 1 97.75 353 TYR B C 1
ATOM 5608 O O . TYR B 1 353 ? 4.332 22.953 19.875 1 97.75 353 TYR B O 1
ATOM 5616 N N . GLY B 1 354 ? 2.686 23.438 21.172 1 94.56 354 GLY B N 1
ATOM 5617 C CA . GLY B 1 354 ? 3.422 23.875 22.344 1 94.56 354 GLY B CA 1
ATOM 5618 C C . GLY B 1 354 ? 3.016 25.25 22.828 1 94.56 354 GLY B C 1
ATOM 5619 O O . GLY B 1 354 ? 2.396 26.016 22.078 1 94.56 354 GLY B O 1
ATOM 5620 N N . TYR B 1 355 ? 3.391 25.672 23.922 1 91.06 355 TYR B N 1
ATOM 5621 C CA . TYR B 1 355 ? 2.811 26.828 24.594 1 91.06 355 TYR B CA 1
ATOM 5622 C C . TYR B 1 355 ? 3.449 28.125 24.109 1 91.06 355 TYR B C 1
ATOM 5624 O O . TYR B 1 355 ? 2.914 29.203 24.328 1 91.06 355 TYR B O 1
ATOM 5632 N N . ASP B 1 356 ? 4.457 28 23.344 1 90.31 356 ASP B N 1
ATOM 5633 C CA . ASP B 1 356 ? 5.156 29.203 22.938 1 90.31 356 ASP B CA 1
ATOM 5634 C C . ASP B 1 356 ? 4.898 29.531 21.469 1 90.31 356 ASP B C 1
ATOM 5636 O O . ASP B 1 356 ? 5.605 30.344 20.859 1 90.31 356 ASP B O 1
ATOM 5640 N N . VAL B 1 357 ? 4.02 28.844 20.828 1 95.81 357 VAL B N 1
ATOM 5641 C CA . VAL B 1 357 ? 3.623 29.125 19.453 1 95.81 357 VAL B CA 1
ATOM 5642 C C . VAL B 1 357 ? 2.297 29.875 19.438 1 95.81 357 VAL B C 1
ATOM 5644 O O . VAL B 1 357 ? 1.317 29.438 20.047 1 95.81 357 VAL B O 1
ATOM 5647 N N . LYS B 1 358 ? 2.348 31.062 18.75 1 95.56 358 LYS B N 1
ATOM 5648 C CA . LYS B 1 358 ? 1.168 31.922 18.641 1 95.56 358 LYS B CA 1
ATOM 5649 C C . LYS B 1 358 ? 1.058 32.5 17.234 1 95.56 358 LYS B C 1
ATOM 5651 O O . LYS B 1 358 ? 2.041 32.562 16.484 1 95.56 358 LYS B O 1
ATOM 5656 N N . VAL B 1 359 ? -0.226 32.875 16.906 1 96 359 VAL B N 1
ATOM 5657 C CA . VAL B 1 359 ? -0.401 33.625 15.68 1 96 359 VAL B CA 1
ATOM 5658 C C . VAL B 1 359 ? 0.389 34.938 15.773 1 96 359 VAL B C 1
ATOM 5660 O O . VAL B 1 359 ? 0.334 35.625 16.797 1 96 359 VAL B O 1
ATOM 5663 N N . ALA B 1 360 ? 1.095 35.125 14.695 1 91.75 360 ALA B N 1
ATOM 5664 C CA . ALA B 1 360 ? 1.92 36.344 14.664 1 91.75 360 ALA B CA 1
ATOM 5665 C C . ALA B 1 360 ? 1.059 37.594 14.523 1 91.75 360 ALA B C 1
ATOM 5667 O O . ALA B 1 360 ? 0.077 37.594 13.781 1 91.75 360 ALA B O 1
ATOM 5668 N N . LYS B 1 361 ? 1.188 38.625 15.43 1 81.88 361 LYS B N 1
ATOM 5669 C CA . LYS B 1 361 ? 0.469 39.875 15.398 1 81.88 361 LYS B CA 1
ATOM 5670 C C . LYS B 1 361 ? 1.181 40.906 14.508 1 81.88 361 LYS B C 1
ATOM 5672 O O . LYS B 1 361 ? 2.408 40.875 14.391 1 81.88 361 LYS B O 1
#

Foldseek 3Di:
DDDDPPPPPPPPPPPPPPPPPPPVLPFFQDLLRLLPQAAAQQRPPQDWFACPDPLNCVLNVVLVQQLDPPHPQHDPLLQAAEEEEPDPWFFDAPLDGRLLLVLLLCLDAPDPVFDADPVLNVVSVVSVVCSVVVHDDPVVLVVSLQSSLRSQFFDFLVRVLVSLVVQQQDCSHQKPRHGRLLRTFSSVLHVLNNCVNSSHQYAYQYQDEQSSVLSSCVSNHPHDNLRYHYWDFDKDWSPCPPPDPVPDDRDPPPTGITTHGGDDGRFAVNSVVVCCVRVVHQHQEYEEAAPRCVNNQCSNCPPDPHHHAYEHEQQCDVWQGVGDPVSSVVVVVVCVVRVHHYDYPHPGTNHTRDDSMTRDD/DDPDDPPPDPPPPPPPPPPPPPPPLPFFQDLLRLLPQAAAQQRPPQDWFACPDPLNCVLNVVLVQQLDPPHPQHDPLLQAAEEEEPDPWFFDAPLDGRLLLVLLLCLDAPDPVFDADPVLNVVSVVSVVCSVVVHDDPVVLVVSLQSSLRSQFFDFLVRVLVSLVVQQQDCSHQKPRHGRLLRTFSSVLHVLNNCVNSSHQYAYQYQDEQSSVLSSCVSNHPHDNLRYHYWDFDKDWSPCPPPDPVPDDRDPPPTGITTHGGDDGRFAVNSVVVCCVRVVHQHQEYEEAAPRCVNNQCSNCPPDPHHHAYEHEQQCDVWQGVGDPVSSVVVVVVCVVRVHHYDYPHPGTNHTRDDSMTRDD

Solvent-accessible surface area (backbone atoms only — not comparable to full-atom values): 37844 Å² total; per-residue (Å²): 135,76,86,77,84,77,77,76,78,78,79,79,76,78,75,80,74,77,76,72,74,73,70,70,77,58,57,30,49,47,48,67,57,52,38,62,55,70,25,49,71,82,53,80,58,58,81,30,46,40,75,83,26,67,48,50,45,51,52,53,51,48,52,55,42,27,68,30,84,86,38,97,49,44,52,60,58,94,59,32,28,32,40,27,31,38,68,51,42,39,26,63,35,49,43,66,41,40,66,62,58,51,51,40,38,38,48,41,75,67,33,87,92,48,84,53,54,72,69,49,34,56,50,36,50,55,51,50,51,24,48,78,66,72,55,72,60,86,69,44,61,62,58,48,48,43,48,43,23,52,73,52,38,66,35,34,60,70,57,47,51,51,50,50,55,58,54,26,69,37,69,25,48,63,41,36,61,38,32,49,58,36,39,41,29,50,39,44,52,37,48,54,30,25,38,47,56,62,48,35,48,62,31,39,48,21,61,46,48,31,67,55,52,50,60,63,34,58,72,32,48,100,57,58,70,50,34,51,46,31,16,40,49,40,54,36,51,62,78,42,76,88,53,52,38,75,76,34,67,50,45,52,84,79,41,48,58,16,34,30,49,54,72,47,68,20,31,15,27,30,38,41,31,48,40,49,63,48,43,59,54,76,34,31,32,28,40,21,45,51,77,53,35,43,10,41,34,28,57,23,48,31,92,42,96,56,78,42,46,25,36,31,40,23,46,52,24,67,53,62,35,79,39,38,63,70,61,19,51,51,48,49,52,49,19,68,74,70,70,35,44,56,36,44,52,47,80,29,30,75,41,46,42,36,90,45,29,32,44,57,130,139,81,85,73,82,79,79,78,79,78,77,79,77,78,77,81,73,77,75,72,73,74,67,71,78,59,58,31,48,46,47,68,58,51,39,63,55,71,24,49,70,82,54,81,61,59,82,31,46,40,76,83,26,66,49,49,46,51,52,54,51,48,52,55,42,28,67,29,83,86,38,95,51,42,51,60,58,96,59,33,28,32,40,26,30,39,68,51,41,38,29,61,36,51,44,67,42,40,64,63,58,52,49,40,36,37,48,41,73,67,34,88,91,47,83,53,54,70,66,48,35,56,49,37,50,55,50,52,51,23,49,77,65,73,55,72,60,86,72,45,61,62,58,48,48,41,48,41,22,54,74,52,39,68,35,34,60,70,57,47,50,50,50,50,57,56,55,25,68,37,70,25,48,63,41,37,62,38,33,50,57,36,40,41,30,50,38,44,53,37,48,56,30,26,39,46,56,63,48,34,49,60,32,40,49,22,60,46,48,32,68,56,50,51,60,63,34,59,70,33,50,100,58,59,72,52,34,50,45,31,17,39,50,40,54,36,51,62,77,42,77,87,56,53,39,75,77,34,69,50,45,52,83,79,40,47,57,17,35,30,49,55,72,47,70,21,31,15,27,30,37,41,28,48,40,49,62,47,43,60,55,77,35,33,32,30,40,23,46,51,78,53,35,44,10,40,34,26,56,24,48,30,91,42,96,57,79,42,47,27,38,32,40,24,48,51,22,66,53,62,36,78,38,39,62,70,61,18,51,52,47,49,52,49,18,69,74,71,70,36,43,58,35,44,52,48,80,30,30,76,40,45,42,36,90,46,30,32,44,60,130